Protein AF-A0A318DZJ6-F1 (afdb_monomer_lite)

Structure (mmCIF, N/CA/C/O backbone):
data_AF-A0A318DZJ6-F1
#
_entry.id   AF-A0A318DZJ6-F1
#
loop_
_atom_site.group_PDB
_atom_site.id
_atom_site.type_symbol
_atom_site.label_atom_id
_atom_site.label_alt_id
_atom_site.label_comp_id
_atom_site.label_asym_id
_atom_site.label_entity_id
_atom_site.label_seq_id
_atom_site.pdbx_PDB_ins_code
_atom_site.Cartn_x
_atom_site.Cartn_y
_atom_site.Cartn_z
_atom_site.occupancy
_atom_site.B_iso_or_equiv
_atom_site.auth_seq_id
_atom_site.auth_comp_id
_atom_site.auth_asym_id
_atom_site.auth_atom_id
_atom_site.pdbx_PDB_model_num
ATOM 1 N N . MET A 1 1 ? 20.702 5.836 -50.009 1.00 32.22 1 MET A N 1
ATOM 2 C CA . MET A 1 1 ? 19.320 6.209 -49.664 1.00 32.22 1 MET A CA 1
ATOM 3 C C . MET A 1 1 ? 18.454 5.028 -50.042 1.00 32.22 1 MET A C 1
ATOM 5 O O . MET A 1 1 ? 18.008 4.937 -51.177 1.00 32.22 1 MET A O 1
ATOM 9 N N . THR A 1 2 ? 18.390 4.047 -49.154 1.00 34.44 2 THR A N 1
ATOM 10 C CA . THR A 1 2 ? 17.340 3.029 -49.161 1.00 34.44 2 THR A CA 1
ATOM 11 C C . THR A 1 2 ? 16.102 3.701 -48.573 1.00 34.44 2 THR A C 1
ATOM 13 O O . THR A 1 2 ? 16.221 4.409 -47.574 1.00 34.44 2 THR A O 1
ATOM 16 N N . GLU A 1 3 ? 14.964 3.603 -49.260 1.00 31.48 3 GLU A N 1
ATOM 17 C CA . GLU A 1 3 ? 13.677 4.071 -48.731 1.00 31.48 3 GLU A CA 1
ATOM 18 C C . GLU A 1 3 ? 13.408 3.367 -47.397 1.00 31.48 3 GLU A C 1
ATOM 20 O O . GLU A 1 3 ? 13.653 2.164 -47.284 1.00 31.48 3 GLU A O 1
ATOM 25 N N . GLN A 1 4 ? 12.959 4.122 -46.389 1.00 33.94 4 GLN A N 1
ATOM 26 C CA . GLN A 1 4 ? 12.491 3.536 -45.135 1.00 33.94 4 GLN A CA 1
ATOM 27 C C . GLN A 1 4 ? 11.328 2.579 -45.446 1.00 33.94 4 GLN A C 1
ATOM 29 O O . GLN A 1 4 ? 10.475 2.923 -46.272 1.00 33.94 4 GLN A O 1
ATOM 34 N N . PRO A 1 5 ? 11.285 1.381 -44.840 1.00 34.25 5 PRO A N 1
ATOM 35 C CA . PRO A 1 5 ? 10.158 0.479 -45.024 1.00 34.25 5 PRO A CA 1
ATOM 36 C C . PRO A 1 5 ? 8.869 1.176 -44.573 1.00 34.25 5 PRO A C 1
ATOM 38 O O . PRO A 1 5 ? 8.837 1.804 -43.516 1.00 34.25 5 PRO A O 1
ATOM 41 N N . LYS A 1 6 ? 7.804 1.072 -45.380 1.00 36.69 6 LYS A N 1
ATOM 42 C CA . LYS A 1 6 ? 6.440 1.386 -44.935 1.00 36.69 6 LYS A CA 1
ATOM 43 C C . LYS A 1 6 ? 6.117 0.435 -43.782 1.00 36.69 6 LYS A C 1
ATOM 45 O O . LYS A 1 6 ? 5.922 -0.754 -44.016 1.00 36.69 6 LYS A O 1
ATOM 50 N N . ARG A 1 7 ? 6.164 0.945 -42.554 1.00 40.19 7 ARG A N 1
ATOM 51 C CA . ARG A 1 7 ? 5.839 0.204 -41.336 1.00 40.19 7 ARG A CA 1
ATOM 52 C C . ARG A 1 7 ? 4.387 0.512 -41.003 1.00 40.19 7 ARG A C 1
ATOM 54 O O . ARG A 1 7 ? 4.105 1.474 -40.300 1.00 40.19 7 ARG A O 1
ATOM 61 N N . ASP A 1 8 ? 3.488 -0.266 -41.596 1.00 36.88 8 ASP A N 1
ATOM 62 C CA . ASP A 1 8 ? 2.071 -0.223 -41.262 1.00 36.88 8 ASP A CA 1
ATOM 63 C C . ASP A 1 8 ? 1.930 -0.699 -39.806 1.00 36.88 8 ASP A C 1
ATOM 65 O O . ASP A 1 8 ? 2.336 -1.810 -39.446 1.00 36.88 8 ASP A O 1
ATOM 69 N N . LEU A 1 9 ? 1.398 0.162 -38.940 1.00 41.81 9 LEU A N 1
ATOM 70 C CA . LEU A 1 9 ? 0.787 -0.283 -37.697 1.00 41.81 9 LEU A CA 1
ATOM 71 C C . LEU A 1 9 ? -0.414 -1.147 -38.099 1.00 41.81 9 LEU A C 1
ATOM 73 O O . LEU A 1 9 ? -1.526 -0.647 -38.211 1.00 41.81 9 LEU A O 1
ATOM 77 N N . ASP A 1 10 ? -0.218 -2.457 -38.250 1.00 38.59 10 ASP A N 1
ATOM 78 C CA . ASP A 1 10 ? -1.312 -3.437 -38.223 1.00 38.59 10 ASP A CA 1
ATOM 79 C C . ASP A 1 10 ? -1.871 -3.539 -36.783 1.00 38.59 10 ASP A C 1
ATOM 81 O O . ASP A 1 10 ? -2.067 -4.618 -36.219 1.00 38.59 10 ASP A O 1
ATOM 85 N N . ILE A 1 11 ? -2.147 -2.399 -36.137 1.00 41.97 11 ILE A N 1
ATOM 86 C CA . ILE A 1 11 ? -3.135 -2.354 -35.068 1.00 41.97 11 ILE A CA 1
ATOM 87 C C . ILE A 1 11 ? -4.475 -2.442 -35.782 1.00 41.97 11 ILE A C 1
ATOM 89 O O . ILE A 1 11 ? -5.160 -1.449 -36.005 1.00 41.97 11 ILE A O 1
ATOM 93 N N . VAL A 1 12 ? -4.864 -3.666 -36.134 1.00 37.91 12 VAL A N 1
ATOM 94 C CA . VAL A 1 12 ? -6.252 -3.953 -36.472 1.00 37.91 12 VAL A CA 1
ATOM 95 C C . VAL A 1 12 ? -7.046 -3.715 -35.189 1.00 37.91 12 VAL A C 1
ATOM 97 O O . VAL A 1 12 ? -7.169 -4.591 -34.329 1.00 37.91 12 VAL A O 1
ATOM 100 N N . VAL A 1 13 ? -7.538 -2.486 -35.016 1.00 37.28 13 VAL A N 1
ATOM 101 C CA . VAL A 1 13 ? -8.595 -2.165 -34.060 1.00 37.28 13 VAL A CA 1
ATOM 102 C C . VAL A 1 13 ? -9.733 -3.097 -34.442 1.00 37.28 13 VAL A C 1
ATOM 104 O O . VAL A 1 13 ? -10.289 -2.949 -35.525 1.00 37.28 13 VAL A O 1
ATOM 107 N N . GLY A 1 14 ? -9.946 -4.133 -33.623 1.00 31.23 14 GLY A N 1
ATOM 108 C CA . GLY A 1 14 ? -10.601 -5.371 -34.039 1.00 31.23 14 GLY A CA 1
ATOM 109 C C . GLY A 1 14 ? -11.786 -5.162 -34.973 1.00 31.23 14 GLY A C 1
ATOM 110 O O . GLY A 1 14 ? -12.613 -4.285 -34.727 1.00 31.23 14 GLY A O 1
ATOM 111 N N . GLU A 1 15 ? -11.857 -5.994 -36.014 1.00 31.56 15 GLU A N 1
ATOM 112 C CA . GLU A 1 15 ? -12.986 -6.101 -36.937 1.00 31.56 15 GLU A CA 1
ATOM 113 C C . GLU A 1 15 ? -14.303 -6.243 -36.152 1.00 31.56 15 GLU A C 1
ATOM 115 O O . GLU A 1 15 ? -14.780 -7.334 -35.842 1.00 31.56 15 GLU A O 1
ATOM 120 N N . SER A 1 16 ? -14.917 -5.120 -35.798 1.00 31.86 16 SER A N 1
ATOM 121 C CA . SER A 1 16 ? -16.355 -5.043 -35.645 1.00 31.86 16 SER A CA 1
ATOM 122 C C . SER A 1 16 ? -16.881 -4.704 -37.032 1.00 31.86 16 SER A C 1
ATOM 124 O O . SER A 1 16 ? -16.483 -3.680 -37.579 1.00 31.86 16 SER A O 1
ATOM 126 N N . ASP A 1 17 ? -17.730 -5.575 -37.584 1.00 32.81 17 ASP A N 1
ATOM 127 C CA . ASP A 1 17 ? -18.339 -5.615 -38.934 1.00 32.81 17 ASP A CA 1
ATOM 128 C C . ASP A 1 17 ? -19.034 -4.324 -39.450 1.00 32.81 17 ASP A C 1
ATOM 130 O O . ASP A 1 17 ? -19.858 -4.351 -40.366 1.00 32.81 17 ASP A O 1
ATOM 134 N N . ALA A 1 18 ? -18.747 -3.162 -38.883 1.00 31.23 18 ALA A N 1
ATOM 135 C CA . ALA A 1 18 ? -19.253 -1.878 -39.311 1.00 31.23 18 ALA A CA 1
ATOM 136 C C . ALA A 1 18 ? -18.115 -0.862 -39.237 1.00 31.23 18 ALA A C 1
ATOM 138 O O . ALA A 1 18 ? -17.925 -0.292 -38.172 1.00 31.23 18 ALA A O 1
ATOM 139 N N . LEU A 1 19 ? -17.367 -0.678 -40.336 1.00 34.16 19 LEU A N 1
ATOM 140 C CA . LEU A 1 19 ? -16.731 0.575 -40.794 1.00 34.16 19 LEU A CA 1
ATOM 141 C C . LEU A 1 19 ? -15.739 0.274 -41.940 1.00 34.16 19 LEU A C 1
ATOM 143 O O . LEU A 1 19 ? -14.529 0.316 -41.777 1.00 34.16 19 LEU A O 1
ATOM 147 N N . GLN A 1 20 ? -16.266 0.019 -43.140 1.00 31.81 20 GLN A N 1
ATOM 148 C CA . GLN A 1 20 ? -15.642 0.604 -44.329 1.00 31.81 20 GLN A CA 1
ATOM 149 C C . GLN A 1 20 ? -16.134 2.052 -44.380 1.00 31.81 20 GLN A C 1
ATOM 151 O O . GLN A 1 20 ? -17.285 2.296 -44.747 1.00 31.81 20 GLN A O 1
ATOM 156 N N . SER A 1 21 ? -15.317 3.009 -43.944 1.00 36.56 21 SER A N 1
ATOM 157 C CA . SER A 1 21 ? -15.482 4.395 -44.380 1.00 36.56 21 SER A CA 1
ATOM 158 C C . SER A 1 21 ? -14.546 4.624 -45.556 1.00 36.56 21 SER A C 1
ATOM 160 O O . SER A 1 21 ? -13.338 4.508 -45.408 1.00 36.56 21 SER A O 1
ATOM 162 N N . ASP A 1 22 ? -15.121 4.946 -46.713 1.00 36.31 22 ASP A N 1
ATOM 163 C CA . ASP A 1 22 ? -14.450 5.203 -47.998 1.00 36.31 22 ASP A CA 1
ATOM 164 C C . ASP A 1 22 ? -13.561 6.473 -48.016 1.00 36.31 22 ASP A C 1
ATOM 166 O O . ASP A 1 22 ? -13.391 7.091 -49.067 1.00 36.31 22 ASP A O 1
ATOM 170 N N . ASN A 1 23 ? -13.011 6.901 -46.878 1.00 36.41 23 ASN A N 1
ATOM 171 C CA . ASN A 1 23 ? -12.108 8.043 -46.803 1.00 36.41 23 ASN A CA 1
ATOM 172 C C . ASN A 1 23 ? -10.769 7.593 -46.218 1.00 36.41 23 ASN A C 1
ATOM 174 O O . ASN A 1 23 ? -10.696 7.245 -45.044 1.00 36.41 23 ASN A O 1
ATOM 178 N N . ASP A 1 24 ? -9.744 7.638 -47.070 1.00 40.91 24 ASP A N 1
ATOM 179 C CA . ASP A 1 24 ? -8.317 7.568 -46.752 1.00 40.91 24 ASP A CA 1
ATOM 180 C C . ASP A 1 24 ? -7.908 8.727 -45.806 1.00 40.91 24 ASP A C 1
ATOM 182 O O . ASP A 1 24 ? -7.274 9.692 -46.237 1.00 40.91 24 ASP A O 1
ATOM 186 N N . GLU A 1 25 ? -8.313 8.689 -44.536 1.00 38.25 25 GLU A N 1
ATOM 187 C CA . GLU A 1 25 ? -7.745 9.536 -43.479 1.00 38.25 25 GLU A CA 1
ATOM 188 C C . GLU A 1 25 ? -6.923 8.646 -42.544 1.00 38.25 25 GLU A C 1
ATOM 190 O O . GLU A 1 25 ? -7.481 7.855 -41.793 1.00 38.25 25 GLU A O 1
ATOM 195 N N . ASP A 1 26 ? -5.602 8.762 -42.706 1.00 42.75 26 ASP A N 1
ATOM 196 C CA . ASP A 1 26 ? -4.484 8.224 -41.925 1.00 42.75 26 ASP A CA 1
ATOM 197 C C . ASP A 1 26 ? -4.861 7.342 -40.712 1.00 42.75 26 ASP A C 1
ATOM 199 O O . ASP A 1 26 ? -5.350 7.835 -39.693 1.00 42.75 26 ASP A O 1
ATOM 203 N N . ASP A 1 27 ? -4.560 6.038 -40.806 1.00 49.16 27 ASP A N 1
ATOM 204 C CA . ASP A 1 27 ? -4.615 5.052 -39.713 1.00 49.16 27 ASP A CA 1
ATOM 205 C C . ASP A 1 27 ? -3.576 5.397 -38.617 1.00 49.16 27 ASP A C 1
ATOM 207 O O . ASP A 1 27 ? -2.544 4.742 -38.465 1.00 49.16 27 ASP A O 1
ATOM 211 N N . LEU A 1 28 ? -3.810 6.477 -37.869 1.00 54.88 28 LEU A N 1
ATOM 212 C CA . LEU A 1 28 ? -2.931 6.945 -36.797 1.00 54.88 28 LEU A CA 1
ATOM 213 C C . LEU A 1 28 ? -3.298 6.259 -35.480 1.00 54.88 28 LEU A C 1
ATOM 215 O O . LEU A 1 28 ? -4.393 6.445 -34.944 1.00 54.88 28 LEU A O 1
ATOM 219 N N . ALA A 1 29 ? -2.363 5.490 -34.920 1.00 62.31 29 ALA A N 1
ATOM 220 C CA . ALA A 1 29 ? -2.501 4.969 -33.568 1.00 62.31 29 ALA A CA 1
ATOM 221 C C . ALA A 1 29 ? -2.076 6.041 -32.559 1.00 62.31 29 ALA A C 1
ATOM 223 O O . ALA A 1 29 ? -0.924 6.470 -32.539 1.00 62.31 29 ALA A O 1
ATOM 224 N N . LEU A 1 30 ? -3.003 6.461 -31.702 1.00 66.81 30 LEU A N 1
ATOM 225 C CA . LEU A 1 30 ? -2.726 7.444 -30.659 1.00 66.81 30 LEU A CA 1
ATOM 226 C C . LEU A 1 30 ? -2.567 6.753 -29.308 1.00 66.81 30 LEU A C 1
ATOM 228 O O . LEU A 1 30 ? -3.333 5.847 -28.959 1.00 66.81 30 LEU A O 1
ATOM 232 N N . ASP A 1 31 ? -1.612 7.224 -28.515 1.00 65.75 31 ASP A N 1
ATOM 233 C CA . ASP A 1 31 ? -1.523 6.860 -27.112 1.00 65.75 31 ASP A CA 1
ATOM 234 C C . ASP A 1 31 ? -2.752 7.399 -26.372 1.00 65.75 31 ASP A C 1
ATOM 236 O O . ASP A 1 31 ? -3.019 8.604 -26.366 1.00 65.75 31 ASP A O 1
ATOM 240 N N . TYR A 1 32 ? -3.510 6.505 -25.732 1.00 61.91 32 TYR A N 1
ATOM 241 C CA . TYR A 1 32 ? -4.719 6.882 -24.997 1.00 61.91 32 TYR A CA 1
ATOM 242 C C . TYR A 1 32 ? -4.423 7.868 -23.854 1.00 61.91 32 TYR A C 1
ATOM 244 O O . TYR A 1 32 ? -5.262 8.695 -23.504 1.00 61.91 32 TYR A O 1
ATOM 252 N N . SER A 1 33 ? -3.227 7.745 -23.289 1.00 58.28 33 SER A N 1
ATOM 253 C CA . SER A 1 33 ? -2.709 8.481 -22.143 1.00 58.28 33 SER A CA 1
ATOM 254 C C . SER A 1 33 ? -2.456 9.969 -22.442 1.00 58.28 33 SER A C 1
ATOM 256 O O . SER A 1 33 ? -2.833 10.840 -21.657 1.00 58.28 33 SER A O 1
ATOM 258 N N . GLY A 1 34 ? -1.878 10.271 -23.610 1.00 57.28 34 GLY A N 1
ATOM 259 C CA . GLY A 1 34 ? -1.450 11.626 -23.974 1.00 57.28 34 GLY A CA 1
ATOM 260 C C . GLY A 1 34 ? -2.172 12.245 -25.169 1.00 57.28 34 GLY A C 1
ATOM 261 O O . GLY A 1 34 ? -1.966 13.424 -25.447 1.00 57.28 34 GLY A O 1
ATOM 262 N N . GLY A 1 35 ? -2.969 11.473 -25.919 1.00 61.12 35 GLY A N 1
ATOM 263 C CA . GLY A 1 35 ? -3.471 11.900 -27.232 1.00 61.12 35 GLY A CA 1
ATOM 264 C C . GLY A 1 35 ? -2.344 12.170 -28.241 1.00 61.12 35 GLY A C 1
ATOM 265 O O . GLY A 1 35 ? -2.564 12.848 -29.243 1.00 61.12 35 GLY A O 1
ATOM 266 N N . VAL A 1 36 ? -1.137 11.676 -27.945 1.00 70.06 36 VAL A N 1
ATOM 267 C CA . VAL A 1 36 ? 0.069 11.816 -28.763 1.00 70.06 36 VAL A CA 1
ATOM 268 C C . VAL A 1 36 ? 0.136 10.637 -29.724 1.00 70.06 36 VAL A C 1
ATOM 270 O O . VAL A 1 36 ? -0.195 9.509 -29.361 1.00 70.06 36 VAL A O 1
ATOM 273 N N . GLU A 1 37 ? 0.538 10.909 -30.958 1.00 76.06 37 GLU A N 1
ATOM 274 C CA . GLU A 1 37 ? 0.767 9.887 -31.974 1.00 76.06 37 GLU A CA 1
ATOM 275 C C . GLU A 1 37 ? 1.870 8.925 -31.526 1.00 76.06 37 GLU A C 1
ATOM 277 O O . GLU A 1 37 ? 2.937 9.356 -31.083 1.00 76.06 37 GLU A O 1
ATOM 282 N N . LEU A 1 38 ? 1.597 7.620 -31.604 1.00 79.12 38 LEU A N 1
ATOM 283 C CA . LEU A 1 38 ? 2.627 6.614 -31.387 1.00 79.12 38 LEU A CA 1
ATOM 284 C C . LEU A 1 38 ? 3.603 6.651 -32.558 1.00 79.12 38 LEU A C 1
ATOM 286 O O . LEU A 1 38 ? 3.197 6.700 -33.717 1.00 79.12 38 LEU A O 1
ATOM 290 N N . GLY A 1 39 ? 4.889 6.608 -32.230 1.00 79.19 39 GLY A N 1
ATOM 291 C CA . GLY A 1 39 ? 5.956 6.562 -33.212 1.00 79.19 39 GLY A CA 1
ATOM 292 C C . GLY A 1 39 ? 6.089 5.190 -33.877 1.00 79.19 39 GLY A C 1
ATOM 293 O O . GLY A 1 39 ? 5.150 4.404 -34.016 1.00 79.19 39 GLY A O 1
ATOM 294 N N . THR A 1 40 ? 7.307 4.881 -34.293 1.00 83.12 40 THR A N 1
ATOM 295 C CA . THR A 1 40 ? 7.643 3.626 -34.960 1.00 83.12 40 THR A CA 1
ATOM 296 C C . THR A 1 40 ? 7.583 2.445 -33.991 1.00 83.12 40 THR A C 1
ATOM 298 O O . THR A 1 40 ? 7.982 2.539 -32.830 1.00 83.12 40 THR A O 1
ATOM 301 N N . VAL A 1 41 ? 7.126 1.293 -34.491 1.00 85.94 41 VAL A N 1
ATOM 302 C CA . VAL A 1 41 ? 7.237 0.015 -33.779 1.00 85.94 41 VAL A CA 1
ATOM 303 C C . VAL A 1 41 ? 8.573 -0.651 -34.109 1.00 85.94 41 VAL A C 1
ATOM 305 O O . VAL A 1 41 ? 8.896 -0.855 -35.282 1.00 85.94 41 VAL A O 1
ATOM 308 N N . TRP A 1 42 ? 9.318 -1.025 -33.073 1.00 88.69 42 TRP A N 1
ATOM 309 C CA . TRP A 1 42 ? 10.610 -1.700 -33.150 1.00 88.69 42 TRP A CA 1
ATOM 310 C C . TRP A 1 42 ? 10.519 -3.092 -32.548 1.00 88.69 42 TRP A C 1
ATOM 312 O O . TRP A 1 42 ? 10.169 -3.237 -31.381 1.00 88.69 42 TRP A O 1
ATOM 322 N N . TYR A 1 43 ? 10.867 -4.114 -33.320 1.00 91.88 43 TYR A N 1
ATOM 323 C CA . TYR A 1 43 ? 10.960 -5.485 -32.831 1.00 91.88 43 TYR A CA 1
ATOM 324 C C . TYR A 1 43 ? 12.406 -5.811 -32.472 1.00 91.88 43 TYR A C 1
ATOM 326 O O . TYR A 1 43 ? 13.325 -5.516 -33.237 1.00 91.88 43 TYR A O 1
ATOM 334 N N . VAL A 1 44 ? 12.598 -6.412 -31.299 1.00 92.31 44 VAL A N 1
ATOM 335 C CA . VAL A 1 44 ? 13.919 -6.670 -30.719 1.00 92.31 44 VAL A CA 1
ATOM 336 C C . VAL A 1 44 ? 13.983 -8.101 -30.191 1.00 92.31 44 VAL A C 1
ATOM 338 O O . VAL A 1 44 ? 13.080 -8.539 -29.472 1.00 92.31 44 VAL A O 1
ATOM 341 N N . THR A 1 45 ? 15.053 -8.824 -30.521 1.00 93.75 45 THR A N 1
ATOM 342 C CA . THR A 1 45 ? 15.350 -10.165 -29.990 1.00 93.75 45 THR A CA 1
ATOM 343 C C . THR A 1 45 ? 16.749 -10.217 -29.366 1.00 93.75 45 THR A C 1
ATOM 345 O O . THR A 1 45 ? 17.521 -9.261 -29.449 1.00 93.75 45 THR A O 1
ATOM 348 N N . ALA A 1 46 ? 17.087 -11.336 -28.715 1.00 90.88 46 ALA A N 1
ATOM 349 C CA . ALA A 1 46 ? 18.417 -11.546 -28.136 1.00 90.88 46 ALA A CA 1
ATOM 350 C C . ALA A 1 46 ? 19.526 -11.512 -29.206 1.00 90.88 46 ALA A C 1
ATOM 352 O O . ALA A 1 46 ? 20.555 -10.867 -29.016 1.00 90.88 46 ALA A O 1
ATOM 353 N N . ASP A 1 47 ? 19.280 -12.161 -30.347 1.00 89.12 47 ASP A N 1
ATOM 354 C CA . ASP A 1 47 ? 20.281 -12.423 -31.388 1.00 89.12 47 ASP A CA 1
ATOM 355 C C . ASP A 1 47 ? 20.010 -11.670 -32.704 1.00 89.12 47 ASP A C 1
ATOM 357 O O . ASP A 1 47 ? 20.650 -11.958 -33.715 1.00 89.12 47 ASP A O 1
ATOM 361 N N . GLY A 1 48 ? 19.072 -10.715 -32.715 1.00 87.12 48 GLY A N 1
ATOM 362 C CA . GLY A 1 48 ? 18.722 -9.949 -33.914 1.00 87.12 48 GLY A CA 1
ATOM 363 C C . GLY A 1 48 ? 19.922 -9.204 -34.507 1.00 87.12 48 GLY A C 1
ATOM 364 O O . GLY A 1 48 ? 20.830 -8.799 -33.783 1.00 87.12 48 GLY A O 1
ATOM 365 N N . ASP A 1 49 ? 19.944 -9.026 -35.823 1.00 87.50 49 ASP A N 1
ATOM 366 C CA . ASP A 1 49 ? 20.969 -8.273 -36.562 1.00 87.50 49 ASP A CA 1
ATOM 367 C C . ASP A 1 49 ? 20.369 -7.408 -37.686 1.00 87.50 49 ASP A C 1
ATOM 369 O O . ASP A 1 49 ? 21.086 -6.941 -38.579 1.00 87.50 49 ASP A O 1
ATOM 373 N N . GLY A 1 50 ? 19.053 -7.200 -37.615 1.00 85.38 50 GLY A N 1
ATOM 374 C CA . GLY A 1 50 ? 18.235 -6.624 -38.667 1.00 85.38 50 GLY A CA 1
ATOM 375 C C . GLY A 1 50 ? 18.017 -5.118 -38.579 1.00 85.38 50 GLY A C 1
ATOM 376 O O . GLY A 1 50 ? 18.807 -4.368 -38.006 1.00 85.38 50 GLY A O 1
ATOM 377 N N . ASP A 1 51 ? 16.918 -4.659 -39.180 1.00 82.44 51 ASP A N 1
ATOM 378 C CA . ASP A 1 51 ? 16.525 -3.247 -39.227 1.00 82.44 51 ASP A CA 1
ATOM 379 C C . ASP A 1 51 ? 15.461 -2.851 -38.187 1.00 82.44 51 ASP A C 1
ATOM 381 O O . ASP A 1 51 ? 15.071 -1.681 -38.121 1.00 82.44 51 ASP A O 1
ATOM 385 N N . GLY A 1 52 ? 14.971 -3.806 -37.392 1.00 81.94 52 GLY A N 1
ATOM 386 C CA . GLY A 1 52 ? 13.940 -3.610 -36.372 1.00 81.94 52 GLY A CA 1
ATOM 387 C C . GLY A 1 52 ? 12.506 -3.804 -36.840 1.00 81.94 52 GLY A C 1
ATOM 388 O O . GLY A 1 52 ? 11.577 -3.514 -36.084 1.00 81.94 52 GLY A O 1
ATOM 389 N N . SER A 1 53 ? 12.305 -4.284 -38.066 1.00 86.19 53 SER A N 1
ATOM 390 C CA . SER A 1 53 ? 11.028 -4.852 -38.504 1.00 86.19 53 SER A CA 1
ATOM 391 C C . SER A 1 53 ? 10.748 -6.194 -37.819 1.00 86.19 53 SER A C 1
ATOM 393 O O . SER A 1 53 ? 11.625 -6.795 -37.200 1.00 86.19 53 SER A O 1
ATOM 395 N N . ARG A 1 54 ? 9.508 -6.687 -37.918 1.00 85.00 54 ARG A N 1
ATOM 396 C CA . ARG A 1 54 ? 9.123 -7.968 -37.304 1.00 85.00 54 ARG A CA 1
ATOM 397 C C . ARG A 1 54 ? 9.867 -9.147 -37.931 1.00 85.00 54 ARG A C 1
ATOM 399 O O . ARG A 1 54 ? 10.180 -10.110 -37.238 1.00 85.00 54 ARG A O 1
ATOM 406 N N . GLU A 1 55 ? 10.110 -9.085 -39.236 1.00 86.62 55 GLU A N 1
ATOM 407 C CA . GLU A 1 55 ? 10.813 -10.112 -40.002 1.00 86.62 55 GLU A CA 1
ATOM 408 C C . GLU A 1 55 ? 12.336 -10.055 -39.826 1.00 86.62 55 GLU A C 1
ATOM 410 O O . GLU A 1 55 ? 12.999 -11.056 -40.094 1.00 86.62 55 GLU A O 1
ATOM 415 N N . ASP A 1 56 ? 12.869 -8.907 -39.399 1.00 88.19 56 ASP A N 1
ATOM 416 C CA . ASP A 1 56 ? 14.303 -8.638 -39.264 1.00 88.19 56 ASP A CA 1
ATOM 417 C C . ASP A 1 56 ? 14.579 -7.789 -37.997 1.00 88.19 56 ASP A C 1
ATOM 419 O O . ASP A 1 56 ? 14.834 -6.581 -38.092 1.00 88.19 56 ASP A O 1
ATOM 423 N N . PRO A 1 57 ? 14.446 -8.378 -36.789 1.00 90.31 57 PRO A N 1
ATOM 424 C CA . PRO A 1 57 ? 14.486 -7.649 -35.520 1.00 90.31 57 PRO A CA 1
ATOM 425 C C . PRO A 1 57 ? 15.887 -7.126 -35.166 1.00 90.31 57 PRO A C 1
ATOM 427 O O . PRO A 1 57 ? 16.907 -7.689 -35.569 1.00 90.31 57 PRO A O 1
ATOM 430 N N . LEU A 1 58 ? 15.938 -6.062 -34.357 1.00 89.25 58 LEU A N 1
ATOM 431 C CA . LEU A 1 58 ? 17.189 -5.544 -33.789 1.00 89.25 58 LEU A CA 1
ATOM 432 C C . LEU A 1 58 ? 17.740 -6.474 -32.703 1.00 89.25 58 LEU A C 1
ATOM 434 O O . LEU A 1 58 ? 16.990 -7.191 -32.034 1.00 89.25 58 LEU A O 1
ATOM 438 N N . ASN A 1 59 ? 19.049 -6.377 -32.465 1.00 89.12 59 ASN A N 1
ATOM 439 C CA . ASN A 1 59 ? 19.672 -6.943 -31.273 1.00 89.12 59 ASN A CA 1
ATOM 440 C C . ASN A 1 59 ? 19.285 -6.152 -30.016 1.00 89.12 59 ASN A C 1
ATOM 442 O O . ASN A 1 59 ? 19.264 -4.921 -30.037 1.00 89.12 59 ASN A O 1
ATOM 446 N N . ILE A 1 60 ? 19.102 -6.833 -28.886 1.00 88.00 60 ILE A N 1
ATOM 447 C CA . ILE A 1 60 ? 18.874 -6.180 -27.591 1.00 88.00 60 ILE A CA 1
ATOM 448 C C . ILE A 1 60 ? 20.022 -5.248 -27.172 1.00 88.00 60 ILE A C 1
ATOM 450 O O . ILE A 1 60 ? 19.769 -4.185 -26.608 1.00 88.00 60 ILE A O 1
ATOM 454 N N . SER A 1 61 ? 21.267 -5.571 -27.535 1.00 84.12 61 SER A N 1
ATOM 455 C CA . SER A 1 61 ? 22.439 -4.711 -27.294 1.00 84.12 61 SER A CA 1
ATOM 456 C C . SER A 1 61 ? 22.428 -3.399 -28.089 1.00 84.12 61 SER A C 1
ATOM 458 O O . SER A 1 61 ? 23.252 -2.521 -27.845 1.00 84.12 61 SER A O 1
ATOM 460 N N . GLU A 1 62 ? 21.509 -3.236 -29.050 1.00 81.94 62 GLU A N 1
ATOM 461 C CA . GLU A 1 62 ? 21.339 -1.968 -29.765 1.00 81.94 62 GLU A CA 1
ATOM 462 C C . GLU A 1 62 ? 20.509 -0.953 -28.970 1.00 81.94 62 GLU A C 1
ATOM 464 O O . GLU A 1 62 ? 20.650 0.250 -29.190 1.00 81.94 62 GLU A O 1
ATOM 469 N N . ILE A 1 63 ? 19.660 -1.427 -28.051 1.00 80.81 63 ILE A N 1
ATOM 470 C CA . ILE A 1 63 ? 18.785 -0.590 -27.215 1.00 80.81 63 ILE A CA 1
ATOM 471 C C . ILE A 1 63 ? 19.177 -0.605 -25.730 1.00 80.81 63 ILE A C 1
ATOM 473 O O . ILE A 1 63 ? 18.842 0.326 -24.999 1.00 80.81 63 ILE A O 1
ATOM 477 N N . ALA A 1 64 ? 19.894 -1.638 -25.284 1.00 74.38 64 ALA A N 1
ATOM 478 C CA . ALA A 1 64 ? 20.494 -1.723 -23.959 1.00 74.38 64 ALA A CA 1
ATOM 479 C C . ALA A 1 64 ? 21.943 -1.217 -24.020 1.00 74.38 64 ALA A C 1
ATOM 481 O O . ALA A 1 64 ? 22.725 -1.648 -24.864 1.00 74.38 64 ALA A O 1
ATOM 482 N N . GLY A 1 65 ? 22.302 -0.282 -23.140 1.00 62.75 65 GLY A N 1
ATOM 483 C CA . GLY A 1 65 ? 23.627 0.341 -23.112 1.00 62.75 65 GLY A CA 1
ATOM 484 C C . GLY A 1 65 ? 24.505 -0.132 -21.954 1.00 62.75 65 GLY A C 1
ATOM 485 O O . GLY A 1 65 ? 24.032 -0.750 -20.996 1.00 62.75 65 GLY A O 1
ATOM 486 N N . GLU A 1 66 ? 25.791 0.241 -22.009 1.00 56.62 66 GLU A N 1
ATOM 487 C CA . GLU A 1 66 ? 26.640 0.250 -20.813 1.00 56.62 66 GLU A CA 1
ATOM 488 C C . GLU A 1 66 ? 25.987 1.151 -19.753 1.00 56.62 66 GLU A C 1
ATOM 490 O O . GLU A 1 66 ? 25.457 2.220 -20.069 1.00 56.62 66 GLU A O 1
ATOM 495 N N . TYR A 1 67 ? 26.006 0.701 -18.498 1.00 53.06 67 TYR A N 1
ATOM 496 C CA . TYR A 1 67 ? 25.525 1.452 -17.342 1.00 53.06 67 TYR A CA 1
ATOM 497 C C . TYR A 1 67 ? 26.092 2.875 -17.392 1.00 53.06 67 TYR A C 1
ATOM 499 O O . TYR A 1 67 ? 27.294 3.058 -17.218 1.00 53.06 67 TYR A O 1
ATOM 507 N N . TYR A 1 68 ? 25.225 3.860 -17.640 1.00 48.81 68 TYR A N 1
ATOM 508 C CA . TYR A 1 68 ? 25.550 5.271 -17.880 1.00 48.81 68 TYR A CA 1
ATOM 509 C C . TYR A 1 68 ? 26.177 5.587 -19.240 1.00 48.81 68 TYR A C 1
ATOM 511 O O . TYR A 1 68 ? 27.393 5.730 -19.380 1.00 48.81 68 TYR A O 1
ATOM 519 N N . VAL A 1 69 ? 25.327 5.889 -20.223 1.00 38.03 69 VAL A N 1
ATOM 520 C CA . VAL A 1 69 ? 25.750 6.712 -21.358 1.00 38.03 69 VAL A CA 1
ATOM 521 C C . VAL A 1 69 ? 24.973 8.018 -21.326 1.00 38.03 69 VAL A C 1
ATOM 523 O O . VAL A 1 69 ? 23.764 8.052 -21.531 1.00 38.03 69 VAL A O 1
ATOM 526 N N . ASP A 1 70 ? 25.708 9.097 -21.060 1.00 36.59 70 ASP A N 1
ATOM 527 C CA . ASP A 1 70 ? 25.369 10.468 -21.432 1.00 36.59 70 ASP A CA 1
ATOM 528 C C . ASP A 1 70 ? 24.686 10.425 -22.815 1.00 36.59 70 ASP A C 1
ATOM 530 O O . ASP A 1 70 ? 25.320 10.028 -23.801 1.00 36.59 70 ASP A O 1
ATOM 534 N N . ALA A 1 71 ? 23.398 10.782 -22.898 1.00 38.53 71 ALA A N 1
ATOM 535 C CA . ALA A 1 71 ? 22.550 10.635 -24.095 1.00 38.53 71 ALA A CA 1
ATOM 536 C C . ALA A 1 71 ? 23.123 11.308 -25.369 1.00 38.53 71 ALA A C 1
ATOM 538 O O . ALA A 1 71 ? 22.619 11.141 -26.475 1.00 38.53 71 ALA A O 1
ATOM 539 N N . ALA A 1 72 ? 24.223 12.049 -25.238 1.00 33.22 72 ALA A N 1
ATOM 540 C CA . ALA A 1 72 ? 24.923 12.766 -26.290 1.00 33.22 72 ALA A CA 1
ATOM 541 C C . ALA A 1 72 ? 25.870 11.920 -27.172 1.00 33.22 72 ALA A C 1
ATOM 543 O O . ALA A 1 72 ? 26.568 12.499 -28.010 1.00 33.22 72 ALA A O 1
ATOM 544 N N . LYS A 1 73 ? 25.965 10.589 -27.005 1.00 37.59 73 LYS A N 1
ATOM 545 C CA . LYS A 1 73 ? 26.975 9.777 -27.722 1.00 37.59 73 LYS A CA 1
ATOM 546 C C . LYS A 1 73 ? 26.487 8.577 -28.529 1.00 37.59 73 LYS A C 1
ATOM 548 O O . LYS A 1 73 ? 27.325 7.778 -28.946 1.00 37.59 73 LYS A O 1
ATOM 553 N N . ILE A 1 74 ? 25.200 8.492 -28.853 1.00 44.62 74 ILE A N 1
ATOM 554 C CA . ILE A 1 74 ? 24.744 7.546 -29.876 1.00 44.62 74 ILE A CA 1
ATOM 555 C C . ILE A 1 74 ? 24.718 8.268 -31.224 1.00 44.62 74 ILE A C 1
ATOM 557 O O . ILE A 1 74 ? 23.770 8.954 -31.590 1.00 44.62 74 ILE A O 1
ATOM 561 N N . VAL A 1 75 ? 25.845 8.193 -31.928 1.00 40.41 75 VAL A N 1
ATOM 562 C CA . VAL A 1 75 ? 26.032 8.805 -33.244 1.00 40.41 75 VAL A CA 1
ATOM 563 C C . VAL A 1 75 ? 25.801 7.719 -34.300 1.00 40.41 75 VAL A C 1
ATOM 565 O O . VAL A 1 75 ? 26.599 6.791 -34.399 1.00 40.41 75 VAL A O 1
ATOM 568 N N . ASP A 1 76 ? 24.745 7.893 -35.103 1.00 43.09 76 ASP A N 1
ATOM 569 C CA . ASP A 1 76 ? 24.544 7.292 -36.440 1.00 43.09 76 ASP A CA 1
ATOM 570 C C . ASP A 1 76 ? 23.974 5.847 -36.529 1.00 43.09 76 ASP A C 1
ATOM 572 O O . ASP A 1 76 ? 24.449 5.037 -37.328 1.00 43.09 76 ASP A O 1
ATOM 576 N N . LYS A 1 77 ? 22.919 5.511 -35.765 1.00 52.75 77 LYS A N 1
ATOM 577 C CA . LYS A 1 77 ? 22.055 4.333 -36.024 1.00 52.75 77 LYS A CA 1
ATOM 578 C C . LYS A 1 77 ? 20.563 4.707 -35.987 1.00 52.75 77 LYS A C 1
ATOM 580 O O . LYS A 1 77 ? 20.171 5.570 -35.209 1.00 52.75 77 LYS A O 1
ATOM 585 N N . ASN A 1 78 ? 19.751 4.053 -36.826 1.00 61.53 78 ASN A N 1
ATOM 586 C CA . ASN A 1 78 ? 18.281 4.087 -36.792 1.00 61.53 78 ASN A CA 1
ATOM 587 C C . ASN A 1 78 ? 17.789 3.373 -35.515 1.00 61.53 78 ASN A C 1
ATOM 589 O O . ASN A 1 78 ? 17.488 2.185 -35.566 1.00 61.53 78 ASN A O 1
ATOM 593 N N . LEU A 1 79 ? 17.787 4.066 -34.381 1.00 73.12 79 LEU A N 1
ATOM 594 C CA . LEU A 1 79 ? 17.356 3.535 -33.084 1.00 73.12 79 LEU A CA 1
ATOM 595 C C . LEU A 1 79 ? 15.995 4.113 -32.674 1.00 73.12 79 LEU A C 1
ATOM 597 O O . LEU A 1 79 ? 15.589 5.123 -33.253 1.00 73.12 79 LEU A O 1
ATOM 601 N N . PRO A 1 80 ? 15.314 3.501 -31.685 1.00 79.50 80 PRO A N 1
ATOM 602 C CA . PRO A 1 80 ? 14.062 4.031 -31.159 1.00 79.50 80 PRO A CA 1
ATOM 603 C C . PRO A 1 80 ? 14.202 5.460 -30.614 1.00 79.50 80 PRO A C 1
ATOM 605 O O . PRO A 1 80 ? 15.133 5.745 -29.858 1.00 79.50 80 PRO A O 1
ATOM 608 N N . ASP A 1 81 ? 13.255 6.327 -30.968 1.00 83.88 81 ASP A N 1
ATOM 609 C CA . ASP A 1 81 ? 13.156 7.742 -30.575 1.00 83.88 81 ASP A CA 1
ATOM 610 C C . ASP A 1 81 ? 11.928 7.976 -29.663 1.00 83.88 81 ASP A C 1
ATOM 612 O O . ASP A 1 81 ? 11.221 7.033 -29.296 1.00 83.88 81 ASP A O 1
ATOM 616 N N . GLU A 1 82 ? 11.675 9.212 -29.236 1.00 86.31 82 GLU A N 1
ATOM 617 C CA . GLU A 1 82 ? 10.503 9.581 -28.426 1.00 86.31 82 GLU A CA 1
ATOM 618 C C . GLU A 1 82 ? 9.180 9.045 -29.012 1.00 86.31 82 GLU A C 1
ATOM 620 O O . GLU A 1 82 ? 8.965 9.043 -30.221 1.00 86.31 82 GLU A O 1
ATOM 625 N N . ASN A 1 83 ? 8.254 8.633 -28.139 1.00 85.06 83 ASN A N 1
ATOM 626 C CA . ASN A 1 83 ? 6.943 8.050 -28.490 1.00 85.06 83 ASN A CA 1
ATOM 627 C C . ASN A 1 83 ? 6.963 6.713 -29.262 1.00 85.06 83 ASN A C 1
ATOM 629 O O . ASN A 1 83 ? 5.891 6.176 -29.553 1.00 85.06 83 ASN A O 1
ATOM 633 N N . ASP A 1 84 ? 8.131 6.140 -29.561 1.00 87.25 84 ASP A N 1
ATOM 634 C CA . ASP A 1 84 ? 8.225 4.836 -30.222 1.00 87.25 84 ASP A CA 1
ATOM 635 C C . ASP A 1 84 ? 7.747 3.676 -29.328 1.00 87.25 84 ASP A C 1
ATOM 637 O O . ASP A 1 84 ? 7.795 3.715 -28.092 1.00 87.25 84 ASP A O 1
ATOM 641 N N . VAL A 1 85 ? 7.317 2.589 -29.974 1.00 89.94 85 VAL A N 1
ATOM 642 C CA . VAL A 1 85 ? 6.921 1.340 -29.313 1.00 89.94 85 VAL A CA 1
ATOM 643 C C . VAL A 1 85 ? 8.001 0.289 -29.541 1.00 89.94 85 VAL A C 1
ATOM 645 O O . VAL A 1 85 ? 8.235 -0.146 -30.661 1.00 89.94 85 VAL A O 1
ATOM 648 N N . ILE A 1 86 ? 8.639 -0.172 -28.475 1.00 93.50 86 ILE A N 1
ATOM 649 C CA . ILE A 1 86 ? 9.678 -1.200 -28.496 1.00 93.50 86 ILE A CA 1
ATOM 650 C C . ILE A 1 86 ? 9.054 -2.522 -28.041 1.00 93.50 86 ILE A C 1
ATOM 652 O O . ILE A 1 86 ? 8.516 -2.612 -26.941 1.00 93.50 86 ILE A O 1
ATOM 656 N N . ILE A 1 87 ? 9.125 -3.562 -28.868 1.00 94.50 87 ILE A N 1
ATOM 657 C CA . ILE A 1 87 ? 8.579 -4.895 -28.607 1.00 94.50 87 ILE A CA 1
ATOM 658 C C . ILE A 1 87 ? 9.728 -5.895 -28.464 1.00 94.50 87 ILE A C 1
ATOM 660 O O . ILE A 1 87 ? 10.380 -6.253 -29.444 1.00 94.50 87 ILE A O 1
ATOM 664 N N . LEU A 1 88 ? 9.933 -6.397 -27.246 1.00 95.69 88 LEU A N 1
ATOM 665 C CA . LEU A 1 88 ? 10.894 -7.456 -26.949 1.00 95.69 88 LEU A CA 1
ATOM 666 C C . LEU A 1 88 ? 10.254 -8.832 -27.168 1.00 95.69 88 LEU A C 1
ATOM 668 O O . LEU A 1 88 ? 9.294 -9.198 -26.476 1.00 95.69 88 LEU A O 1
ATOM 672 N N . LEU A 1 89 ? 10.807 -9.611 -28.096 1.00 94.31 89 LEU A N 1
ATOM 673 C CA . LEU A 1 89 ? 10.349 -10.953 -28.460 1.00 94.31 89 LEU A CA 1
ATOM 674 C C . LEU A 1 89 ? 11.269 -12.027 -27.859 1.00 94.31 89 LEU A C 1
ATOM 676 O O . LEU A 1 89 ? 12.450 -12.109 -28.184 1.00 94.31 89 LEU A O 1
ATOM 680 N N . GLY A 1 90 ? 10.728 -12.900 -27.007 1.00 91.06 90 GLY A N 1
ATOM 681 C CA . GLY A 1 90 ? 11.488 -13.963 -26.327 1.00 91.06 90 GLY A CA 1
ATOM 682 C C . GLY A 1 90 ? 11.682 -15.247 -27.137 1.00 91.06 90 GLY A C 1
ATOM 683 O O . GLY A 1 90 ? 11.869 -16.323 -26.550 1.00 91.06 90 GLY A O 1
ATOM 684 N N . ASP A 1 91 ? 11.554 -15.172 -28.461 1.00 87.25 91 ASP A N 1
ATOM 685 C CA . ASP A 1 91 ? 11.582 -16.336 -29.351 1.00 87.25 91 ASP A CA 1
ATOM 686 C C . ASP A 1 91 ? 12.965 -17.011 -29.359 1.00 87.25 91 ASP A C 1
ATOM 688 O O . ASP A 1 91 ? 13.042 -18.243 -29.319 1.00 87.25 91 ASP A O 1
ATOM 692 N N . ASP A 1 92 ? 14.032 -16.217 -29.245 1.00 86.81 92 ASP A N 1
ATOM 693 C CA . ASP A 1 92 ? 15.425 -16.684 -29.319 1.00 86.81 92 ASP A CA 1
ATOM 694 C C . ASP A 1 92 ? 16.037 -17.055 -27.953 1.00 86.81 92 ASP A C 1
ATOM 696 O O . ASP A 1 92 ? 17.181 -17.493 -27.875 1.00 86.81 92 ASP A O 1
ATOM 700 N N . GLY A 1 93 ? 15.265 -16.965 -26.863 1.00 86.50 93 GLY A N 1
ATOM 701 C CA . GLY A 1 93 ? 15.710 -17.351 -25.520 1.00 86.50 93 GLY A CA 1
ATOM 702 C C . GLY A 1 93 ? 15.711 -16.199 -24.521 1.00 86.50 93 GLY A C 1
ATOM 703 O O . GLY A 1 93 ? 14.882 -15.295 -24.612 1.00 86.50 93 GLY A O 1
ATOM 704 N N . VAL A 1 94 ? 16.589 -16.299 -23.521 1.00 90.38 94 VAL A N 1
ATOM 705 C CA . VAL A 1 94 ? 16.812 -15.257 -22.509 1.00 90.38 94 VAL A CA 1
ATOM 706 C C . VAL A 1 94 ? 17.703 -14.172 -23.111 1.00 90.38 94 VAL A C 1
ATOM 708 O O . VAL A 1 94 ? 18.689 -14.490 -23.772 1.00 90.38 94 VAL A O 1
ATOM 711 N N . MET A 1 95 ? 17.354 -12.909 -22.887 1.00 90.31 95 MET A N 1
ATOM 712 C CA . MET A 1 95 ? 18.143 -11.751 -23.296 1.00 90.31 95 MET A CA 1
ATOM 713 C C . MET A 1 95 ? 19.057 -11.338 -22.145 1.00 90.31 95 MET A C 1
ATOM 715 O O . MET A 1 95 ? 18.567 -10.912 -21.098 1.00 90.31 95 MET A O 1
ATOM 719 N N . GLU A 1 96 ? 20.370 -11.441 -22.343 1.00 86.56 96 GLU A N 1
ATOM 720 C CA . GLU A 1 96 ? 21.331 -10.783 -21.458 1.00 86.56 96 GLU A CA 1
ATOM 721 C C . GLU A 1 96 ? 21.329 -9.282 -21.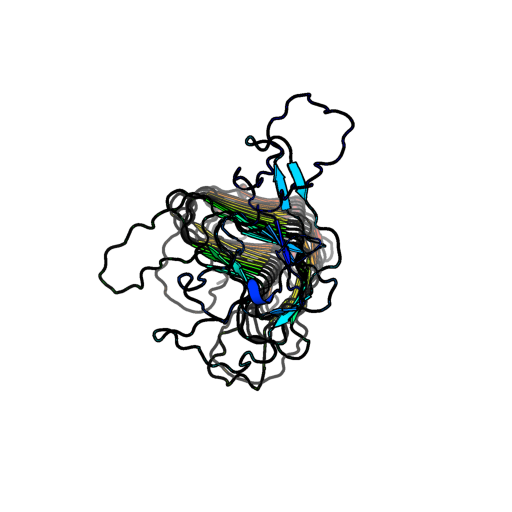769 1.00 86.56 96 GLU A C 1
ATOM 723 O O . GLU A 1 96 ? 21.493 -8.887 -22.925 1.00 86.56 96 GLU A O 1
ATOM 728 N N . VAL A 1 97 ? 21.075 -8.450 -20.760 1.00 82.31 97 VAL A N 1
ATOM 729 C CA . VAL A 1 97 ? 20.867 -7.012 -20.942 1.00 82.31 97 VAL A CA 1
ATOM 730 C C . VAL A 1 97 ? 21.692 -6.165 -19.980 1.00 82.31 97 VAL A C 1
ATOM 732 O O . VAL A 1 97 ? 21.831 -6.473 -18.793 1.00 82.31 97 VAL A O 1
ATOM 735 N N . GLY A 1 98 ? 22.216 -5.061 -20.518 1.00 77.00 98 GLY A N 1
ATOM 736 C CA . GLY A 1 98 ? 22.626 -3.887 -19.750 1.00 77.00 98 GLY A CA 1
ATOM 737 C C . GLY A 1 98 ? 21.425 -3.018 -19.356 1.00 77.00 98 GLY A C 1
ATOM 738 O O . GLY A 1 98 ? 20.281 -3.474 -19.342 1.00 77.00 98 GLY A O 1
ATOM 739 N N . ALA A 1 99 ? 21.668 -1.742 -19.051 1.00 80.69 99 ALA A N 1
ATOM 740 C CA . ALA A 1 99 ? 20.600 -0.811 -18.685 1.00 80.69 99 ALA A CA 1
ATOM 741 C C . ALA A 1 99 ? 19.800 -0.345 -19.919 1.00 80.69 99 ALA A C 1
ATOM 743 O O . ALA A 1 99 ? 20.379 0.032 -20.941 1.00 80.69 99 ALA A O 1
ATOM 744 N N . ILE A 1 100 ? 18.472 -0.307 -19.800 1.00 86.38 100 ILE A N 1
ATOM 745 C CA . ILE A 1 100 ? 17.536 0.229 -20.794 1.00 86.38 100 ILE A CA 1
ATOM 746 C C . ILE A 1 100 ? 17.032 1.582 -20.288 1.00 86.38 100 ILE A C 1
ATOM 748 O O . ILE A 1 100 ? 16.406 1.659 -19.234 1.00 86.38 100 ILE A O 1
ATOM 752 N N . ASN A 1 101 ? 17.274 2.654 -21.040 1.00 86.56 101 ASN A N 1
ATOM 753 C CA . ASN A 1 101 ? 16.799 3.994 -20.693 1.00 86.56 101 ASN A CA 1
ATOM 754 C C . ASN A 1 101 ? 15.736 4.429 -21.697 1.00 86.56 101 ASN A C 1
ATOM 756 O O . ASN A 1 101 ? 16.049 4.633 -22.868 1.00 86.56 101 ASN A O 1
ATOM 760 N N . LEU A 1 102 ? 14.491 4.557 -21.240 1.00 88.94 102 LEU A N 1
ATOM 761 C CA . LEU A 1 102 ? 13.383 4.988 -22.084 1.00 88.94 102 LEU A CA 1
ATOM 762 C C . LEU A 1 102 ? 13.370 6.512 -22.224 1.00 88.94 102 LEU A C 1
ATOM 764 O O . LEU A 1 102 ? 13.534 7.243 -21.247 1.00 88.94 102 LEU A O 1
ATOM 768 N N . MET A 1 103 ? 13.139 6.985 -23.444 1.00 88.44 103 MET A N 1
ATOM 769 C CA . MET A 1 103 ? 12.868 8.388 -23.755 1.00 88.44 103 MET A CA 1
ATOM 770 C C . MET A 1 103 ? 11.394 8.736 -23.489 1.00 88.44 103 MET A C 1
ATOM 772 O O . MET A 1 103 ? 10.556 7.829 -23.415 1.00 88.44 103 MET A O 1
ATOM 776 N N . PRO A 1 104 ? 11.045 10.031 -23.357 1.00 87.81 104 PRO A N 1
ATOM 777 C CA . PRO A 1 104 ? 9.661 10.448 -23.179 1.00 87.81 104 PRO A CA 1
ATOM 778 C C . PRO A 1 104 ? 8.707 9.809 -24.197 1.00 87.81 104 PRO A C 1
ATOM 780 O O . PRO A 1 104 ? 9.009 9.690 -25.386 1.00 87.81 104 PRO A O 1
ATOM 783 N N . GLY A 1 105 ? 7.553 9.354 -23.716 1.00 87.31 105 GLY A N 1
ATOM 784 C CA . GLY A 1 105 ? 6.520 8.739 -24.549 1.00 87.31 105 GLY A CA 1
ATOM 785 C C . GLY A 1 105 ? 6.773 7.284 -24.963 1.00 87.31 105 GLY A C 1
ATOM 786 O O . GLY A 1 105 ? 5.831 6.629 -25.417 1.00 87.31 105 GLY A O 1
ATOM 787 N N . GLN A 1 106 ? 7.986 6.742 -24.807 1.00 90.94 106 GLN A N 1
ATOM 788 C CA . GLN A 1 106 ? 8.298 5.391 -25.283 1.00 90.94 106 GLN A CA 1
ATOM 789 C C . GLN A 1 106 ? 7.536 4.293 -24.531 1.00 90.94 106 GLN A C 1
ATOM 791 O O . GLN A 1 106 ? 7.298 4.361 -23.320 1.00 90.94 106 GLN A O 1
ATOM 796 N N . LYS A 1 107 ? 7.176 3.233 -25.256 1.00 92.38 107 LYS A N 1
ATOM 797 C CA . LYS A 1 107 ? 6.449 2.075 -24.720 1.00 92.38 107 LYS A CA 1
ATOM 798 C C . LYS A 1 107 ? 7.286 0.813 -24.907 1.00 92.38 107 LYS A C 1
ATOM 800 O O . LYS A 1 107 ? 7.492 0.387 -26.034 1.00 92.38 107 LYS A O 1
ATOM 805 N N . LEU A 1 108 ? 7.731 0.191 -23.820 1.00 95.25 108 LEU A N 1
ATOM 806 C CA . LEU A 1 108 ? 8.462 -1.075 -23.832 1.00 95.25 108 LEU A CA 1
ATOM 807 C C . LEU A 1 108 ? 7.516 -2.237 -23.527 1.00 95.25 108 LEU A C 1
ATOM 809 O O . LEU A 1 108 ? 6.990 -2.358 -22.421 1.00 95.25 108 LEU A O 1
ATOM 813 N N . LEU A 1 109 ? 7.300 -3.106 -24.504 1.00 95.12 109 LEU A N 1
ATOM 814 C CA . LEU A 1 109 ? 6.325 -4.186 -24.447 1.00 95.12 109 LEU A CA 1
ATOM 815 C C . LEU A 1 109 ? 6.970 -5.531 -24.726 1.00 95.12 109 LEU A C 1
ATOM 817 O O . LEU A 1 109 ? 7.986 -5.640 -25.401 1.00 95.12 109 LEU A O 1
ATOM 821 N N . SER A 1 110 ? 6.313 -6.584 -24.267 1.00 95.88 110 SER A N 1
ATOM 822 C CA . SER A 1 110 ? 6.625 -7.950 -24.657 1.00 95.88 110 SER A CA 1
ATOM 823 C C . SER A 1 110 ? 5.346 -8.774 -24.819 1.00 95.88 110 SER A C 1
ATOM 825 O O . SER A 1 110 ? 4.319 -8.399 -24.241 1.00 95.88 110 SER A O 1
ATOM 827 N N . PRO A 1 111 ? 5.353 -9.888 -25.581 1.00 89.75 111 PRO A N 1
ATOM 828 C CA . PRO A 1 111 ? 4.184 -10.748 -25.733 1.00 89.75 111 PRO A CA 1
ATOM 829 C C . PRO A 1 111 ? 3.681 -11.295 -24.390 1.00 89.75 111 PRO A C 1
ATOM 831 O O . PRO A 1 111 ? 4.248 -12.227 -23.823 1.00 89.75 111 PRO A O 1
ATOM 834 N N . SER A 1 112 ? 2.630 -10.659 -23.859 1.00 88.06 112 SER A N 1
ATOM 835 C CA . SER A 1 112 ? 1.914 -10.851 -22.572 1.00 88.06 112 SER A CA 1
ATOM 836 C C . SER A 1 112 ? 1.488 -9.501 -21.987 1.00 88.06 112 SER A C 1
ATOM 838 O O . SER A 1 112 ? 0.572 -9.433 -21.164 1.00 88.06 112 SER A O 1
ATOM 840 N N . GLY A 1 113 ? 2.176 -8.439 -22.394 1.00 88.62 113 GLY A N 1
ATOM 841 C CA . GLY A 1 113 ? 1.848 -7.062 -22.091 1.00 88.62 113 GLY A CA 1
ATOM 842 C C . GLY A 1 113 ? 0.806 -6.498 -23.045 1.00 88.62 113 GLY A C 1
ATOM 843 O O . GLY A 1 113 ? 0.353 -7.158 -23.987 1.00 88.62 113 GLY A O 1
ATOM 844 N N . TYR A 1 114 ? 0.412 -5.262 -22.776 1.00 87.31 114 TYR A N 1
ATOM 845 C CA . TYR A 1 114 ? -0.468 -4.503 -23.649 1.00 87.31 114 TYR A CA 1
ATOM 846 C C . TYR A 1 114 ? -0.267 -3.002 -23.460 1.00 87.31 114 TYR A C 1
ATOM 848 O O . TYR A 1 114 ? 0.186 -2.551 -22.410 1.00 87.31 114 TYR A O 1
ATOM 856 N N . ILE A 1 115 ? -0.688 -2.234 -24.460 1.00 84.25 115 ILE A N 1
ATOM 857 C CA . ILE A 1 115 ? -0.953 -0.797 -24.327 1.00 84.25 115 ILE A CA 1
ATOM 858 C C . ILE A 1 115 ? -2.394 -0.513 -24.710 1.00 84.25 115 ILE A C 1
ATOM 860 O O . ILE A 1 115 ? -3.003 -1.250 -25.490 1.00 84.25 115 ILE A O 1
ATOM 864 N N . THR A 1 116 ? -2.953 0.547 -24.135 1.00 79.25 116 THR A N 1
ATOM 865 C CA . THR A 1 116 ? -4.263 1.050 -24.548 1.00 79.25 116 THR A CA 1
ATOM 866 C C . THR A 1 116 ? -4.041 2.138 -25.582 1.00 79.25 116 THR A C 1
ATOM 868 O O . THR A 1 116 ? -3.355 3.112 -25.298 1.00 79.25 116 THR A O 1
ATOM 871 N N . VAL A 1 117 ? -4.635 1.978 -26.758 1.00 77.19 117 VAL A N 1
ATOM 872 C CA . VAL A 1 117 ? -4.567 2.964 -27.839 1.00 77.19 117 VAL A CA 1
ATOM 873 C C . VAL A 1 117 ? -5.950 3.552 -28.089 1.00 77.19 117 VAL A C 1
ATOM 875 O O . VAL A 1 117 ? -6.976 2.875 -27.924 1.00 77.19 117 VAL A O 1
ATOM 878 N N . ALA A 1 118 ? -5.981 4.833 -28.435 1.00 68.69 118 ALA A N 1
ATOM 879 C CA . ALA A 1 118 ? -7.192 5.536 -28.823 1.00 68.69 118 ALA A CA 1
ATOM 880 C C . ALA A 1 118 ? -7.398 5.441 -30.338 1.00 68.69 118 ALA A C 1
ATOM 882 O O . ALA A 1 118 ? -6.442 5.530 -31.103 1.00 68.69 118 ALA A O 1
ATOM 883 N N . ALA A 1 119 ? -8.655 5.289 -30.763 1.00 60.31 119 ALA A N 1
ATOM 884 C CA . ALA A 1 119 ? -9.025 5.297 -32.182 1.00 60.31 119 ALA A CA 1
ATOM 885 C C . ALA A 1 119 ? -9.308 6.712 -32.736 1.00 60.31 119 ALA A C 1
ATOM 887 O O . ALA A 1 119 ? -9.653 6.850 -33.905 1.00 60.31 119 ALA A O 1
ATOM 888 N N . ASP A 1 120 ? -9.247 7.749 -31.894 1.00 60.22 120 ASP A N 1
ATOM 889 C CA . ASP A 1 120 ? -9.346 9.161 -32.279 1.00 60.22 120 ASP A CA 1
ATOM 890 C C . ASP A 1 120 ? -8.716 10.069 -31.209 1.00 60.22 120 ASP A C 1
ATOM 892 O O . ASP A 1 120 ? -8.568 9.672 -30.052 1.00 60.22 120 ASP A O 1
ATOM 896 N N . ALA A 1 121 ? -8.355 11.299 -31.594 1.00 57.44 121 ALA A N 1
ATOM 897 C CA . ALA A 1 121 ? -7.702 12.288 -30.722 1.00 57.44 121 ALA A CA 1
ATOM 898 C C . ALA A 1 121 ? -8.567 12.731 -29.529 1.00 57.44 121 ALA A C 1
ATOM 900 O O . ALA A 1 121 ? -8.058 13.271 -28.550 1.00 57.44 121 ALA A O 1
ATOM 901 N N . GLU A 1 122 ? -9.878 12.489 -29.595 1.00 59.16 122 GLU A N 1
ATOM 902 C CA . GLU A 1 122 ? -10.821 12.742 -28.503 1.00 59.16 122 GLU A CA 1
ATOM 903 C C . GLU A 1 122 ? -10.850 11.591 -27.477 1.00 59.16 122 GLU A C 1
ATOM 905 O O . GLU A 1 122 ? -11.493 11.708 -26.433 1.00 59.16 122 GLU A O 1
ATOM 910 N N . GLY A 1 123 ? -10.168 10.470 -27.752 1.00 57.69 123 GLY A N 1
ATOM 911 C CA . GLY A 1 123 ? -10.113 9.305 -26.869 1.00 57.69 123 GLY A CA 1
ATOM 912 C C . GLY A 1 123 ? -11.460 8.596 -26.709 1.00 57.69 123 GLY A C 1
ATOM 913 O O . GLY A 1 123 ? -11.666 7.870 -25.731 1.00 57.69 123 GLY A O 1
ATOM 914 N N . SER A 1 124 ? -12.395 8.807 -27.641 1.00 59.75 124 SER A N 1
ATOM 915 C CA . SER A 1 124 ? -13.791 8.374 -27.520 1.00 59.75 124 SER A CA 1
ATOM 916 C C . SER A 1 124 ? -13.952 6.850 -27.614 1.00 59.75 124 SER A C 1
ATOM 918 O O . SER A 1 124 ? -14.943 6.284 -27.141 1.00 59.75 124 SER A O 1
ATOM 920 N N . ARG A 1 125 ? -12.952 6.166 -28.185 1.00 62.81 125 ARG A N 1
ATOM 921 C CA . ARG A 1 125 ? -12.904 4.713 -28.387 1.00 62.81 125 ARG A CA 1
ATOM 922 C C . ARG A 1 125 ? -11.519 4.174 -28.032 1.00 62.81 125 ARG A C 1
ATOM 924 O O . ARG A 1 125 ? -10.517 4.645 -28.561 1.00 62.81 125 ARG A O 1
ATOM 931 N N . LYS A 1 126 ? -11.480 3.169 -27.149 1.00 68.69 126 LYS A N 1
ATOM 932 C CA . LYS A 1 126 ? -10.248 2.532 -26.656 1.00 68.69 126 LYS A CA 1
ATOM 933 C C . LYS A 1 126 ? -10.139 1.106 -27.174 1.00 68.69 126 LYS A C 1
ATOM 935 O O . LYS A 1 126 ? -11.108 0.353 -27.077 1.00 68.69 126 LYS A O 1
ATOM 940 N N . THR A 1 127 ? -8.957 0.714 -27.627 1.00 72.19 127 THR A N 1
ATOM 941 C CA . THR A 1 127 ? -8.618 -0.693 -27.868 1.00 72.19 127 THR A CA 1
ATOM 942 C C . THR A 1 127 ? -7.300 -1.051 -27.189 1.00 72.19 127 THR A C 1
ATOM 944 O O . THR A 1 127 ? -6.548 -0.176 -26.767 1.00 72.19 127 THR A O 1
ATOM 947 N N . GLN A 1 128 ? -7.035 -2.346 -27.035 1.00 79.31 128 GLN A N 1
ATOM 948 C CA . GLN A 1 128 ? -5.780 -2.844 -26.482 1.00 79.31 128 GLN A CA 1
ATOM 949 C C . GLN A 1 128 ? -4.928 -3.429 -27.600 1.00 79.31 128 GLN A C 1
ATOM 951 O O . GLN A 1 128 ? -5.348 -4.384 -28.251 1.00 79.31 128 GLN A O 1
ATOM 956 N N . PHE A 1 129 ? -3.719 -2.902 -27.774 1.00 82.81 129 PHE A N 1
ATOM 957 C CA . PHE A 1 129 ? -2.705 -3.547 -28.596 1.00 82.81 129 PHE A CA 1
ATOM 958 C C . PHE A 1 129 ? -1.931 -4.553 -27.745 1.00 82.81 129 PHE A C 1
ATOM 960 O O . PHE A 1 129 ? -1.470 -4.227 -26.649 1.00 82.81 129 PHE A O 1
ATOM 967 N N . ARG A 1 130 ? -1.815 -5.786 -28.243 1.00 86.44 130 ARG A N 1
ATOM 968 C CA . ARG A 1 130 ? -1.135 -6.903 -27.582 1.00 86.44 130 ARG A CA 1
ATOM 969 C C . ARG A 1 130 ? -0.143 -7.517 -28.564 1.00 86.44 130 ARG A C 1
ATOM 971 O O . ARG A 1 130 ? -0.597 -8.126 -29.531 1.00 86.44 130 ARG A O 1
ATOM 978 N N . PRO A 1 131 ? 1.173 -7.392 -28.329 1.00 87.06 131 PRO A N 1
ATOM 979 C CA . PRO A 1 131 ? 2.159 -8.054 -29.166 1.00 87.06 131 PRO A CA 1
ATOM 980 C C . PRO A 1 131 ? 1.957 -9.572 -29.165 1.00 87.06 131 PRO A C 1
ATOM 982 O O . PRO A 1 131 ? 1.742 -10.188 -28.118 1.00 87.06 131 PRO A O 1
ATOM 985 N N . GLU A 1 132 ? 2.044 -10.174 -30.343 1.00 85.12 132 GLU A N 1
ATOM 986 C CA . GLU A 1 132 ? 2.068 -11.625 -30.503 1.00 85.12 132 GLU A CA 1
ATOM 987 C C . GLU A 1 132 ? 3.488 -12.171 -30.321 1.00 85.12 132 GLU A C 1
ATOM 989 O O . GLU A 1 132 ? 4.464 -11.470 -30.573 1.00 85.12 132 GLU A O 1
ATOM 994 N N . GLY A 1 133 ? 3.604 -13.447 -29.951 1.00 87.75 133 GLY A N 1
ATOM 995 C CA . GLY A 1 133 ? 4.886 -14.148 -29.832 1.00 87.75 133 GLY A CA 1
ATOM 996 C C . GLY A 1 133 ? 5.129 -14.699 -28.432 1.00 87.75 133 GLY A C 1
ATOM 997 O O . GLY A 1 133 ? 4.205 -14.813 -27.618 1.00 87.75 133 GLY A O 1
ATOM 998 N N . LYS A 1 134 ? 6.378 -15.074 -28.152 1.00 92.56 134 LYS A N 1
ATOM 999 C CA . LYS A 1 134 ? 6.797 -15.520 -26.823 1.00 92.56 134 LYS A CA 1
ATOM 1000 C C . LYS A 1 134 ? 7.244 -14.339 -25.961 1.00 92.56 134 LYS A C 1
ATOM 1002 O O . LYS A 1 134 ? 7.938 -13.438 -26.427 1.00 92.56 134 LYS A O 1
ATOM 1007 N N . ARG A 1 135 ? 6.873 -14.373 -24.677 1.00 94.69 135 ARG A N 1
ATOM 1008 C CA . ARG A 1 135 ? 7.315 -13.398 -23.673 1.00 94.69 135 ARG A CA 1
ATOM 1009 C C . ARG A 1 135 ? 8.844 -13.345 -23.602 1.00 94.69 135 ARG A C 1
ATOM 1011 O O . ARG A 1 135 ? 9.473 -14.394 -23.477 1.00 94.69 135 ARG A O 1
ATOM 1018 N N . ALA A 1 136 ? 9.402 -12.141 -23.622 1.00 95.50 136 ALA A N 1
ATOM 1019 C CA . ALA A 1 136 ? 10.812 -11.877 -23.390 1.00 95.50 136 ALA A CA 1
ATOM 1020 C C . ALA A 1 136 ? 11.172 -12.092 -21.921 1.00 95.50 136 ALA A C 1
ATOM 1022 O O . ALA A 1 136 ? 10.454 -11.678 -21.004 1.00 95.50 136 ALA A O 1
ATOM 1023 N N . GLU A 1 137 ? 12.302 -12.758 -21.731 1.00 94.56 137 GLU A N 1
ATOM 1024 C CA . GLU A 1 137 ? 12.912 -13.025 -20.440 1.00 94.56 137 GLU A CA 1
ATOM 1025 C C . GLU A 1 137 ? 14.250 -12.297 -20.405 1.00 94.56 137 GLU A C 1
ATOM 1027 O O . GLU A 1 137 ? 15.069 -12.504 -21.296 1.00 94.56 137 GLU A O 1
ATOM 1032 N N . LEU A 1 138 ? 14.427 -11.410 -19.428 1.00 90.62 138 LEU A N 1
ATOM 1033 C CA . LEU A 1 138 ? 15.611 -10.575 -19.267 1.00 90.62 138 LEU A CA 1
ATOM 1034 C C . LEU A 1 138 ? 16.447 -11.089 -18.096 1.00 90.62 138 LEU A C 1
ATOM 1036 O O . LEU A 1 138 ? 15.908 -11.343 -17.014 1.00 90.62 138 LEU A O 1
ATOM 1040 N N . GLU A 1 139 ? 17.753 -11.186 -18.314 1.00 84.94 139 GLU A N 1
ATOM 1041 C CA . GLU A 1 139 ? 18.769 -11.441 -17.294 1.00 84.94 139 GLU A CA 1
ATOM 1042 C C . GLU A 1 139 ? 19.869 -10.385 -17.405 1.00 84.94 139 GLU A C 1
ATOM 1044 O O . GLU A 1 139 ? 20.172 -9.894 -18.490 1.00 84.94 139 GLU A O 1
ATOM 1049 N N . PHE A 1 140 ? 20.472 -10.010 -16.282 1.00 76.25 140 PHE A N 1
ATOM 1050 C CA . PHE A 1 140 ? 21.605 -9.089 -16.300 1.00 76.25 140 PHE A CA 1
ATOM 1051 C C . PHE A 1 140 ? 22.814 -9.745 -16.970 1.00 76.25 140 PHE A C 1
ATOM 1053 O O . PHE A 1 140 ? 23.095 -10.921 -16.728 1.00 76.25 140 PHE A O 1
ATOM 1060 N N . GLU A 1 141 ? 23.573 -8.978 -17.755 1.00 71.88 141 GLU A N 1
ATOM 1061 C CA . GLU A 1 141 ? 24.847 -9.466 -18.287 1.00 71.88 141 GLU A CA 1
ATOM 1062 C C . GLU A 1 141 ? 25.764 -9.962 -17.150 1.00 71.88 141 GLU A C 1
ATOM 1064 O O . GLU A 1 141 ? 25.987 -9.282 -16.147 1.00 71.88 141 GLU A O 1
ATOM 1069 N N . ASN A 1 142 ? 26.354 -11.150 -17.321 1.00 57.50 142 ASN A N 1
ATOM 1070 C CA . ASN A 1 142 ? 27.129 -11.885 -16.305 1.00 57.50 142 ASN A CA 1
ATOM 1071 C C . ASN A 1 142 ? 28.367 -11.147 -15.723 1.00 57.50 142 ASN A C 1
ATOM 1073 O O . ASN A 1 142 ? 29.072 -11.694 -14.871 1.00 57.50 142 ASN A O 1
ATOM 1077 N N . ASN A 1 143 ? 28.663 -9.925 -16.176 1.00 52.44 143 ASN A N 1
ATOM 1078 C CA . ASN A 1 143 ? 29.829 -9.126 -15.794 1.00 52.44 143 ASN A CA 1
ATOM 1079 C C . ASN A 1 143 ? 29.502 -7.889 -14.941 1.00 52.44 143 ASN A C 1
ATOM 1081 O O . ASN A 1 143 ? 30.411 -7.103 -14.662 1.00 52.44 143 ASN A O 1
ATOM 1085 N N . VAL A 1 144 ? 28.254 -7.705 -14.501 1.00 54.78 144 VAL A N 1
ATOM 1086 C CA . VAL A 1 144 ? 27.921 -6.637 -13.548 1.00 54.78 144 VAL A CA 1
ATOM 1087 C C . VAL A 1 144 ? 28.593 -6.940 -12.205 1.00 54.78 144 VAL A C 1
ATOM 1089 O O . VAL A 1 144 ? 28.360 -8.013 -11.639 1.00 54.78 144 VAL A O 1
ATOM 1092 N N . PRO A 1 145 ? 29.439 -6.047 -11.658 1.00 49.25 145 PRO A N 1
ATOM 1093 C CA . PRO A 1 145 ? 30.028 -6.257 -10.343 1.00 49.25 145 PRO A CA 1
ATOM 1094 C C . PRO A 1 145 ? 28.926 -6.361 -9.277 1.00 49.25 145 PRO A C 1
ATOM 1096 O O . PRO A 1 145 ? 28.359 -5.364 -8.855 1.00 49.25 145 PRO A O 1
ATOM 1099 N N . LEU A 1 146 ? 28.650 -7.582 -8.811 1.00 51.59 146 LEU A N 1
ATOM 1100 C CA . LEU A 1 146 ? 27.693 -7.886 -7.731 1.00 51.59 146 LEU A CA 1
ATOM 1101 C C . LEU A 1 146 ? 28.152 -7.391 -6.348 1.00 51.59 146 LEU A C 1
ATOM 1103 O O . LEU A 1 146 ? 27.468 -7.580 -5.350 1.00 51.59 146 LEU A O 1
ATOM 1107 N N . THR A 1 147 ? 29.358 -6.839 -6.249 1.00 47.53 147 THR A N 1
ATOM 1108 C CA . THR A 1 147 ? 29.887 -6.271 -5.010 1.00 47.53 147 THR A CA 1
ATOM 1109 C C . THR A 1 147 ? 29.648 -4.779 -5.015 1.00 47.53 147 THR A C 1
ATOM 1111 O O . THR A 1 147 ? 30.071 -4.144 -5.977 1.00 47.53 147 THR A O 1
ATOM 1114 N N . ILE A 1 148 ? 29.071 -4.261 -3.922 1.00 47.28 148 ILE A N 1
ATOM 1115 C CA . ILE A 1 148 ? 28.994 -2.847 -3.523 1.00 47.28 148 ILE A CA 1
ATOM 1116 C C . ILE A 1 148 ? 30.312 -2.141 -3.866 1.00 47.28 148 ILE A C 1
ATOM 1118 O O . ILE A 1 148 ? 31.243 -2.050 -3.068 1.00 47.28 148 ILE A O 1
ATOM 1122 N N . GLN A 1 149 ? 30.430 -1.673 -5.091 1.00 42.50 149 GLN A N 1
ATOM 1123 C CA . GLN A 1 149 ? 31.192 -0.493 -5.382 1.00 42.50 149 GLN A CA 1
ATOM 1124 C C . GLN A 1 149 ? 30.097 0.481 -5.709 1.00 42.50 149 GLN A C 1
ATOM 1126 O O . GLN A 1 149 ? 29.542 0.445 -6.802 1.00 42.50 149 GLN A O 1
ATOM 1131 N N . GLU A 1 150 ? 29.744 1.280 -4.702 1.00 46.47 150 GLU A N 1
ATOM 1132 C CA . GLU A 1 150 ? 29.290 2.640 -4.929 1.00 46.47 150 GLU A CA 1
ATOM 1133 C C . GLU A 1 150 ? 30.049 3.138 -6.159 1.00 46.47 150 GLU A C 1
ATOM 1135 O O . GLU A 1 150 ? 31.266 3.351 -6.102 1.00 46.47 150 GLU A O 1
ATOM 1140 N N . ILE A 1 151 ? 29.381 3.190 -7.311 1.00 48.06 151 ILE A N 1
ATOM 1141 C CA . ILE A 1 151 ? 29.974 3.866 -8.447 1.00 48.06 151 ILE A CA 1
ATOM 1142 C C . ILE A 1 151 ? 29.918 5.318 -8.003 1.00 48.06 151 ILE A C 1
ATOM 1144 O O . ILE A 1 151 ? 28.855 5.931 -7.962 1.00 48.06 151 ILE A O 1
ATOM 1148 N N . GLU A 1 152 ? 31.049 5.814 -7.510 1.00 41.84 152 GLU A N 1
ATOM 1149 C CA . GLU A 1 152 ? 31.164 7.167 -6.996 1.00 41.84 152 GLU A CA 1
ATOM 1150 C C . GLU A 1 152 ? 31.153 8.113 -8.202 1.00 41.84 152 GLU A C 1
ATOM 1152 O O . GLU A 1 152 ? 32.191 8.482 -8.757 1.00 41.84 152 GLU A O 1
ATOM 1157 N N . ILE A 1 153 ? 29.955 8.479 -8.654 1.00 45.88 153 ILE A N 1
ATOM 1158 C CA . ILE A 1 153 ? 29.761 9.457 -9.719 1.00 45.88 153 ILE A CA 1
ATOM 1159 C C . ILE A 1 153 ? 29.672 10.817 -9.030 1.00 45.88 153 ILE A C 1
ATOM 1161 O O . ILE A 1 153 ? 28.770 11.093 -8.245 1.00 45.88 153 ILE A O 1
ATOM 1165 N N . ASN A 1 154 ? 30.666 11.677 -9.262 1.00 39.50 154 ASN A N 1
ATOM 1166 C CA . ASN A 1 154 ? 30.744 13.010 -8.648 1.00 39.50 154 ASN A CA 1
ATOM 1167 C C . ASN A 1 154 ? 30.692 13.023 -7.099 1.00 39.50 154 ASN A C 1
ATOM 1169 O O . ASN A 1 154 ? 30.250 14.010 -6.508 1.00 39.50 154 ASN A O 1
ATOM 1173 N N . GLY A 1 155 ? 31.164 11.964 -6.428 1.00 40.00 155 GLY A N 1
ATOM 1174 C CA . GLY A 1 155 ? 31.193 11.891 -4.959 1.00 40.00 155 GLY A CA 1
ATOM 1175 C C . GLY A 1 155 ? 29.874 11.462 -4.308 1.00 40.00 155 GLY A C 1
ATOM 1176 O O . GLY A 1 155 ? 29.708 11.672 -3.108 1.00 40.00 155 GLY A O 1
ATOM 1177 N N . SER A 1 156 ? 28.920 10.926 -5.079 1.00 39.62 156 SER A N 1
ATOM 1178 C CA . SER A 1 156 ? 27.677 10.344 -4.558 1.00 39.62 156 SER A CA 1
ATOM 1179 C C . SER A 1 156 ? 27.549 8.884 -5.004 1.00 39.62 156 SER A C 1
ATOM 1181 O O . SER A 1 156 ? 27.832 8.595 -6.167 1.00 39.62 156 SER A O 1
ATOM 1183 N N . PRO A 1 157 ? 27.153 7.963 -4.110 1.00 47.41 157 PRO A N 1
ATOM 1184 C CA . PRO A 1 157 ? 26.830 6.598 -4.498 1.00 47.41 157 PRO A CA 1
ATOM 1185 C C . PRO A 1 157 ? 25.552 6.614 -5.340 1.00 47.41 157 PRO A C 1
ATOM 1187 O O . PRO A 1 157 ? 24.525 7.123 -4.887 1.00 47.41 157 PRO A O 1
ATOM 1190 N N . GLU A 1 158 ? 25.605 6.081 -6.559 1.00 53.06 158 GLU A N 1
ATOM 1191 C CA . GLU A 1 158 ? 24.406 5.890 -7.377 1.00 53.06 158 GLU A CA 1
ATOM 1192 C C . GLU A 1 158 ? 23.960 4.426 -7.386 1.00 53.06 158 GLU A C 1
ATOM 1194 O O . GLU A 1 158 ? 24.780 3.505 -7.433 1.00 53.06 158 GLU A O 1
ATOM 1199 N N . TYR A 1 159 ? 22.641 4.227 -7.327 1.00 58.84 159 TYR A N 1
ATOM 1200 C CA . TYR A 1 159 ? 22.032 2.915 -7.487 1.00 58.84 159 TYR A CA 1
ATOM 1201 C C . TYR A 1 159 ? 21.928 2.577 -8.962 1.00 58.84 159 TYR A C 1
ATOM 1203 O O . TYR A 1 159 ? 21.556 3.382 -9.811 1.00 58.84 159 TYR A O 1
ATOM 1211 N N . LEU A 1 160 ? 22.247 1.334 -9.228 1.00 67.00 160 LEU A N 1
ATOM 1212 C CA . LEU A 1 160 ? 22.314 0.738 -10.533 1.00 67.00 160 LEU A CA 1
ATOM 1213 C C . LEU A 1 160 ? 20.849 0.370 -10.917 1.00 67.00 160 LEU A C 1
ATOM 1215 O O . LEU A 1 160 ? 20.163 -0.277 -10.135 1.00 67.00 160 LEU A O 1
ATOM 1219 N N . ASN A 1 161 ? 20.314 0.790 -12.078 1.00 79.75 161 ASN A N 1
ATOM 1220 C CA . ASN A 1 161 ? 18.907 0.533 -12.479 1.00 79.75 161 ASN A CA 1
ATOM 1221 C C . ASN A 1 161 ? 18.824 -0.256 -13.799 1.00 79.75 161 ASN A C 1
ATOM 1223 O O . ASN A 1 161 ? 19.596 0.032 -14.713 1.00 79.75 161 ASN A O 1
ATOM 1227 N N . LEU A 1 162 ? 17.909 -1.232 -13.915 1.00 84.00 162 LEU A N 1
ATOM 1228 C CA . LEU A 1 162 ? 17.768 -2.013 -15.159 1.00 84.00 162 LEU A CA 1
ATOM 1229 C C . LEU A 1 162 ? 16.952 -1.275 -16.223 1.00 84.00 162 LEU A C 1
ATOM 1231 O O . LEU A 1 162 ? 17.398 -1.163 -17.359 1.00 84.00 162 LEU A O 1
ATOM 1235 N N . ILE A 1 163 ? 15.765 -0.787 -15.864 1.00 89.12 163 ILE A N 1
ATOM 1236 C CA . ILE A 1 163 ? 14.891 -0.024 -16.757 1.00 89.12 163 ILE A CA 1
ATOM 1237 C C . ILE A 1 163 ? 14.653 1.351 -16.142 1.00 89.12 163 ILE A C 1
ATOM 1239 O O . ILE A 1 163 ? 14.015 1.455 -15.095 1.00 89.12 163 ILE A O 1
ATOM 1243 N N . THR A 1 164 ? 15.132 2.399 -16.807 1.00 88.31 164 THR A N 1
ATOM 1244 C CA . THR A 1 164 ? 14.886 3.793 -16.422 1.00 88.31 164 THR A CA 1
ATOM 1245 C C . THR A 1 164 ? 13.722 4.360 -17.227 1.00 88.31 164 THR A C 1
ATOM 1247 O O . THR A 1 164 ? 13.712 4.291 -18.456 1.00 88.31 164 THR A O 1
ATOM 1250 N N . LEU A 1 165 ? 12.748 4.932 -16.528 1.00 89.69 165 LEU A N 1
ATOM 1251 C CA . LEU A 1 165 ? 11.536 5.527 -17.070 1.00 89.69 165 LEU A CA 1
ATOM 1252 C C . LEU A 1 165 ? 11.689 7.041 -17.234 1.00 89.69 165 LEU A C 1
ATOM 1254 O O . LEU A 1 165 ? 12.274 7.712 -16.383 1.00 89.69 165 LEU A O 1
ATOM 1258 N N . ALA A 1 166 ? 11.074 7.569 -18.288 1.00 88.06 166 ALA A N 1
ATOM 1259 C CA . ALA A 1 166 ? 10.834 8.993 -18.502 1.00 88.06 166 ALA A CA 1
ATOM 1260 C C . ALA A 1 166 ? 9.325 9.295 -18.462 1.00 88.06 166 ALA A C 1
ATOM 1262 O O . ALA A 1 166 ? 8.503 8.391 -18.288 1.00 88.06 166 ALA A O 1
ATOM 1263 N N . ASP A 1 167 ? 8.944 10.559 -18.646 1.00 86.56 167 ASP A N 1
ATOM 1264 C CA . ASP A 1 167 ? 7.536 10.959 -18.708 1.00 86.56 167 ASP A CA 1
ATOM 1265 C C . ASP A 1 167 ? 6.773 10.225 -19.820 1.00 86.56 167 ASP A C 1
ATOM 1267 O O . ASP A 1 167 ? 7.276 10.038 -20.929 1.00 86.56 167 ASP A O 1
ATOM 1271 N N . ASN A 1 168 ? 5.523 9.854 -19.537 1.00 86.94 168 ASN A N 1
ATOM 1272 C CA . ASN A 1 168 ? 4.612 9.214 -20.491 1.00 86.94 168 ASN A CA 1
ATOM 1273 C C . ASN A 1 168 ? 5.119 7.858 -21.005 1.00 86.94 168 ASN A C 1
ATOM 1275 O O . ASN A 1 168 ? 4.820 7.469 -22.134 1.00 86.94 168 ASN A O 1
ATOM 1279 N N . THR A 1 169 ? 5.888 7.119 -20.203 1.00 91.31 169 THR A N 1
ATOM 1280 C CA . THR A 1 169 ? 6.427 5.808 -20.594 1.00 91.31 169 THR A CA 1
ATOM 1281 C C . THR A 1 169 ? 5.583 4.638 -20.087 1.00 91.31 169 THR A C 1
ATOM 1283 O O . THR A 1 169 ? 4.806 4.749 -19.132 1.00 91.31 169 THR A O 1
ATOM 1286 N N . ALA A 1 170 ? 5.725 3.481 -20.740 1.00 92.56 170 ALA A N 1
ATOM 1287 C CA . ALA A 1 170 ? 5.132 2.234 -20.264 1.00 92.56 170 ALA A CA 1
ATOM 1288 C C . ALA A 1 170 ? 6.105 1.059 -20.338 1.00 92.56 170 ALA A C 1
ATOM 1290 O O . ALA A 1 170 ? 6.879 0.956 -21.285 1.00 92.56 170 ALA A O 1
ATOM 1291 N N . VAL A 1 171 ? 5.995 0.138 -19.381 1.00 95.81 171 VAL A N 1
ATOM 1292 C CA . VAL A 1 171 ? 6.710 -1.143 -19.357 1.00 95.81 171 VAL A CA 1
ATOM 1293 C C . VAL A 1 171 ? 5.705 -2.260 -19.117 1.00 95.81 171 VAL A C 1
ATOM 1295 O O . VAL A 1 171 ? 5.065 -2.308 -18.060 1.00 95.81 171 VAL A O 1
ATOM 1298 N N . SER A 1 172 ? 5.540 -3.157 -20.091 1.00 96.62 172 SER A N 1
ATOM 1299 C CA . SER A 1 172 ? 4.506 -4.188 -20.020 1.00 96.62 172 SER A CA 1
ATOM 1300 C C . SER A 1 172 ? 4.939 -5.578 -20.466 1.00 96.62 172 SER A C 1
ATOM 1302 O O . SER A 1 172 ? 5.460 -5.770 -21.565 1.00 96.62 172 SER A O 1
ATOM 1304 N N . GLY A 1 173 ? 4.582 -6.579 -19.662 1.00 96.00 173 GLY A N 1
ATOM 1305 C CA . GLY A 1 173 ? 4.620 -7.982 -20.063 1.00 96.00 173 GLY A CA 1
ATOM 1306 C C . GLY A 1 173 ? 5.976 -8.665 -19.965 1.00 96.00 173 GLY A C 1
ATOM 1307 O O . GLY A 1 173 ? 6.101 -9.764 -20.492 1.00 96.00 173 GLY A O 1
ATOM 1308 N N . LEU A 1 174 ? 6.978 -8.062 -19.329 1.00 95.69 174 LEU A N 1
ATOM 1309 C CA . LEU A 1 174 ? 8.320 -8.638 -19.232 1.00 95.69 174 LEU A CA 1
ATOM 1310 C C . LEU A 1 174 ? 8.391 -9.756 -18.187 1.00 95.69 174 LEU A C 1
ATOM 1312 O O . LEU A 1 174 ? 7.614 -9.796 -17.231 1.00 95.69 174 LEU A O 1
ATOM 1316 N N . LYS A 1 175 ? 9.344 -10.672 -18.355 1.00 95.12 175 LYS A N 1
ATOM 1317 C CA . LYS A 1 175 ? 9.843 -11.516 -17.267 1.00 95.12 175 LYS A CA 1
ATOM 1318 C C . LYS A 1 175 ? 11.287 -11.114 -16.987 1.00 95.12 175 LYS A C 1
ATOM 1320 O O . LYS A 1 175 ? 12.086 -11.089 -17.912 1.00 95.12 175 LYS A O 1
ATOM 1325 N N . ILE A 1 176 ? 11.607 -10.796 -15.743 1.00 91.00 176 ILE A N 1
ATOM 1326 C CA . ILE A 1 176 ? 12.929 -10.332 -15.330 1.00 91.00 176 ILE A CA 1
ATOM 1327 C C . ILE A 1 176 ? 13.410 -11.259 -14.220 1.00 91.00 176 ILE A C 1
ATOM 1329 O O . ILE A 1 176 ? 12.794 -11.319 -13.151 1.00 91.00 176 ILE A O 1
ATOM 1333 N N . ASN A 1 177 ? 14.487 -11.989 -14.501 1.00 83.56 177 ASN A N 1
ATOM 1334 C CA . ASN A 1 177 ? 15.185 -12.794 -13.511 1.00 83.56 177 ASN A CA 1
ATOM 1335 C C . ASN A 1 177 ? 16.395 -11.999 -13.027 1.00 83.56 177 ASN A C 1
ATOM 1337 O O . ASN A 1 177 ? 17.359 -11.777 -13.760 1.00 83.56 177 ASN A O 1
ATOM 1341 N N . ASP A 1 178 ? 16.342 -11.579 -11.776 1.00 74.62 178 ASP A N 1
ATOM 1342 C CA . ASP A 1 178 ? 17.428 -10.860 -11.140 1.00 74.62 178 ASP A CA 1
ATOM 1343 C C . ASP A 1 178 ? 18.370 -11.862 -10.428 1.00 74.62 178 ASP A C 1
ATOM 1345 O O . ASP A 1 178 ? 17.925 -12.636 -9.571 1.00 74.62 178 ASP A O 1
ATOM 1349 N N . PRO A 1 179 ? 19.676 -11.895 -10.758 1.00 67.38 179 PRO A N 1
ATOM 1350 C CA . PRO A 1 179 ? 20.645 -12.767 -10.097 1.00 67.38 179 PRO A CA 1
ATOM 1351 C C . PRO A 1 179 ? 21.025 -12.327 -8.664 1.00 67.38 179 PRO A C 1
ATOM 1353 O O . PRO A 1 179 ? 21.888 -12.959 -8.048 1.00 67.38 179 PRO A O 1
ATOM 1356 N N . GLY A 1 180 ? 20.409 -11.274 -8.118 1.00 62.28 180 GLY A N 1
ATOM 1357 C CA . GLY A 1 180 ? 20.678 -10.737 -6.778 1.00 62.28 180 GLY A CA 1
ATOM 1358 C C . GLY A 1 180 ? 21.423 -9.409 -6.829 1.00 62.28 180 GLY A C 1
ATOM 1359 O O . GLY A 1 180 ? 22.437 -9.238 -6.154 1.00 62.28 180 GLY A O 1
ATOM 1360 N N . TYR A 1 181 ? 20.956 -8.518 -7.693 1.00 63.53 181 TYR A N 1
ATOM 1361 C CA . TYR A 1 181 ? 21.506 -7.206 -7.979 1.00 63.53 181 TYR A CA 1
ATOM 1362 C C . TYR A 1 181 ? 21.167 -6.167 -6.900 1.00 63.53 181 TYR A C 1
ATOM 1364 O O . TYR A 1 181 ? 20.137 -6.233 -6.233 1.00 63.53 181 TYR A O 1
ATOM 1372 N N . TYR A 1 182 ? 22.051 -5.177 -6.751 1.00 62.22 182 TYR A N 1
ATOM 1373 C CA . TYR A 1 182 ? 21.904 -4.073 -5.803 1.00 62.22 182 TYR A CA 1
ATOM 1374 C C . TYR A 1 182 ? 21.378 -2.827 -6.532 1.00 62.22 182 TYR A C 1
ATOM 1376 O O . TYR A 1 182 ? 22.153 -2.079 -7.133 1.00 62.22 182 TYR A O 1
ATOM 1384 N N . GLY A 1 183 ? 20.060 -2.613 -6.513 1.00 70.75 183 GLY A N 1
ATOM 1385 C CA . GLY A 1 183 ? 19.432 -1.473 -7.183 1.00 70.75 183 GLY A CA 1
ATOM 1386 C C . GLY A 1 183 ? 17.948 -1.665 -7.483 1.00 70.75 183 GLY A C 1
ATOM 1387 O O . GLY A 1 183 ? 17.319 -2.567 -6.931 1.00 70.75 183 GLY A O 1
ATOM 1388 N N . ASN A 1 184 ? 17.379 -0.808 -8.338 1.00 82.81 184 ASN A N 1
ATOM 1389 C CA . ASN A 1 184 ? 15.970 -0.909 -8.727 1.00 82.81 184 ASN A CA 1
ATOM 1390 C C . ASN A 1 184 ? 15.819 -1.593 -10.093 1.00 82.81 184 ASN A C 1
ATOM 1392 O O . ASN A 1 184 ? 16.582 -1.312 -11.020 1.00 82.81 184 ASN A O 1
ATOM 1396 N N . ILE A 1 185 ? 14.816 -2.462 -10.256 1.00 87.88 185 ILE A N 1
ATOM 1397 C CA . ILE A 1 185 ? 14.574 -3.110 -11.558 1.00 87.88 185 ILE A CA 1
ATOM 1398 C C . ILE A 1 185 ? 13.892 -2.141 -12.517 1.00 87.88 185 ILE A C 1
ATOM 1400 O O . ILE A 1 185 ? 14.368 -1.937 -13.631 1.00 87.88 185 ILE A O 1
ATOM 1404 N N . ILE A 1 186 ? 12.800 -1.517 -12.079 1.00 91.38 186 ILE A N 1
ATOM 1405 C CA . ILE A 1 186 ? 12.128 -0.459 -12.834 1.00 91.38 186 ILE A CA 1
ATOM 1406 C C . ILE A 1 186 ? 12.191 0.819 -12.009 1.00 91.38 186 ILE A C 1
ATOM 1408 O O . ILE A 1 186 ? 11.676 0.865 -10.892 1.00 91.38 186 ILE A O 1
ATOM 1412 N N . TYR A 1 187 ? 12.833 1.839 -12.564 1.00 89.75 187 TYR A N 1
ATOM 1413 C CA . TYR A 1 187 ? 13.158 3.085 -11.890 1.00 89.75 187 TYR A CA 1
ATOM 1414 C C . TYR A 1 187 ? 12.629 4.281 -12.673 1.00 89.75 187 TYR A C 1
ATOM 1416 O O . TYR A 1 187 ? 12.957 4.438 -13.841 1.00 89.75 187 TYR A O 1
ATOM 1424 N N . GLY A 1 188 ? 11.857 5.157 -12.043 1.00 84.75 188 GLY A N 1
ATOM 1425 C CA . GLY A 1 188 ? 11.532 6.474 -12.594 1.00 84.75 188 GLY A CA 1
ATOM 1426 C C . GLY A 1 188 ? 12.077 7.554 -11.680 1.00 84.75 188 GLY A C 1
ATOM 1427 O O . GLY A 1 188 ? 11.815 7.493 -10.483 1.00 84.75 188 GLY A O 1
ATOM 1428 N N . ASP A 1 189 ? 12.806 8.538 -12.213 1.00 82.06 189 ASP A N 1
ATOM 1429 C CA . ASP A 1 189 ? 13.227 9.700 -11.428 1.00 82.06 189 ASP A CA 1
ATOM 1430 C C . ASP A 1 189 ? 12.661 11.001 -11.956 1.00 82.06 189 ASP A C 1
ATOM 1432 O O . ASP A 1 189 ? 12.856 11.382 -13.106 1.00 82.06 189 ASP A O 1
ATOM 1436 N N . GLY A 1 190 ? 12.014 11.717 -11.052 1.00 76.12 190 GLY A N 1
ATOM 1437 C CA . GLY A 1 190 ? 11.454 13.019 -11.295 1.00 76.12 190 GLY A CA 1
ATOM 1438 C C . GLY A 1 190 ? 10.374 13.024 -12.362 1.00 76.12 190 GLY A C 1
ATOM 1439 O O . GLY A 1 190 ? 10.286 13.976 -13.134 1.00 76.12 190 GLY A O 1
ATOM 1440 N N . VAL A 1 191 ? 9.559 11.975 -12.374 1.00 80.50 191 VAL A N 1
ATOM 1441 C CA . VAL A 1 191 ? 8.481 11.814 -13.341 1.00 80.50 191 VAL A CA 1
ATOM 1442 C C . VAL A 1 191 ? 7.309 12.730 -12.996 1.00 80.50 191 VAL A C 1
ATOM 1444 O O . VAL A 1 191 ? 6.872 12.769 -11.844 1.00 80.50 191 VAL A O 1
ATOM 1447 N N . SER A 1 192 ? 6.801 13.433 -14.002 1.00 81.88 192 SER A N 1
ATOM 1448 C CA . SER A 1 192 ? 5.694 14.390 -13.924 1.00 81.88 192 SER A CA 1
ATOM 1449 C C . SER A 1 192 ? 4.509 14.056 -14.842 1.00 81.88 192 SER A C 1
ATOM 1451 O O . SER A 1 192 ? 3.433 14.635 -14.704 1.00 81.88 192 SER A O 1
ATOM 1453 N N . GLY A 1 193 ? 4.700 13.115 -15.773 1.00 83.00 193 GLY A N 1
ATOM 1454 C CA . GLY A 1 193 ? 3.669 12.631 -16.692 1.00 83.00 193 GLY A CA 1
ATOM 1455 C C . GLY A 1 193 ? 2.983 11.339 -16.243 1.00 83.00 193 GLY A C 1
ATOM 1456 O O . GLY A 1 193 ? 2.898 11.012 -15.055 1.00 83.00 193 GLY A O 1
ATOM 1457 N N . GLU A 1 194 ? 2.477 10.586 -17.220 1.00 87.00 194 GLU A N 1
ATOM 1458 C CA . GLU A 1 194 ? 1.885 9.270 -16.980 1.00 87.00 194 GLU A CA 1
ATOM 1459 C C . GLU A 1 194 ? 2.936 8.151 -16.985 1.00 87.00 194 GLU A C 1
ATOM 1461 O O . GLU A 1 194 ? 3.821 8.122 -17.833 1.00 87.00 194 GLU A O 1
ATOM 1466 N N . ILE A 1 195 ? 2.814 7.190 -16.072 1.00 91.62 195 ILE A N 1
ATOM 1467 C CA . ILE A 1 195 ? 3.608 5.959 -16.039 1.00 91.62 195 ILE A CA 1
ATOM 1468 C C . ILE A 1 195 ? 2.683 4.760 -15.983 1.00 91.62 195 ILE A C 1
ATOM 1470 O O . ILE A 1 195 ? 1.781 4.699 -15.148 1.00 91.62 195 ILE A O 1
ATOM 1474 N N . ASN A 1 196 ? 2.960 3.765 -16.823 1.00 92.44 196 ASN A N 1
ATOM 1475 C CA . ASN A 1 196 ? 2.235 2.499 -16.827 1.00 92.44 196 ASN A CA 1
ATOM 1476 C C . ASN A 1 196 ? 3.187 1.306 -16.706 1.00 92.44 196 ASN A C 1
ATOM 1478 O O . ASN A 1 196 ? 3.902 0.978 -17.647 1.00 92.44 196 ASN A O 1
ATOM 1482 N N . ILE A 1 197 ? 3.149 0.596 -15.580 1.00 96.06 197 ILE A N 1
ATOM 1483 C CA . ILE A 1 197 ? 3.945 -0.616 -15.351 1.00 96.06 197 ILE A CA 1
ATOM 1484 C C . ILE A 1 197 ? 2.994 -1.787 -15.151 1.00 96.06 197 ILE A C 1
ATOM 1486 O O . ILE A 1 197 ? 2.303 -1.869 -14.131 1.00 96.06 197 ILE A O 1
ATOM 1490 N N . THR A 1 198 ? 2.914 -2.683 -16.136 1.00 95.69 198 THR A N 1
ATOM 1491 C CA . THR A 1 198 ? 1.846 -3.690 -16.164 1.00 95.69 198 THR A CA 1
ATOM 1492 C C . THR A 1 198 ? 2.289 -5.103 -16.522 1.00 95.69 198 THR A C 1
ATOM 1494 O O . THR A 1 198 ? 3.120 -5.309 -17.395 1.00 95.69 198 THR A O 1
ATOM 1497 N N . ASN A 1 199 ? 1.675 -6.114 -15.906 1.00 95.75 199 ASN A N 1
ATOM 1498 C CA . ASN A 1 199 ? 1.847 -7.527 -16.281 1.00 95.75 199 ASN A CA 1
ATOM 1499 C C . ASN A 1 199 ? 3.303 -8.036 -16.310 1.00 95.75 199 ASN A C 1
ATOM 1501 O O . ASN A 1 199 ? 3.611 -8.980 -17.048 1.00 95.75 199 ASN A O 1
ATOM 1505 N N . ASN A 1 200 ? 4.202 -7.433 -15.532 1.00 96.62 200 ASN A N 1
ATOM 1506 C CA . ASN A 1 200 ? 5.586 -7.885 -15.436 1.00 96.62 200 ASN A CA 1
ATOM 1507 C C . ASN A 1 200 ? 5.721 -8.989 -14.377 1.00 96.62 200 ASN A C 1
ATOM 1509 O O . ASN A 1 200 ? 4.998 -8.996 -13.383 1.00 96.62 200 ASN A O 1
ATOM 1513 N N . ILE A 1 201 ? 6.647 -9.924 -14.587 1.00 95.25 201 ILE A N 1
ATOM 1514 C CA . ILE A 1 201 ? 7.091 -10.893 -13.576 1.00 95.25 201 ILE A CA 1
ATOM 1515 C C . ILE A 1 201 ? 8.520 -10.521 -13.199 1.00 95.25 201 ILE A C 1
ATOM 1517 O O . ILE A 1 201 ? 9.392 -10.554 -14.062 1.00 95.25 201 ILE A O 1
ATOM 1521 N N . ILE A 1 202 ? 8.748 -10.172 -11.938 1.00 91.75 202 ILE A N 1
ATOM 1522 C CA . ILE A 1 202 ? 10.021 -9.666 -11.425 1.00 91.75 202 ILE A CA 1
ATOM 1523 C C . ILE A 1 202 ? 10.408 -10.512 -10.209 1.00 91.75 202 ILE A C 1
ATOM 1525 O O . ILE A 1 202 ? 9.706 -10.511 -9.196 1.00 91.75 202 ILE A O 1
ATOM 1529 N N . ALA A 1 203 ? 11.498 -11.271 -10.307 1.00 85.19 203 ALA A N 1
ATOM 1530 C CA . ALA A 1 203 ? 11.920 -12.165 -9.233 1.00 85.19 203 ALA A CA 1
ATOM 1531 C C . ALA A 1 203 ? 13.442 -12.223 -9.086 1.00 85.19 203 ALA A C 1
ATOM 1533 O O . ALA A 1 203 ? 14.146 -12.382 -10.083 1.00 85.19 203 ALA A O 1
ATOM 1534 N N . ILE A 1 204 ? 13.926 -12.194 -7.838 1.00 75.81 204 ILE A N 1
ATOM 1535 C CA . ILE A 1 204 ? 15.310 -12.565 -7.513 1.00 75.81 204 ILE A CA 1
ATOM 1536 C C . ILE A 1 204 ? 15.420 -14.086 -7.317 1.00 75.81 204 ILE A C 1
ATOM 1538 O O . ILE A 1 204 ? 14.526 -14.719 -6.740 1.00 75.81 204 ILE A O 1
ATOM 1542 N N . GLY A 1 205 ? 16.529 -14.681 -7.772 1.00 64.12 205 GLY A N 1
ATOM 1543 C CA . GLY A 1 205 ? 16.909 -16.058 -7.432 1.00 64.12 205 GLY A CA 1
ATOM 1544 C C . GLY A 1 205 ? 16.982 -16.302 -5.911 1.00 64.12 205 GLY A C 1
ATOM 1545 O O . GLY A 1 205 ? 17.397 -15.435 -5.151 1.00 64.12 205 GLY A O 1
ATOM 1546 N N . GLU A 1 206 ? 16.590 -17.498 -5.457 1.00 57.22 206 GLU A N 1
ATOM 1547 C CA . GLU A 1 206 ? 16.218 -17.818 -4.058 1.00 57.22 206 GLU A CA 1
ATOM 1548 C C . GLU A 1 206 ? 17.286 -17.576 -2.960 1.00 57.22 206 GLU A C 1
ATOM 1550 O O . GLU A 1 206 ? 16.965 -17.683 -1.777 1.00 57.22 206 GLU A O 1
ATOM 1555 N N . ASP A 1 207 ? 18.528 -17.231 -3.312 1.00 55.12 207 ASP A N 1
ATOM 1556 C CA . ASP A 1 207 ? 19.680 -17.262 -2.400 1.00 55.12 207 ASP A CA 1
ATOM 1557 C C . ASP A 1 207 ? 20.189 -15.882 -1.934 1.00 55.12 207 ASP A C 1
ATOM 1559 O O . ASP A 1 207 ? 21.145 -15.817 -1.149 1.00 55.12 207 ASP A O 1
ATOM 1563 N N . ARG A 1 208 ? 19.600 -14.769 -2.400 1.00 56.78 208 ARG A N 1
ATOM 1564 C CA . ARG A 1 208 ? 20.033 -13.411 -2.023 1.00 56.78 208 ARG A CA 1
ATOM 1565 C C . ARG A 1 208 ? 18.853 -12.456 -1.915 1.00 56.78 208 ARG A C 1
ATOM 1567 O O . ARG A 1 208 ? 18.140 -12.253 -2.886 1.00 56.78 208 ARG A O 1
ATOM 1574 N N . ILE A 1 209 ? 18.685 -11.839 -0.749 1.00 55.88 209 ILE A N 1
ATOM 1575 C CA . ILE A 1 209 ? 17.870 -10.633 -0.617 1.00 55.88 209 ILE A CA 1
ATOM 1576 C C . ILE A 1 209 ? 18.818 -9.524 -0.172 1.00 55.88 209 ILE A C 1
ATOM 1578 O O . ILE A 1 209 ? 19.356 -9.579 0.934 1.00 55.88 209 ILE A O 1
ATOM 1582 N N . GLU A 1 210 ? 19.076 -8.566 -1.055 1.00 60.38 210 GLU A N 1
ATOM 1583 C CA . GLU A 1 210 ? 19.957 -7.422 -0.800 1.00 60.38 210 GLU A CA 1
ATOM 1584 C C . GLU A 1 210 ? 19.212 -6.104 -1.081 1.00 60.38 210 GLU A C 1
ATOM 1586 O O . GLU A 1 210 ? 18.066 -6.106 -1.534 1.00 60.38 210 GLU A O 1
ATOM 1591 N N . ALA A 1 211 ? 19.802 -4.971 -0.687 1.00 57.25 211 ALA A N 1
ATOM 1592 C CA . ALA A 1 211 ? 19.087 -3.701 -0.610 1.00 57.25 211 ALA A CA 1
ATOM 1593 C C . ALA A 1 211 ? 18.694 -3.166 -1.999 1.00 57.25 211 ALA A C 1
ATOM 1595 O O . ALA A 1 211 ? 19.549 -2.820 -2.807 1.00 57.25 211 ALA A O 1
ATOM 1596 N N . GLY A 1 212 ? 17.389 -3.075 -2.252 1.00 68.75 212 GLY A N 1
ATOM 1597 C CA . GLY A 1 212 ? 16.830 -2.527 -3.485 1.00 68.75 212 GLY A CA 1
ATOM 1598 C C . GLY A 1 212 ? 15.324 -2.765 -3.588 1.00 68.75 212 GLY A C 1
ATOM 1599 O O . GLY A 1 212 ? 14.773 -3.632 -2.902 1.00 68.75 212 GLY A O 1
ATOM 1600 N N . ASN A 1 213 ? 14.659 -1.995 -4.443 1.00 71.94 213 ASN A N 1
ATOM 1601 C CA . ASN A 1 213 ? 13.216 -2.082 -4.658 1.00 71.94 213 ASN A CA 1
ATOM 1602 C C . ASN A 1 213 ? 12.946 -2.718 -6.025 1.00 71.94 213 ASN A C 1
ATOM 1604 O O . ASN A 1 213 ? 13.660 -2.439 -6.986 1.00 71.94 213 ASN A O 1
ATOM 1608 N N . SER A 1 214 ? 11.909 -3.544 -6.168 1.00 76.88 214 SER A N 1
ATOM 1609 C CA . SER A 1 214 ? 11.583 -4.086 -7.499 1.00 76.88 214 SER A CA 1
ATOM 1610 C C . SER A 1 214 ? 11.126 -2.971 -8.437 1.00 76.88 214 SER A C 1
ATOM 1612 O O . SER A 1 214 ? 11.630 -2.829 -9.549 1.00 76.88 214 SER A O 1
ATOM 1614 N N . ILE A 1 215 ? 10.186 -2.149 -7.976 1.00 82.31 215 ILE A N 1
ATOM 1615 C CA . ILE A 1 215 ? 9.712 -0.966 -8.691 1.00 82.31 215 ILE A CA 1
ATOM 1616 C C . ILE A 1 215 ? 9.892 0.237 -7.775 1.00 82.31 215 ILE A C 1
ATOM 1618 O O . ILE A 1 215 ? 9.388 0.231 -6.654 1.00 82.31 215 ILE A O 1
ATOM 1622 N N . TYR A 1 216 ? 10.573 1.269 -8.264 1.00 85.31 216 TYR A N 1
ATOM 1623 C CA . TYR A 1 216 ? 10.754 2.532 -7.560 1.00 85.31 216 TYR A CA 1
ATOM 1624 C C . TYR A 1 216 ? 10.430 3.706 -8.477 1.00 85.31 216 TYR A C 1
ATOM 1626 O O . TYR A 1 216 ? 11.067 3.886 -9.515 1.00 85.31 216 TYR A O 1
ATOM 1634 N N . ILE A 1 217 ? 9.462 4.529 -8.088 1.00 81.12 217 ILE A N 1
ATOM 1635 C CA . ILE A 1 217 ? 9.073 5.726 -8.832 1.00 81.12 217 ILE A CA 1
ATOM 1636 C C . ILE A 1 217 ? 9.242 6.944 -7.937 1.00 81.12 217 ILE A C 1
ATOM 1638 O O . ILE A 1 217 ? 8.450 7.174 -7.033 1.00 81.12 217 ILE A O 1
ATOM 1642 N N . SER A 1 218 ? 10.254 7.750 -8.236 1.00 81.25 218 SER A N 1
ATOM 1643 C CA . SER A 1 218 ? 10.398 9.112 -7.739 1.00 81.25 218 SER A CA 1
ATOM 1644 C C . SER A 1 218 ? 9.565 10.036 -8.630 1.00 81.25 218 SER A C 1
ATOM 1646 O O . SER A 1 218 ? 9.942 10.370 -9.756 1.00 81.25 218 SER A O 1
ATOM 1648 N N . ALA A 1 219 ? 8.393 10.428 -8.142 1.00 75.62 219 ALA A N 1
ATOM 1649 C CA . ALA A 1 219 ? 7.552 11.426 -8.782 1.00 75.62 219 ALA A CA 1
ATOM 1650 C C . ALA A 1 219 ? 8.106 12.822 -8.479 1.00 75.62 219 ALA A C 1
ATOM 1652 O O . ALA A 1 219 ? 8.329 13.180 -7.314 1.00 75.62 219 ALA A O 1
ATOM 1653 N N . ARG A 1 220 ? 8.294 13.643 -9.516 1.00 71.69 220 ARG A N 1
ATOM 1654 C CA . ARG A 1 220 ? 8.569 15.067 -9.334 1.00 71.69 220 ARG A CA 1
ATOM 1655 C C . ARG A 1 220 ? 7.340 15.864 -9.715 1.00 71.69 220 ARG A C 1
ATOM 1657 O O . ARG A 1 220 ? 6.775 15.663 -10.785 1.00 71.69 220 ARG A O 1
ATOM 1664 N N . PRO A 1 221 ? 6.979 16.830 -8.880 1.00 58.47 221 PRO A N 1
ATOM 1665 C CA . PRO A 1 221 ? 5.905 17.713 -9.246 1.00 58.47 221 PRO A CA 1
ATOM 1666 C C . PRO A 1 221 ? 6.337 18.681 -10.364 1.00 58.47 221 PRO A C 1
ATOM 1668 O O . PRO A 1 221 ? 7.359 19.367 -10.235 1.00 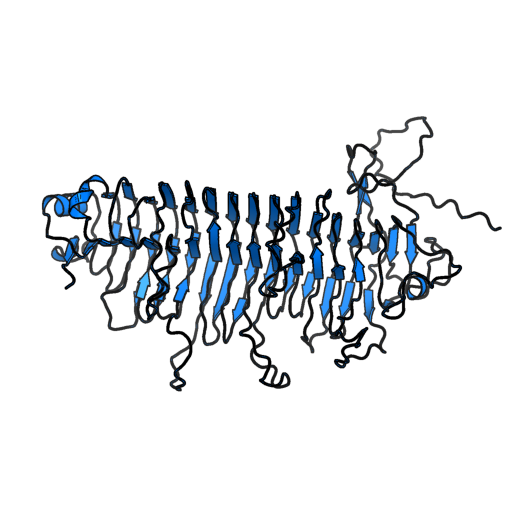58.47 221 PRO A O 1
ATOM 1671 N N . ASP A 1 222 ? 5.569 18.741 -11.453 1.00 61.19 222 ASP A N 1
ATOM 1672 C CA . ASP A 1 222 ? 5.665 19.802 -12.463 1.00 61.19 222 ASP A CA 1
ATOM 1673 C C . ASP A 1 222 ? 4.658 20.921 -12.147 1.00 61.19 222 ASP A C 1
ATOM 1675 O O . ASP A 1 222 ? 3.553 20.674 -11.665 1.00 61.19 222 ASP A O 1
ATOM 1679 N N . GLU A 1 223 ? 5.039 22.173 -12.407 1.00 51.91 223 GLU A N 1
ATOM 1680 C CA . GLU A 1 223 ? 4.249 23.369 -12.081 1.00 51.91 223 GLU A CA 1
ATOM 1681 C C . GLU A 1 223 ? 2.924 23.447 -12.860 1.00 51.91 223 GLU A C 1
ATOM 1683 O O . GLU A 1 223 ? 2.051 24.224 -12.481 1.00 51.91 223 GLU A O 1
ATOM 1688 N N . ASN A 1 224 ? 2.759 22.644 -13.920 1.00 54.09 224 ASN A N 1
ATOM 1689 C CA . ASN A 1 224 ? 1.573 22.638 -14.782 1.00 54.09 224 ASN A CA 1
ATOM 1690 C C . ASN A 1 224 ? 0.982 21.232 -15.034 1.00 54.09 224 ASN A C 1
ATOM 1692 O O . ASN A 1 224 ? 0.087 21.103 -15.871 1.00 54.09 224 ASN A O 1
ATOM 1696 N N . GLY A 1 225 ? 1.493 20.185 -14.374 1.00 62.09 225 GLY A N 1
ATOM 1697 C CA . GLY A 1 225 ? 1.237 18.786 -14.738 1.00 62.09 225 GLY A CA 1
ATOM 1698 C C . GLY A 1 225 ? 0.384 17.998 -13.738 1.00 62.09 225 GLY A C 1
ATOM 1699 O O . GLY A 1 225 ? 0.401 18.259 -12.535 1.00 62.09 225 GLY A O 1
ATOM 1700 N N . ASN A 1 226 ? -0.343 17.002 -14.253 1.00 77.56 226 ASN A N 1
ATOM 1701 C CA . ASN A 1 226 ? -0.964 15.937 -13.464 1.00 77.56 226 ASN A CA 1
ATOM 1702 C C . ASN A 1 226 ? -0.086 14.688 -13.564 1.00 77.56 226 ASN A C 1
ATOM 1704 O O . ASN A 1 226 ? 0.011 14.110 -14.648 1.00 77.56 226 ASN A O 1
ATOM 1708 N N . THR A 1 227 ? 0.476 14.236 -12.447 1.00 86.75 227 THR A N 1
ATOM 1709 C CA . THR A 1 227 ? 1.279 13.008 -12.420 1.00 86.75 227 THR A CA 1
ATOM 1710 C C . THR A 1 227 ? 0.360 11.806 -12.220 1.00 86.75 227 THR A C 1
ATOM 1712 O O . THR A 1 227 ? -0.378 11.748 -11.232 1.00 86.75 227 THR A O 1
ATOM 1715 N N . ASN A 1 228 ? 0.394 10.836 -13.138 1.00 89.38 228 ASN A N 1
ATOM 1716 C CA . ASN A 1 228 ? -0.457 9.641 -13.093 1.00 89.38 228 ASN A CA 1
ATOM 1717 C C . ASN A 1 228 ? 0.403 8.374 -13.092 1.00 89.38 228 ASN A C 1
ATOM 1719 O O . ASN A 1 228 ? 1.033 8.055 -14.092 1.00 89.38 228 ASN A O 1
ATOM 1723 N N . ILE A 1 229 ? 0.413 7.619 -11.998 1.00 93.25 229 ILE A N 1
ATOM 1724 C CA . ILE A 1 229 ? 1.246 6.419 -11.856 1.00 93.25 229 ILE A CA 1
ATOM 1725 C C . ILE A 1 229 ? 0.341 5.198 -11.739 1.00 93.25 229 ILE A C 1
ATOM 1727 O O . ILE A 1 229 ? -0.427 5.072 -10.787 1.00 93.25 229 ILE A O 1
ATOM 1731 N N . ASN A 1 230 ? 0.443 4.279 -12.697 1.00 94.38 230 ASN A N 1
ATOM 1732 C CA . ASN A 1 230 ? -0.351 3.056 -12.762 1.00 94.38 230 ASN A CA 1
ATOM 1733 C C . ASN A 1 230 ? 0.563 1.824 -12.693 1.00 94.38 230 ASN A C 1
ATOM 1735 O O . ASN A 1 230 ? 1.340 1.566 -13.612 1.00 94.38 230 ASN A O 1
ATOM 1739 N N . ILE A 1 231 ? 0.444 1.026 -11.628 1.00 96.69 231 ILE A N 1
ATOM 1740 C CA . ILE A 1 231 ? 1.221 -0.206 -11.420 1.00 96.69 231 ILE A CA 1
ATOM 1741 C C . ILE A 1 231 ? 0.245 -1.373 -11.242 1.00 96.69 231 ILE A C 1
ATOM 1743 O O . ILE A 1 231 ? -0.375 -1.529 -10.185 1.00 96.69 231 ILE A O 1
ATOM 1747 N N . ILE A 1 232 ? 0.038 -2.157 -12.306 1.00 95.94 232 ILE A N 1
ATOM 1748 C CA . ILE A 1 232 ? -1.107 -3.077 -12.405 1.00 95.94 232 ILE A CA 1
ATOM 1749 C C . ILE A 1 232 ? -0.704 -4.486 -12.847 1.00 95.94 232 ILE A C 1
ATOM 1751 O O . ILE A 1 232 ? -0.116 -4.663 -13.909 1.00 95.94 232 ILE A O 1
ATOM 1755 N N . GLY A 1 233 ? -1.121 -5.518 -12.112 1.00 96.12 233 GLY A N 1
ATOM 1756 C CA . GLY A 1 233 ? -1.009 -6.900 -12.597 1.00 96.12 233 GLY A CA 1
ATOM 1757 C C . GLY A 1 233 ? 0.402 -7.495 -12.555 1.00 96.12 233 GLY A C 1
ATOM 1758 O O . GLY A 1 233 ? 0.670 -8.441 -13.291 1.00 96.12 233 GLY A O 1
ATOM 1759 N N . ASN A 1 234 ? 1.321 -6.939 -11.762 1.00 97.19 234 ASN A N 1
ATOM 1760 C CA . ASN A 1 234 ? 2.702 -7.425 -11.681 1.00 97.19 234 ASN A CA 1
ATOM 1761 C C . ASN A 1 234 ? 2.835 -8.570 -10.652 1.00 97.19 234 ASN A C 1
ATOM 1763 O O . ASN A 1 234 ? 2.162 -8.550 -9.623 1.00 97.19 234 ASN A O 1
ATOM 1767 N N . ASP A 1 235 ? 3.699 -9.556 -10.916 1.00 96.31 235 ASP A N 1
ATOM 1768 C CA . ASP A 1 235 ? 4.104 -10.611 -9.964 1.00 96.31 235 ASP A CA 1
ATOM 1769 C C . ASP A 1 235 ? 5.536 -10.315 -9.507 1.00 96.31 235 ASP A C 1
ATOM 1771 O O . ASP A 1 235 ? 6.467 -10.373 -10.308 1.00 96.31 235 ASP A O 1
ATOM 1775 N N . ILE A 1 236 ? 5.696 -9.933 -8.244 1.00 93.50 236 ILE A N 1
ATOM 1776 C CA . ILE A 1 236 ? 6.936 -9.426 -7.660 1.00 93.50 236 ILE A CA 1
ATOM 1777 C C . ILE A 1 236 ? 7.329 -10.334 -6.502 1.00 93.50 236 ILE A C 1
ATOM 1779 O O . ILE A 1 236 ? 6.528 -10.564 -5.593 1.00 93.50 236 ILE A O 1
ATOM 1783 N N . SER A 1 237 ? 8.563 -10.840 -6.498 1.00 89.44 237 SER A N 1
ATOM 1784 C CA . SER A 1 237 ? 9.010 -11.693 -5.397 1.00 89.44 237 SER A CA 1
ATOM 1785 C C . SER A 1 237 ? 10.478 -11.574 -5.022 1.00 89.44 237 SER A C 1
ATOM 1787 O O . SER A 1 237 ? 11.325 -11.492 -5.908 1.00 89.44 237 SER A O 1
ATOM 1789 N N . THR A 1 238 ? 10.761 -11.683 -3.718 1.00 83.38 238 THR A N 1
ATOM 1790 C CA . THR A 1 238 ? 12.121 -11.784 -3.157 1.00 83.38 238 THR A CA 1
ATOM 1791 C C . THR A 1 238 ? 12.909 -10.468 -3.239 1.00 83.38 238 THR A C 1
ATOM 1793 O O . THR A 1 238 ? 13.962 -10.426 -3.851 1.00 83.38 238 THR A O 1
ATOM 1796 N N . TYR A 1 239 ? 12.422 -9.385 -2.624 1.00 81.00 239 TYR A N 1
ATOM 1797 C CA . TYR A 1 239 ? 13.081 -8.060 -2.637 1.00 81.00 239 TYR A CA 1
ATOM 1798 C C . TYR A 1 239 ? 13.071 -7.389 -1.259 1.00 81.00 239 TYR A C 1
ATOM 1800 O O . TYR A 1 239 ? 12.361 -7.827 -0.351 1.00 81.00 239 TYR A O 1
ATOM 1808 N N . ARG A 1 240 ? 13.831 -6.295 -1.085 1.00 80.94 240 ARG A N 1
ATOM 1809 C CA . ARG A 1 240 ? 13.726 -5.478 0.135 1.00 80.94 240 ARG A CA 1
ATOM 1810 C C . ARG A 1 240 ? 12.373 -4.768 0.198 1.00 80.94 240 ARG A C 1
ATOM 1812 O O . ARG A 1 240 ? 11.718 -4.843 1.233 1.00 80.94 240 ARG A O 1
ATOM 1819 N N . GLU A 1 241 ? 11.943 -4.155 -0.903 1.00 86.94 241 GLU A N 1
ATOM 1820 C CA . GLU A 1 241 ? 10.598 -3.583 -1.075 1.00 86.94 241 GLU A CA 1
ATOM 1821 C C . GLU A 1 241 ? 10.008 -4.019 -2.422 1.00 86.94 241 GLU A C 1
ATOM 1823 O O . GLU A 1 241 ? 10.743 -4.203 -3.396 1.00 86.94 241 GLU A O 1
ATOM 1828 N N . GLY A 1 242 ? 8.687 -4.200 -2.479 1.00 91.44 242 GLY A N 1
ATOM 1829 C CA . GLY A 1 242 ? 7.995 -4.595 -3.707 1.00 91.44 242 GLY A CA 1
ATOM 1830 C C . GLY A 1 242 ? 7.785 -3.409 -4.648 1.00 91.44 242 GLY A C 1
ATOM 1831 O O . GLY A 1 242 ? 8.395 -3.322 -5.714 1.00 91.44 242 GLY A O 1
ATOM 1832 N N . ILE A 1 243 ? 6.905 -2.492 -4.249 1.00 95.19 243 ILE A N 1
ATOM 1833 C CA . ILE A 1 243 ? 6.573 -1.276 -5.001 1.00 95.19 243 ILE A CA 1
ATOM 1834 C C . ILE A 1 243 ? 6.796 -0.067 -4.097 1.00 95.19 243 ILE A C 1
ATOM 1836 O O . ILE A 1 243 ? 6.154 0.013 -3.055 1.00 95.19 243 ILE A O 1
ATOM 1840 N N . SER A 1 244 ? 7.629 0.881 -4.522 1.00 93.75 244 SER A N 1
ATOM 1841 C CA . SER A 1 244 ? 7.787 2.186 -3.877 1.00 93.75 244 SER A CA 1
ATOM 1842 C C . SER A 1 244 ? 7.441 3.322 -4.845 1.00 93.75 244 SER A C 1
ATOM 1844 O O . SER A 1 244 ? 7.892 3.340 -5.995 1.00 93.75 244 SER A O 1
ATOM 1846 N N . VAL A 1 245 ? 6.607 4.259 -4.392 1.00 92.19 245 VAL A N 1
ATOM 1847 C CA . VAL A 1 245 ? 6.292 5.510 -5.090 1.00 92.19 245 VAL A CA 1
ATOM 1848 C C . VAL A 1 245 ? 6.522 6.668 -4.132 1.00 92.19 245 VAL A C 1
ATOM 1850 O O . VAL A 1 245 ? 5.742 6.887 -3.214 1.00 92.19 245 VAL A O 1
ATOM 1853 N N . GLU A 1 246 ? 7.571 7.439 -4.360 1.00 88.81 246 GLU A N 1
ATOM 1854 C CA . GLU A 1 246 ? 7.968 8.538 -3.489 1.00 88.81 246 GLU A CA 1
ATOM 1855 C C . GLU A 1 246 ? 7.889 9.850 -4.252 1.00 88.81 246 GLU A C 1
ATOM 1857 O O . GLU A 1 246 ? 8.329 9.966 -5.394 1.00 88.81 246 GLU A O 1
ATOM 1862 N N . THR A 1 247 ? 7.368 10.889 -3.624 1.00 80.19 247 THR A N 1
ATOM 1863 C CA . THR A 1 247 ? 7.540 12.241 -4.141 1.00 80.19 247 THR A CA 1
ATOM 1864 C C . THR A 1 247 ? 8.845 12.792 -3.596 1.00 80.19 247 THR A C 1
ATOM 1866 O O . THR A 1 247 ? 9.056 12.818 -2.380 1.00 80.19 247 THR A O 1
ATOM 1869 N N . ARG A 1 248 ? 9.727 13.284 -4.468 1.00 65.19 248 ARG A N 1
ATOM 1870 C CA . ARG A 1 248 ? 10.905 14.011 -3.993 1.00 65.19 248 ARG A CA 1
ATOM 1871 C C . ARG A 1 248 ? 10.456 15.309 -3.337 1.00 65.19 248 ARG A C 1
ATOM 1873 O O . ARG A 1 248 ? 10.250 16.320 -4.010 1.00 65.19 248 ARG A O 1
ATOM 1880 N N . SER A 1 249 ? 10.354 15.289 -2.012 1.00 51.12 249 SER A N 1
ATOM 1881 C CA . SER A 1 249 ? 10.263 16.512 -1.234 1.00 51.12 249 SER A CA 1
ATOM 1882 C C . SER A 1 249 ? 11.545 17.297 -1.482 1.00 51.12 249 SER A C 1
ATOM 1884 O O . SER A 1 249 ? 12.646 16.866 -1.128 1.00 51.12 249 SER A O 1
ATOM 1886 N N . PHE A 1 250 ? 11.417 18.488 -2.064 1.00 48.25 250 PHE A N 1
ATOM 1887 C CA . PHE A 1 250 ? 12.393 19.539 -1.819 1.00 48.25 250 PHE A CA 1
ATOM 1888 C C . PHE A 1 250 ? 12.233 19.964 -0.360 1.00 48.25 250 PHE A C 1
ATOM 1890 O O . PHE A 1 250 ? 11.830 21.090 -0.089 1.00 48.25 250 PHE A O 1
ATOM 1897 N N . ALA A 1 251 ? 12.533 19.076 0.590 1.00 39.47 251 ALA A N 1
ATOM 1898 C CA . ALA A 1 251 ? 12.756 19.493 1.953 1.00 39.47 251 ALA A CA 1
ATOM 1899 C C . ALA A 1 251 ? 13.904 20.501 1.847 1.00 39.47 251 ALA A C 1
ATOM 1901 O O . ALA A 1 251 ? 15.008 20.121 1.424 1.00 39.47 251 ALA A O 1
ATOM 1902 N N . PRO A 1 252 ? 13.689 21.797 2.140 1.00 36.94 252 PRO A N 1
ATOM 1903 C CA . PRO A 1 252 ? 14.822 22.677 2.277 1.00 36.94 252 PRO A CA 1
ATOM 1904 C C . PRO A 1 252 ? 15.637 22.042 3.396 1.00 36.94 252 PRO A C 1
ATOM 1906 O O . PRO A 1 252 ? 15.166 21.958 4.529 1.00 36.94 252 PRO A O 1
ATOM 1909 N N . LYS A 1 253 ? 16.842 21.536 3.084 1.00 38.75 253 LYS A N 1
ATOM 1910 C CA . LYS A 1 253 ? 17.841 21.262 4.119 1.00 38.75 253 LYS A CA 1
ATOM 1911 C C . LYS A 1 253 ? 17.779 22.477 5.023 1.00 38.75 253 LYS A C 1
ATOM 1913 O O . LYS A 1 253 ? 18.034 23.582 4.539 1.00 38.75 253 LYS A O 1
ATOM 1918 N N . SER A 1 254 ? 17.363 22.280 6.270 1.00 38.88 254 SER A N 1
ATOM 1919 C CA . SER A 1 254 ? 17.197 23.329 7.264 1.00 38.88 254 SER A CA 1
ATOM 1920 C C . SER A 1 254 ? 18.580 23.868 7.626 1.00 38.88 254 SER A C 1
ATOM 1922 O O . SER A 1 254 ? 19.136 23.658 8.697 1.00 38.88 254 SER A O 1
ATOM 1924 N N . ILE A 1 255 ? 19.187 24.581 6.682 1.00 40.38 255 ILE A N 1
ATOM 1925 C CA . ILE A 1 255 ? 20.277 25.492 6.938 1.00 40.38 255 ILE A CA 1
ATOM 1926 C C . ILE A 1 255 ? 19.585 26.649 7.636 1.00 40.38 255 ILE A C 1
ATOM 1928 O O . ILE A 1 255 ? 18.976 27.508 6.999 1.00 40.38 255 ILE A O 1
ATOM 1932 N N . SER A 1 256 ? 19.615 26.589 8.964 1.00 40.22 256 SER A N 1
ATOM 1933 C CA . SER A 1 256 ? 19.164 27.624 9.883 1.00 40.22 256 SER A CA 1
ATOM 1934 C C . SER A 1 256 ? 19.476 29.016 9.315 1.00 40.22 256 SER A C 1
ATOM 1936 O O . SER A 1 256 ? 20.628 29.453 9.355 1.00 40.22 256 SER A O 1
ATOM 1938 N N . GLY A 1 257 ? 18.471 29.693 8.752 1.00 40.19 257 GLY A N 1
ATOM 1939 C CA . GLY A 1 257 ? 18.594 31.077 8.286 1.00 40.19 257 GLY A CA 1
ATOM 1940 C C . GLY A 1 257 ? 18.198 31.392 6.839 1.00 40.19 257 GLY A C 1
ATOM 1941 O O . GLY A 1 257 ? 18.301 32.561 6.471 1.00 40.19 257 GLY A O 1
ATOM 1942 N N . LEU A 1 258 ? 17.736 30.440 6.021 1.00 38.97 258 LEU A N 1
ATOM 1943 C CA . LEU A 1 258 ? 17.099 30.763 4.734 1.00 38.97 258 LEU A CA 1
ATOM 1944 C C . LEU A 1 258 ? 15.575 30.773 4.890 1.00 38.97 258 LEU A C 1
ATOM 1946 O O . LEU A 1 258 ? 15.014 29.879 5.514 1.00 38.97 258 LEU A O 1
ATOM 1950 N N . ALA A 1 259 ? 14.950 31.840 4.385 1.00 38.97 259 ALA A N 1
ATOM 1951 C CA . ALA A 1 259 ? 13.514 32.090 4.458 1.00 38.97 259 ALA A CA 1
ATOM 1952 C C . ALA A 1 259 ? 12.707 30.859 4.025 1.00 38.97 259 ALA A C 1
ATOM 1954 O O . ALA A 1 259 ? 13.118 30.181 3.083 1.00 38.97 259 ALA A O 1
ATOM 1955 N N . GLU A 1 260 ? 11.574 30.621 4.697 1.00 40.84 260 GLU A N 1
ATOM 1956 C CA . GLU A 1 260 ? 10.506 29.728 4.239 1.00 40.84 260 GLU A CA 1
ATOM 1957 C C . GLU A 1 260 ? 10.287 29.979 2.745 1.00 40.84 260 GLU A C 1
ATOM 1959 O O . GLU A 1 260 ? 9.746 31.007 2.334 1.00 40.84 260 GLU A O 1
ATOM 1964 N N . ILE A 1 261 ? 10.798 29.077 1.911 1.00 43.75 261 ILE A N 1
ATOM 1965 C CA . ILE A 1 261 ? 10.355 29.010 0.530 1.00 43.75 261 ILE A CA 1
ATOM 1966 C C . ILE A 1 261 ? 8.958 28.434 0.676 1.00 43.75 261 ILE A C 1
ATOM 1968 O O . ILE A 1 261 ? 8.835 27.295 1.127 1.00 43.75 261 ILE A O 1
ATOM 1972 N N . GLU A 1 262 ? 7.929 29.239 0.393 1.00 47.19 262 GLU A N 1
ATOM 1973 C CA . GLU A 1 262 ? 6.556 28.740 0.365 1.00 47.19 262 GLU A CA 1
ATOM 1974 C C . GLU A 1 262 ? 6.550 27.410 -0.398 1.00 47.19 262 GLU A C 1
ATOM 1976 O O . GLU A 1 262 ? 7.135 27.362 -1.492 1.00 47.19 262 GLU A O 1
ATOM 1981 N N . PRO A 1 263 ? 5.958 26.339 0.165 1.00 49.34 263 PRO A N 1
ATOM 1982 C CA . PRO A 1 263 ? 5.810 25.087 -0.551 1.00 49.34 263 PRO A CA 1
ATOM 1983 C C . PRO A 1 263 ? 5.178 25.420 -1.897 1.00 49.34 263 PRO A C 1
ATOM 1985 O O . PRO A 1 263 ? 4.044 25.907 -1.960 1.00 49.34 263 PRO A O 1
ATOM 1988 N N . ARG A 1 264 ? 5.934 25.246 -2.989 1.00 50.06 264 ARG A N 1
ATOM 1989 C CA . ARG A 1 264 ? 5.330 25.300 -4.317 1.00 50.06 264 ARG A CA 1
ATOM 1990 C C . ARG A 1 264 ? 4.319 24.173 -4.307 1.00 50.06 264 ARG A C 1
ATOM 1992 O O . ARG A 1 264 ? 4.679 23.023 -4.111 1.00 50.06 264 ARG A O 1
ATOM 1999 N N . SER A 1 265 ? 3.056 24.546 -4.365 1.00 52.12 265 SER A N 1
ATOM 2000 C CA . SER A 1 265 ? 1.949 23.632 -4.182 1.00 52.12 265 SER A CA 1
ATOM 2001 C C . SER A 1 265 ? 1.530 23.161 -5.569 1.00 52.12 265 SER A C 1
ATOM 2003 O O . SER A 1 265 ? 1.094 23.955 -6.405 1.00 52.12 265 SER A O 1
ATOM 2005 N N . PHE A 1 266 ? 1.747 21.879 -5.831 1.00 67.00 266 PHE A N 1
ATOM 2006 C CA . PHE A 1 266 ? 1.569 21.264 -7.148 1.00 67.00 266 PHE A CA 1
ATOM 2007 C C . PHE A 1 266 ? 0.146 20.742 -7.320 1.00 67.00 266 PHE A C 1
ATOM 2009 O O . PHE A 1 266 ? -0.510 20.479 -6.319 1.00 67.00 266 PHE A O 1
ATOM 2016 N N . GLU A 1 267 ? -0.380 20.640 -8.544 1.00 74.19 267 GLU A N 1
ATOM 2017 C CA . GLU A 1 267 ? -1.833 20.481 -8.708 1.00 74.19 267 GLU A CA 1
ATOM 2018 C C . GLU A 1 267 ? -2.358 19.104 -8.295 1.00 74.19 267 GLU A C 1
ATOM 2020 O O . GLU A 1 267 ? -3.086 19.032 -7.301 1.00 74.19 267 GLU A O 1
ATOM 2025 N N . ASN A 1 268 ? -2.030 18.031 -9.031 1.00 85.06 268 ASN A N 1
ATOM 2026 C CA . ASN A 1 268 ? -2.637 16.720 -8.787 1.00 85.06 268 ASN A CA 1
ATOM 2027 C C . ASN A 1 268 ? -1.656 15.541 -8.933 1.00 85.06 268 ASN A C 1
ATOM 2029 O O . ASN A 1 268 ? -0.928 15.450 -9.921 1.00 85.06 268 ASN A O 1
ATOM 2033 N N . LEU A 1 269 ? -1.713 14.601 -7.985 1.00 89.25 269 LEU A N 1
ATOM 2034 C CA . LEU A 1 269 ? -1.043 13.297 -8.030 1.00 89.25 269 LEU A CA 1
ATOM 2035 C C . LEU A 1 269 ? -2.088 12.177 -7.996 1.00 89.25 269 LEU A C 1
ATOM 2037 O O . LEU A 1 269 ? -2.898 12.114 -7.073 1.00 89.25 269 LEU A O 1
ATOM 2041 N N . ASN A 1 270 ? -2.056 11.268 -8.969 1.00 92.00 270 ASN A N 1
ATOM 2042 C CA . ASN A 1 270 ? -2.918 10.088 -8.988 1.00 92.00 270 ASN A CA 1
ATOM 2043 C C . ASN A 1 270 ? -2.075 8.814 -9.035 1.00 92.00 270 ASN A C 1
ATOM 2045 O O . ASN A 1 270 ? -1.363 8.571 -10.007 1.00 92.00 270 ASN A O 1
ATOM 2049 N N . ILE A 1 271 ? -2.189 7.977 -8.008 1.00 94.75 271 ILE A N 1
ATOM 2050 C CA . ILE A 1 271 ? -1.478 6.700 -7.904 1.00 94.75 271 ILE A CA 1
ATOM 2051 C C . ILE A 1 271 ? -2.503 5.567 -7.897 1.00 94.75 271 ILE A C 1
ATOM 2053 O O . ILE A 1 271 ? -3.405 5.541 -7.062 1.00 94.75 271 ILE A O 1
ATOM 2057 N N . ASN A 1 272 ? -2.360 4.613 -8.815 1.00 96.25 272 ASN A N 1
ATOM 2058 C CA . ASN A 1 272 ? -3.205 3.429 -8.932 1.00 96.25 272 ASN A CA 1
ATOM 2059 C C . ASN A 1 272 ? -2.345 2.160 -8.883 1.00 96.25 272 ASN A C 1
ATOM 2061 O O . ASN A 1 272 ? -1.675 1.818 -9.858 1.00 96.25 272 ASN A O 1
ATOM 2065 N N . ILE A 1 273 ? -2.407 1.423 -7.774 1.00 97.69 273 ILE A N 1
ATOM 2066 C CA . ILE A 1 273 ? -1.677 0.164 -7.581 1.00 97.69 273 ILE A CA 1
ATOM 2067 C C . ILE A 1 273 ? -2.694 -0.963 -7.420 1.00 97.69 273 ILE A C 1
ATOM 2069 O O . ILE A 1 273 ? -3.417 -1.015 -6.421 1.00 97.69 273 ILE A O 1
ATOM 2073 N N . SER A 1 274 ? -2.803 -1.855 -8.411 1.00 97.56 274 SER A N 1
ATOM 2074 C CA . SER A 1 274 ? -3.842 -2.891 -8.359 1.00 97.56 274 SER A CA 1
ATOM 2075 C C . SER A 1 274 ? -3.518 -4.234 -8.989 1.00 97.56 274 SER A C 1
ATOM 2077 O O . SER A 1 274 ? -2.751 -4.314 -9.941 1.00 97.56 274 SER A O 1
ATOM 2079 N N . ASN A 1 275 ? -4.177 -5.294 -8.514 1.00 97.19 275 ASN A N 1
ATOM 2080 C CA . ASN A 1 275 ? -4.034 -6.652 -9.052 1.00 97.19 275 ASN A CA 1
ATOM 2081 C C . ASN A 1 275 ? -2.587 -7.177 -9.042 1.00 97.19 275 ASN A C 1
ATOM 2083 O O . ASN A 1 275 ? -2.250 -8.048 -9.841 1.00 97.19 275 ASN A O 1
ATOM 2087 N N . ASN A 1 276 ? -1.715 -6.643 -8.182 1.00 97.62 276 ASN A N 1
ATOM 2088 C CA . ASN A 1 276 ? -0.341 -7.119 -8.065 1.00 97.62 276 ASN A CA 1
ATOM 2089 C C . ASN A 1 276 ? -0.271 -8.290 -7.082 1.00 97.62 276 ASN A C 1
ATOM 2091 O O . ASN A 1 276 ? -0.986 -8.325 -6.078 1.00 97.62 276 ASN A O 1
ATOM 2095 N N . LYS A 1 277 ? 0.625 -9.232 -7.360 1.00 97.31 277 LYS A N 1
ATOM 2096 C CA . LYS A 1 277 ? 1.006 -10.311 -6.457 1.00 97.31 277 LYS A CA 1
ATOM 2097 C C . LYS A 1 277 ? 2.411 -10.021 -5.952 1.00 97.31 277 LYS A C 1
ATOM 2099 O O . LYS A 1 277 ? 3.337 -9.951 -6.748 1.00 97.31 277 LYS A O 1
ATOM 2104 N N . ILE A 1 278 ? 2.561 -9.815 -4.651 1.00 95.12 278 ILE A N 1
ATOM 2105 C CA . ILE A 1 278 ? 3.817 -9.392 -4.028 1.00 95.12 278 ILE A CA 1
ATOM 2106 C C . ILE A 1 278 ? 4.161 -10.409 -2.949 1.00 95.12 278 ILE A C 1
ATOM 2108 O O . ILE A 1 278 ? 3.339 -10.664 -2.074 1.00 95.12 278 ILE A O 1
ATOM 2112 N N . ASN A 1 279 ? 5.336 -11.030 -3.014 1.00 91.50 279 ASN A N 1
ATOM 2113 C CA . ASN A 1 279 ? 5.675 -12.131 -2.115 1.00 91.50 279 ASN A CA 1
ATOM 2114 C C . ASN A 1 279 ? 7.125 -12.094 -1.620 1.00 91.50 279 ASN A C 1
ATOM 2116 O O . ASN A 1 279 ? 8.021 -11.748 -2.383 1.00 91.50 279 ASN A O 1
ATOM 2120 N N . LYS A 1 280 ? 7.383 -12.554 -0.390 1.00 87.75 280 LYS A N 1
ATOM 2121 C CA . LYS A 1 280 ? 8.740 -12.670 0.184 1.00 87.75 280 LYS A CA 1
ATOM 2122 C C . LYS A 1 280 ? 9.493 -11.333 0.153 1.00 87.75 280 LYS A C 1
ATOM 2124 O O . LYS A 1 280 ? 10.536 -11.216 -0.487 1.00 87.75 280 LYS A O 1
ATOM 2129 N N . ILE A 1 281 ? 8.936 -10.318 0.800 1.00 86.38 281 ILE A N 1
ATOM 2130 C CA . ILE A 1 281 ? 9.514 -8.967 0.856 1.00 86.38 281 ILE A CA 1
ATOM 2131 C C . ILE A 1 281 ? 10.076 -8.699 2.249 1.00 86.38 281 ILE A C 1
ATOM 2133 O O . ILE A 1 281 ? 9.571 -9.273 3.201 1.00 86.38 281 ILE A O 1
ATOM 2137 N N . ILE A 1 282 ? 11.095 -7.849 2.404 1.00 82.69 282 ILE A N 1
ATOM 2138 C CA . ILE A 1 282 ? 11.665 -7.573 3.733 1.00 82.69 282 ILE A CA 1
ATOM 2139 C C . ILE A 1 282 ? 10.908 -6.469 4.491 1.00 82.69 282 ILE A C 1
ATOM 2141 O O . ILE A 1 282 ? 10.496 -6.656 5.637 1.00 82.69 282 ILE A O 1
ATOM 2145 N N . ASN A 1 283 ? 10.730 -5.312 3.859 1.00 84.00 283 ASN A N 1
ATOM 2146 C CA . ASN A 1 283 ? 10.223 -4.106 4.513 1.00 84.00 283 ASN A CA 1
ATOM 2147 C C . ASN A 1 283 ? 8.774 -3.829 4.117 1.00 84.00 283 ASN A C 1
ATOM 2149 O O . ASN A 1 283 ? 7.852 -4.066 4.892 1.00 84.00 283 ASN A O 1
ATOM 2153 N N . TYR A 1 284 ? 8.574 -3.354 2.888 1.00 89.38 284 TYR A N 1
ATOM 2154 C CA . TYR A 1 284 ? 7.285 -2.850 2.434 1.00 89.38 284 TYR A CA 1
ATOM 2155 C C . TYR A 1 284 ? 6.811 -3.604 1.203 1.00 89.38 284 TYR A C 1
ATOM 2157 O O . TYR A 1 284 ? 7.505 -3.639 0.185 1.00 89.38 284 TYR A O 1
ATOM 2165 N N . GLY A 1 285 ? 5.613 -4.187 1.273 1.00 92.88 285 GLY A N 1
ATOM 2166 C CA . GLY A 1 285 ? 4.962 -4.722 0.077 1.00 92.88 285 GLY A CA 1
ATOM 2167 C C . GLY A 1 285 ? 4.683 -3.594 -0.919 1.00 92.88 285 GLY A C 1
ATOM 2168 O O . GLY A 1 285 ? 5.164 -3.623 -2.052 1.00 92.88 285 GLY A O 1
ATOM 2169 N N . ILE A 1 286 ? 3.949 -2.581 -0.454 1.00 95.56 286 ILE A N 1
ATOM 2170 C CA . ILE A 1 286 ? 3.680 -1.323 -1.155 1.00 95.56 286 ILE A CA 1
ATOM 2171 C C . ILE A 1 286 ? 4.035 -0.160 -0.227 1.00 95.56 286 ILE A C 1
ATOM 2173 O O . ILE A 1 286 ? 3.538 -0.102 0.896 1.00 95.56 286 ILE A O 1
ATOM 2177 N N . HIS A 1 287 ? 4.841 0.769 -0.724 1.00 94.44 287 HIS A N 1
ATOM 2178 C CA . HIS A 1 287 ? 5.274 1.984 -0.054 1.00 94.44 287 HIS A CA 1
ATOM 2179 C C . HIS A 1 287 ? 4.889 3.201 -0.908 1.00 94.44 287 HIS A C 1
ATOM 2181 O O . HIS A 1 287 ? 5.209 3.247 -2.096 1.00 94.44 287 HIS A O 1
ATOM 2187 N N . VAL A 1 288 ? 4.181 4.174 -0.332 1.00 92.44 288 VAL A N 1
ATOM 2188 C CA . VAL A 1 288 ? 3.935 5.469 -0.976 1.00 92.44 288 VAL A CA 1
ATOM 2189 C C . VAL A 1 288 ? 4.290 6.611 -0.031 1.00 92.44 288 VAL A C 1
ATOM 2191 O O . VAL A 1 288 ? 3.684 6.713 1.032 1.00 92.44 288 VAL A O 1
ATOM 2194 N N . GLU A 1 289 ? 5.188 7.502 -0.450 1.00 89.62 289 GLU A N 1
ATOM 2195 C CA . GLU A 1 289 ? 5.433 8.783 0.221 1.00 89.62 289 GLU A CA 1
ATOM 2196 C C . GLU A 1 289 ? 4.968 9.942 -0.661 1.00 89.62 289 GLU A C 1
ATOM 2198 O O . GLU A 1 289 ? 5.383 10.065 -1.815 1.00 89.62 289 GLU A O 1
ATOM 2203 N N . ASN A 1 290 ? 4.127 10.822 -0.124 1.00 85.81 290 ASN A N 1
ATOM 2204 C CA . ASN A 1 290 ? 3.566 11.956 -0.847 1.00 85.81 290 ASN A CA 1
ATOM 2205 C C . ASN A 1 290 ? 3.713 13.252 -0.054 1.00 85.81 290 ASN A C 1
ATOM 2207 O O . ASN A 1 290 ? 3.062 13.436 0.963 1.00 85.81 290 ASN A O 1
ATOM 2211 N N . TYR A 1 291 ? 4.512 14.178 -0.564 1.00 82.00 291 TYR A N 1
ATOM 2212 C CA . TYR A 1 291 ? 4.881 15.431 0.066 1.00 82.00 291 TYR A CA 1
ATOM 2213 C C . TYR A 1 291 ? 4.656 16.594 -0.907 1.00 82.00 291 TYR A C 1
ATOM 2215 O O . TYR A 1 291 ? 5.333 16.707 -1.933 1.00 82.00 291 TYR A O 1
ATOM 2223 N N . GLY A 1 292 ? 3.741 17.504 -0.568 1.00 72.19 292 GLY A N 1
ATOM 2224 C CA . GLY A 1 292 ? 3.620 18.808 -1.234 1.00 72.19 292 GLY A CA 1
ATOM 2225 C C . GLY A 1 292 ? 2.680 18.894 -2.445 1.00 72.19 292 GLY A C 1
ATOM 2226 O O . GLY A 1 292 ? 2.612 19.953 -3.079 1.00 72.19 292 GLY A O 1
ATOM 2227 N N . TYR A 1 293 ? 1.929 17.842 -2.783 1.00 77.94 293 TYR A N 1
ATOM 2228 C CA . TYR A 1 293 ? 0.854 17.936 -3.782 1.00 77.94 293 TYR A CA 1
ATOM 2229 C C . TYR A 1 293 ? -0.435 18.487 -3.156 1.00 77.94 293 TYR A C 1
ATOM 2231 O O . TYR A 1 293 ? -0.891 18.012 -2.118 1.00 77.94 293 TYR A O 1
ATOM 2239 N N . LYS A 1 294 ? -1.075 19.463 -3.818 1.00 80.94 294 LYS A N 1
ATOM 2240 C CA . LYS A 1 294 ? -2.357 20.037 -3.380 1.00 80.94 294 LYS A CA 1
ATOM 2241 C C . LYS A 1 294 ? -3.429 18.973 -3.329 1.00 80.94 294 LYS A C 1
ATOM 2243 O O . LYS A 1 294 ? -4.049 18.818 -2.288 1.00 80.94 294 LYS A O 1
ATOM 2248 N N . ASN A 1 295 ? -3.649 18.257 -4.427 1.00 86.38 295 ASN A N 1
ATOM 2249 C CA . ASN A 1 295 ? -4.672 17.226 -4.495 1.00 86.38 295 ASN A CA 1
ATOM 2250 C C . ASN A 1 295 ? -4.029 15.886 -4.812 1.00 86.38 295 ASN A C 1
ATOM 2252 O O . ASN A 1 295 ? -3.282 15.756 -5.776 1.00 86.38 295 ASN A O 1
ATOM 2256 N N . SER A 1 296 ? -4.323 14.872 -4.015 1.00 89.81 296 SER A N 1
ATOM 2257 C CA . SER A 1 296 ? -3.776 13.538 -4.232 1.00 89.81 296 SER A CA 1
ATOM 2258 C C . SER A 1 296 ? -4.868 12.488 -4.160 1.00 89.81 296 SER A C 1
ATOM 2260 O O . SER A 1 296 ? -5.700 12.510 -3.255 1.00 89.81 296 SER A O 1
ATOM 2262 N N . THR A 1 297 ? -4.863 11.561 -5.114 1.00 92.94 297 THR A N 1
ATOM 2263 C CA . THR A 1 297 ? -5.712 10.369 -5.092 1.00 92.94 297 THR A CA 1
ATOM 2264 C C . THR A 1 297 ? -4.834 9.129 -5.137 1.00 92.94 297 THR A C 1
ATOM 2266 O O . THR A 1 297 ? -4.135 8.894 -6.120 1.00 92.94 297 THR A O 1
ATOM 2269 N N . ILE A 1 298 ? -4.894 8.312 -4.091 1.00 95.00 298 ILE A N 1
ATOM 2270 C CA . ILE A 1 298 ? -4.130 7.069 -3.977 1.00 95.00 298 ILE A CA 1
ATOM 2271 C C . ILE A 1 298 ? -5.120 5.912 -3.893 1.00 95.00 298 ILE A C 1
ATOM 2273 O O . ILE A 1 298 ? -5.898 5.810 -2.947 1.00 95.00 298 ILE A O 1
ATOM 2277 N N . ASN A 1 299 ? -5.097 5.035 -4.893 1.00 96.19 299 ASN A N 1
ATOM 2278 C CA . ASN A 1 299 ? -5.940 3.850 -4.975 1.00 96.19 299 ASN A CA 1
ATOM 2279 C C . ASN A 1 299 ? -5.068 2.590 -4.903 1.00 96.19 299 ASN A C 1
ATOM 2281 O O . ASN A 1 299 ? -4.318 2.306 -5.839 1.00 96.19 299 ASN A O 1
ATOM 2285 N N . VAL A 1 300 ? -5.207 1.804 -3.834 1.00 96.25 300 VAL A N 1
ATOM 2286 C CA . VAL A 1 300 ? -4.506 0.522 -3.657 1.00 96.25 300 VAL A CA 1
ATOM 2287 C C . VAL A 1 300 ? -5.528 -0.602 -3.539 1.00 96.25 300 VAL A C 1
ATOM 2289 O O . VAL A 1 300 ? -6.231 -0.701 -2.530 1.00 96.25 300 VAL A O 1
ATOM 2292 N N . LYS A 1 301 ? -5.652 -1.443 -4.572 1.00 95.81 301 LYS A N 1
ATOM 2293 C CA . LYS A 1 301 ? -6.752 -2.413 -4.629 1.00 95.81 301 LYS A CA 1
ATOM 2294 C C . LYS A 1 301 ? -6.468 -3.773 -5.228 1.00 95.81 301 LYS A C 1
ATOM 2296 O O . LYS A 1 301 ? -5.696 -3.895 -6.170 1.00 95.81 301 LYS A O 1
ATOM 2301 N N . ASP A 1 302 ? -7.195 -4.776 -4.750 1.00 95.31 302 ASP A N 1
ATOM 2302 C CA . ASP A 1 302 ? -7.180 -6.131 -5.309 1.00 95.31 302 ASP A CA 1
ATOM 2303 C C . ASP A 1 302 ? -5.754 -6.740 -5.366 1.00 95.31 302 ASP A C 1
ATOM 2305 O O . ASP A 1 302 ? -5.451 -7.532 -6.255 1.00 95.31 302 ASP A O 1
ATOM 2309 N N . ASN A 1 303 ? -4.843 -6.345 -4.463 1.00 95.69 303 ASN A N 1
ATOM 2310 C CA . ASN A 1 303 ? -3.478 -6.888 -4.405 1.00 95.69 303 ASN A CA 1
ATOM 2311 C C . ASN A 1 303 ? -3.406 -8.113 -3.468 1.00 95.69 303 ASN A C 1
ATOM 2313 O O . ASN A 1 303 ? -4.098 -8.159 -2.450 1.00 95.69 303 ASN A O 1
ATOM 2317 N N . ASP A 1 304 ? -2.545 -9.086 -3.786 1.00 95.62 304 ASP A N 1
ATOM 2318 C CA . ASP A 1 304 ? -2.222 -10.250 -2.941 1.00 95.62 304 ASP A CA 1
ATOM 2319 C C . ASP A 1 304 ? -0.776 -10.119 -2.443 1.00 95.62 304 ASP A C 1
ATOM 2321 O O . ASP A 1 304 ? 0.171 -10.370 -3.190 1.00 95.62 304 ASP A O 1
ATOM 2325 N N . ILE A 1 305 ? -0.609 -9.677 -1.197 1.00 93.94 305 ILE A N 1
ATOM 2326 C CA . ILE A 1 305 ? 0.678 -9.391 -0.555 1.00 93.94 305 ILE A CA 1
ATOM 2327 C C . ILE A 1 305 ? 0.946 -10.471 0.493 1.00 93.94 305 ILE A C 1
ATOM 2329 O O . ILE A 1 305 ? 0.166 -10.648 1.427 1.00 93.94 305 ILE A O 1
ATOM 2333 N N . LYS A 1 306 ? 2.046 -11.208 0.354 1.00 90.81 306 LYS A N 1
ATOM 2334 C CA . LYS A 1 306 ? 2.378 -12.336 1.227 1.00 90.81 306 LYS A CA 1
ATOM 2335 C C . LYS A 1 306 ? 3.822 -12.299 1.697 1.00 90.81 306 LYS A C 1
ATOM 2337 O O . LYS A 1 306 ? 4.707 -11.840 0.984 1.00 90.81 306 LYS A O 1
ATOM 2342 N N . ASP A 1 307 ? 4.046 -12.825 2.896 1.00 86.50 307 ASP A N 1
ATOM 2343 C CA . ASP A 1 307 ? 5.377 -13.063 3.452 1.00 86.50 307 ASP A CA 1
ATOM 2344 C C . ASP A 1 307 ? 6.246 -11.783 3.438 1.00 86.50 307 ASP A C 1
ATOM 2346 O O . ASP A 1 307 ? 7.347 -11.767 2.887 1.00 86.50 307 ASP A O 1
ATOM 2350 N N . VAL A 1 308 ? 5.735 -10.695 4.033 1.00 86.94 308 VAL A N 1
ATOM 2351 C CA . VAL A 1 308 ? 6.510 -9.463 4.278 1.00 86.94 308 VAL A CA 1
ATOM 2352 C C . VAL A 1 308 ? 7.222 -9.609 5.621 1.00 86.94 308 VAL A C 1
ATOM 2354 O O . VAL A 1 308 ? 6.591 -9.503 6.666 1.00 86.94 308 VAL A O 1
ATOM 2357 N N . ILE A 1 309 ? 8.510 -9.930 5.609 1.00 80.75 309 ILE A N 1
ATOM 2358 C CA . ILE A 1 309 ? 9.263 -10.424 6.760 1.00 80.75 309 ILE A CA 1
ATOM 2359 C C . ILE A 1 309 ? 10.466 -9.525 7.033 1.00 80.75 309 ILE A C 1
ATOM 2361 O O . ILE A 1 309 ? 11.445 -9.561 6.291 1.00 80.75 309 ILE A O 1
ATOM 2365 N N . SER A 1 310 ? 10.441 -8.817 8.161 1.00 74.56 310 SER A N 1
ATOM 2366 C CA . SER A 1 310 ? 11.562 -8.010 8.647 1.00 74.56 310 SER A CA 1
ATOM 2367 C C . SER A 1 310 ? 12.809 -8.878 8.698 1.00 74.56 310 SER A C 1
ATOM 2369 O O . SER A 1 310 ? 12.810 -9.952 9.314 1.00 74.56 310 SER A O 1
ATOM 2371 N N . ALA A 1 311 ? 13.876 -8.432 8.042 1.00 64.06 311 ALA A N 1
ATOM 2372 C CA . ALA A 1 311 ? 15.132 -9.155 8.017 1.00 64.06 311 ALA A CA 1
ATOM 2373 C C . ALA A 1 311 ? 15.790 -9.007 9.380 1.00 64.06 311 ALA A C 1
ATOM 2375 O O . ALA A 1 311 ? 16.537 -8.068 9.650 1.00 64.06 311 ALA A O 1
ATOM 2376 N N . VAL A 1 312 ? 15.518 -9.971 10.247 1.00 52.38 312 VAL A N 1
ATOM 2377 C CA . VAL A 1 312 ? 16.223 -10.112 11.508 1.00 52.38 312 VAL A CA 1
ATOM 2378 C C . VAL A 1 312 ? 17.288 -11.178 11.322 1.00 52.38 312 VAL A C 1
ATOM 2380 O O . VAL A 1 312 ? 17.006 -12.352 11.098 1.00 52.38 312 VAL A O 1
ATOM 2383 N N . PHE A 1 313 ? 18.535 -10.703 11.374 1.00 47.09 313 PHE A N 1
ATOM 2384 C CA . PHE A 1 313 ? 19.782 -11.449 11.222 1.00 47.09 313 PHE A CA 1
ATOM 2385 C C . PHE A 1 313 ? 20.045 -12.035 9.826 1.00 47.09 313 PHE A C 1
ATOM 2387 O O . PHE A 1 313 ? 20.048 -13.252 9.646 1.00 47.09 313 PHE A O 1
ATOM 2394 N N . ASP A 1 314 ? 20.475 -11.198 8.874 1.00 48.09 314 ASP A N 1
ATOM 2395 C CA . ASP A 1 314 ? 21.619 -11.649 8.074 1.00 48.09 314 ASP A CA 1
ATOM 2396 C C . ASP A 1 314 ? 22.882 -11.431 8.929 1.00 48.09 314 ASP A C 1
ATOM 2398 O O . ASP A 1 314 ? 23.300 -10.286 9.111 1.00 48.09 314 ASP A O 1
ATOM 2402 N N . PRO A 1 315 ? 23.514 -12.484 9.482 1.00 43.94 315 PRO A N 1
ATOM 2403 C CA . PRO A 1 315 ? 24.743 -12.348 10.265 1.00 43.94 315 PRO A CA 1
ATOM 2404 C C . PRO A 1 315 ? 25.923 -11.776 9.457 1.00 43.94 315 PRO A C 1
ATOM 2406 O O . PRO A 1 315 ? 26.985 -11.535 10.030 1.00 43.94 315 PRO A O 1
ATOM 2409 N N . ARG A 1 316 ? 25.768 -11.591 8.137 1.00 45.94 316 ARG A N 1
ATOM 2410 C CA . ARG A 1 316 ? 26.739 -10.944 7.247 1.00 45.94 316 ARG A CA 1
ATOM 2411 C C . ARG A 1 316 ? 26.565 -9.424 7.169 1.00 45.94 316 ARG A C 1
ATOM 2413 O O . ARG A 1 316 ? 27.519 -8.753 6.784 1.00 45.94 316 ARG A O 1
ATOM 2420 N N . LEU A 1 317 ? 25.399 -8.878 7.527 1.00 47.31 317 LEU A N 1
ATOM 2421 C CA . LEU A 1 317 ? 25.199 -7.433 7.640 1.00 47.31 317 LEU A CA 1
ATOM 2422 C C . LEU A 1 317 ? 25.769 -6.994 8.995 1.00 47.31 317 LEU A C 1
ATOM 2424 O O . LEU A 1 317 ? 25.171 -7.232 10.044 1.00 47.31 317 LEU A O 1
ATOM 2428 N N . GLU A 1 318 ? 26.982 -6.429 8.991 1.00 42.38 318 GLU A N 1
ATOM 2429 C CA . GLU A 1 318 ? 27.632 -5.961 10.217 1.00 42.38 318 GLU A CA 1
ATOM 2430 C C . GLU A 1 318 ? 26.718 -4.994 10.993 1.00 42.38 318 GLU A C 1
ATOM 2432 O O . GLU A 1 318 ? 26.044 -4.129 10.435 1.00 42.38 318 GLU A O 1
ATOM 2437 N N . SER A 1 319 ? 26.706 -5.167 12.314 1.00 41.88 319 SER A N 1
ATOM 2438 C CA . SER A 1 319 ? 25.738 -4.672 13.301 1.00 41.88 319 SER A CA 1
ATOM 2439 C C . SER A 1 319 ? 25.632 -3.145 13.486 1.00 41.88 319 SER A C 1
ATOM 2441 O O . SER A 1 319 ? 25.213 -2.695 14.551 1.00 41.88 319 SER A O 1
ATOM 2443 N N . SER A 1 320 ? 26.063 -2.326 12.528 1.00 42.28 320 SER A N 1
ATOM 2444 C CA . SER A 1 320 ? 26.156 -0.863 12.658 1.00 42.28 320 SER A CA 1
ATOM 2445 C C . SER A 1 320 ? 25.081 -0.074 11.896 1.00 42.28 320 SER A C 1
ATOM 2447 O O . SER A 1 320 ? 24.966 1.124 12.134 1.00 42.28 320 SER A O 1
ATOM 2449 N N . TYR A 1 321 ? 24.260 -0.725 11.062 1.00 43.66 321 TYR A N 1
ATOM 2450 C CA . TYR A 1 321 ? 23.171 -0.099 10.282 1.00 43.66 321 TYR A CA 1
ATOM 2451 C C . TYR A 1 321 ? 21.796 -0.747 10.515 1.00 43.66 321 TYR A C 1
ATOM 2453 O O . TYR A 1 321 ? 20.938 -0.770 9.635 1.00 43.66 321 TYR A O 1
ATOM 2461 N N . ILE A 1 322 ? 21.562 -1.292 11.709 1.00 44.81 322 ILE A N 1
ATOM 2462 C CA . ILE A 1 322 ? 20.249 -1.836 12.071 1.00 44.81 322 ILE A CA 1
ATOM 2463 C C . ILE A 1 322 ? 19.363 -0.664 12.512 1.00 44.81 322 ILE A C 1
ATOM 2465 O O . ILE A 1 322 ? 19.203 -0.398 13.702 1.00 44.81 322 ILE A O 1
ATOM 2469 N N . SER A 1 323 ? 18.835 0.087 11.540 1.00 47.09 323 SER A N 1
ATOM 2470 C CA . SER A 1 323 ? 17.589 0.826 11.767 1.00 47.09 323 SER A CA 1
ATOM 2471 C C . SER A 1 323 ? 16.513 -0.211 12.105 1.00 47.09 323 SER A C 1
ATOM 2473 O O . SER A 1 323 ? 16.539 -1.281 11.492 1.00 47.09 323 SER A O 1
ATOM 2475 N N . PRO A 1 324 ? 15.609 0.025 13.073 1.00 52.41 324 PRO A N 1
ATOM 2476 C CA . PRO A 1 324 ? 14.505 -0.896 13.325 1.00 52.41 324 PRO A CA 1
ATOM 2477 C C . PRO A 1 324 ? 13.732 -1.081 12.016 1.00 52.41 324 PRO A C 1
ATOM 2479 O O . PRO A 1 324 ? 13.146 -0.132 11.502 1.00 52.41 324 PRO A O 1
ATOM 2482 N N . TYR A 1 325 ? 13.824 -2.271 11.423 1.00 63.75 325 TYR A N 1
ATOM 2483 C CA . TYR A 1 325 ? 13.162 -2.569 10.161 1.00 63.75 325 TYR A CA 1
ATOM 2484 C C . TYR A 1 325 ? 11.687 -2.820 10.455 1.00 63.75 325 TYR A C 1
ATOM 2486 O O . TYR A 1 325 ? 11.313 -3.870 10.991 1.00 63.75 325 TYR A O 1
ATOM 2494 N N . GLU A 1 326 ? 10.866 -1.824 10.148 1.00 75.75 326 GLU A N 1
ATOM 2495 C CA . GLU A 1 326 ? 9.418 -1.968 10.110 1.00 75.75 326 GLU A CA 1
ATOM 2496 C C . GLU A 1 326 ? 9.037 -2.880 8.943 1.00 75.75 326 GLU A C 1
ATOM 2498 O O . GLU A 1 326 ? 9.641 -2.822 7.868 1.00 75.75 326 GLU A O 1
ATOM 2503 N N . SER A 1 327 ? 8.049 -3.743 9.174 1.00 83.00 327 SER A N 1
ATOM 2504 C CA . SER A 1 327 ? 7.491 -4.590 8.121 1.00 83.00 327 SER A CA 1
ATOM 2505 C C . SER A 1 327 ? 6.024 -4.298 7.956 1.00 83.00 327 SER A C 1
ATOM 2507 O O . SER A 1 327 ? 5.226 -4.597 8.847 1.00 83.00 327 SER A O 1
ATOM 2509 N N . THR A 1 328 ? 5.674 -3.754 6.796 1.00 89.06 328 THR A N 1
ATOM 2510 C CA . THR A 1 328 ? 4.314 -3.314 6.526 1.00 89.06 328 THR A CA 1
ATOM 2511 C C . THR A 1 328 ? 3.845 -3.791 5.157 1.00 89.06 328 THR A C 1
ATOM 2513 O O . THR A 1 328 ? 4.552 -3.680 4.156 1.00 89.06 328 THR A O 1
ATOM 2516 N N . GLY A 1 329 ? 2.634 -4.348 5.095 1.00 90.56 329 GLY A N 1
ATOM 2517 C CA . GLY A 1 329 ? 2.042 -4.780 3.827 1.00 90.56 329 GLY A CA 1
ATOM 2518 C C . GLY A 1 329 ? 1.833 -3.600 2.875 1.00 90.56 329 GLY A C 1
ATOM 2519 O O . GLY A 1 329 ? 2.366 -3.600 1.766 1.00 90.56 329 GLY A O 1
ATOM 2520 N N . ILE A 1 330 ? 1.089 -2.590 3.333 1.00 92.62 330 ILE A N 1
ATOM 2521 C CA . ILE A 1 330 ? 0.854 -1.317 2.633 1.00 92.62 330 ILE A CA 1
ATOM 2522 C C . ILE A 1 330 ? 1.171 -0.165 3.588 1.00 92.62 330 ILE A C 1
ATOM 2524 O O . ILE A 1 330 ? 0.495 -0.036 4.607 1.00 92.62 330 ILE A O 1
ATOM 2528 N N . TYR A 1 331 ? 2.160 0.659 3.256 1.00 93.50 331 TYR A N 1
ATOM 2529 C CA . TYR A 1 331 ? 2.559 1.842 4.019 1.00 93.50 331 TYR A CA 1
ATOM 2530 C C . TYR A 1 331 ? 2.378 3.099 3.165 1.00 93.50 331 TYR A C 1
ATOM 2532 O O . TYR A 1 331 ? 2.953 3.190 2.079 1.00 93.50 331 TYR A O 1
ATOM 2540 N N . LEU A 1 332 ? 1.564 4.046 3.635 1.00 92.00 332 LEU A N 1
ATOM 2541 C CA . LEU A 1 332 ? 1.349 5.341 2.988 1.00 92.00 332 LEU A CA 1
ATOM 2542 C C . LEU A 1 332 ? 1.728 6.466 3.965 1.00 92.00 332 LEU A C 1
ATOM 2544 O O . LEU A 1 332 ? 1.080 6.584 5.001 1.00 92.00 332 LEU A O 1
ATOM 2548 N N . ASP A 1 333 ? 2.711 7.302 3.629 1.00 88.56 333 ASP A N 1
ATOM 2549 C CA . ASP A 1 333 ? 3.074 8.525 4.364 1.00 88.56 333 ASP A CA 1
ATOM 2550 C C . ASP A 1 333 ? 2.793 9.753 3.490 1.00 88.56 333 ASP A C 1
ATOM 2552 O O . ASP A 1 333 ? 3.475 10.025 2.505 1.00 88.56 333 ASP A O 1
ATOM 2556 N N . ASN A 1 334 ? 1.738 10.487 3.820 1.00 85.19 334 ASN A N 1
ATOM 2557 C CA . ASN A 1 334 ? 1.281 11.649 3.078 1.00 85.19 334 ASN A CA 1
ATOM 2558 C C . ASN A 1 334 ? 1.439 12.885 3.953 1.00 85.19 334 ASN A C 1
ATOM 2560 O O . ASN A 1 334 ? 0.854 12.941 5.029 1.00 85.19 334 ASN A O 1
ATOM 2564 N N . ARG A 1 335 ? 2.136 13.920 3.481 1.00 83.31 335 ARG A N 1
ATOM 2565 C CA . ARG A 1 335 ? 2.272 15.192 4.193 1.00 83.31 335 ARG A CA 1
ATOM 2566 C C . ARG A 1 335 ? 2.036 16.393 3.290 1.00 83.31 335 ARG A C 1
ATOM 2568 O O . ARG A 1 335 ? 2.401 16.385 2.118 1.00 83.31 335 ARG A O 1
ATOM 2575 N N . ASP A 1 336 ? 1.487 17.442 3.887 1.00 75.00 336 ASP A N 1
ATOM 2576 C CA . ASP A 1 336 ? 1.383 18.789 3.328 1.00 75.00 336 ASP A CA 1
ATOM 2577 C C . ASP A 1 336 ? 0.630 18.866 1.986 1.00 75.00 336 ASP A C 1
ATOM 2579 O O . ASP A 1 336 ? 1.206 18.746 0.903 1.00 75.00 336 ASP A O 1
ATOM 2583 N N . GLY A 1 337 ? -0.667 19.179 2.047 1.00 76.31 337 GLY A N 1
ATOM 2584 C CA . GLY A 1 337 ? -1.484 19.403 0.854 1.00 76.31 337 GLY A CA 1
ATOM 2585 C C . GLY A 1 337 ? -2.846 20.035 1.143 1.00 76.31 337 GLY A C 1
ATOM 2586 O O . GLY A 1 337 ? -3.158 20.445 2.261 1.00 76.31 337 GLY A O 1
ATOM 2587 N N . GLU A 1 338 ? -3.690 20.149 0.119 1.00 80.69 3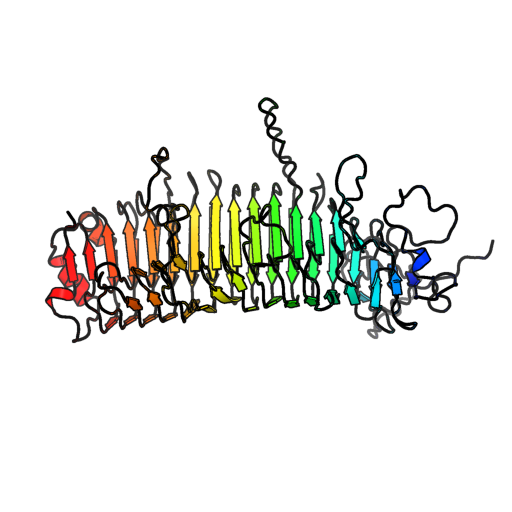38 GLU A N 1
ATOM 2588 C CA . GLU A 1 338 ? -5.055 20.669 0.256 1.00 80.69 338 GLU A CA 1
ATOM 2589 C C . GLU A 1 338 ? -6.071 19.541 0.453 1.00 80.69 338 GLU A C 1
ATOM 2591 O O . GLU A 1 338 ? -6.835 19.578 1.413 1.00 80.69 338 GLU A O 1
ATOM 2596 N N . SER A 1 339 ? -6.063 18.526 -0.410 1.00 83.94 339 SER A N 1
ATOM 2597 C CA . SER A 1 339 ? -7.002 17.408 -0.401 1.00 83.94 339 SER A CA 1
ATOM 2598 C C . SER A 1 339 ? -6.298 16.080 -0.669 1.00 83.94 339 SER A C 1
ATOM 2600 O O . SER A 1 339 ? -5.519 15.947 -1.612 1.00 83.94 339 SER A O 1
ATOM 2602 N N . LEU A 1 340 ? -6.610 15.072 0.137 1.00 88.06 340 LEU A N 1
ATOM 2603 C CA . LEU A 1 340 ? -6.109 13.714 0.002 1.00 88.06 340 LEU A CA 1
ATOM 2604 C C . LEU A 1 340 ? -7.278 12.728 -0.008 1.00 88.06 340 LEU A C 1
ATOM 2606 O O . LEU A 1 340 ? -8.091 12.699 0.916 1.00 88.06 340 LEU A O 1
ATOM 2610 N N . ASN A 1 341 ? -7.337 11.891 -1.041 1.00 89.75 341 ASN A N 1
ATOM 2611 C CA . ASN A 1 341 ? -8.277 10.783 -1.154 1.00 89.75 341 ASN A CA 1
ATOM 2612 C C . ASN A 1 341 ? -7.498 9.465 -1.195 1.00 89.75 341 ASN A C 1
ATOM 2614 O O . ASN A 1 341 ? -6.858 9.154 -2.199 1.00 89.75 341 ASN A O 1
ATOM 2618 N N . VAL A 1 342 ? -7.575 8.678 -0.125 1.00 89.75 342 VAL A N 1
ATOM 2619 C CA . VAL A 1 342 ? -6.940 7.357 -0.035 1.00 89.75 342 VAL A CA 1
ATOM 2620 C C . VAL A 1 342 ? -8.024 6.286 -0.067 1.00 89.75 342 VAL A C 1
ATOM 2622 O O . VAL A 1 342 ? -8.889 6.230 0.807 1.00 89.75 342 VAL A O 1
ATOM 2625 N N . ASN A 1 343 ? -7.966 5.407 -1.064 1.00 90.75 343 ASN A N 1
ATOM 2626 C CA . ASN A 1 343 ? -8.878 4.279 -1.215 1.00 90.75 343 ASN A CA 1
ATOM 2627 C C . ASN A 1 343 ? -8.085 2.968 -1.198 1.00 90.75 343 ASN A C 1
ATOM 2629 O O . ASN A 1 343 ? -7.386 2.652 -2.161 1.00 90.75 343 ASN A O 1
ATOM 2633 N N . ILE A 1 344 ? -8.226 2.183 -0.129 1.00 88.00 344 ILE A N 1
ATOM 2634 C CA . ILE A 1 344 ? -7.570 0.877 0.017 1.00 88.00 344 ILE A CA 1
ATOM 2635 C C . ILE A 1 344 ? -8.641 -0.208 0.097 1.00 88.00 344 ILE A C 1
ATOM 2637 O O . ILE A 1 344 ? -9.342 -0.314 1.108 1.00 88.00 344 ILE A O 1
ATOM 2641 N N . ASN A 1 345 ? -8.808 -1.023 -0.947 1.00 86.75 345 ASN A N 1
ATOM 2642 C CA . ASN A 1 345 ? -9.879 -2.021 -0.952 1.00 86.75 345 ASN A CA 1
ATOM 2643 C C . ASN A 1 345 ? -9.509 -3.394 -1.518 1.00 86.75 345 ASN A C 1
ATOM 2645 O O . ASN A 1 345 ? -8.693 -3.521 -2.421 1.00 86.75 345 ASN A O 1
ATOM 2649 N N . ASN A 1 346 ? -10.143 -4.437 -0.977 1.00 87.19 346 ASN A N 1
ATOM 2650 C CA . ASN A 1 346 ? -10.007 -5.823 -1.441 1.00 87.19 346 ASN A CA 1
ATOM 2651 C C . ASN A 1 346 ? -8.560 -6.357 -1.477 1.00 87.19 346 ASN A C 1
ATOM 2653 O O . ASN A 1 346 ? -8.246 -7.216 -2.300 1.00 87.19 346 ASN A O 1
ATOM 2657 N N . ASN A 1 347 ? -7.658 -5.864 -0.625 1.00 85.25 347 ASN A N 1
ATOM 2658 C CA . ASN A 1 347 ? -6.299 -6.398 -0.565 1.00 85.25 347 ASN A CA 1
ATOM 2659 C C . ASN A 1 347 ? -6.249 -7.607 0.378 1.00 85.25 347 ASN A C 1
ATOM 2661 O O . ASN A 1 347 ? -6.835 -7.599 1.466 1.00 85.25 347 ASN A O 1
ATOM 2665 N N . ASN A 1 348 ? -5.527 -8.644 -0.035 1.00 87.00 348 ASN A N 1
ATOM 2666 C CA . ASN A 1 348 ? -5.213 -9.795 0.796 1.00 87.00 348 ASN A CA 1
ATOM 2667 C C . ASN A 1 348 ? -3.765 -9.685 1.270 1.00 87.00 348 ASN A C 1
ATOM 2669 O O . ASN A 1 348 ? -2.853 -9.739 0.453 1.00 87.00 348 ASN A O 1
ATOM 2673 N N . ILE A 1 349 ? -3.557 -9.510 2.572 1.00 85.56 349 ILE A N 1
ATOM 2674 C CA . ILE A 1 349 ? -2.242 -9.318 3.181 1.00 85.56 349 ILE A CA 1
ATOM 2675 C C . ILE A 1 349 ? -2.018 -10.430 4.204 1.00 85.56 349 ILE A C 1
ATOM 2677 O O . ILE A 1 349 ? -2.678 -10.483 5.243 1.00 85.56 349 ILE A O 1
ATOM 2681 N N . GLU A 1 350 ? -1.082 -11.334 3.933 1.00 83.38 350 GLU A N 1
ATOM 2682 C CA . GLU A 1 350 ? -0.829 -12.492 4.790 1.00 83.38 350 GLU A CA 1
ATOM 2683 C C . GLU A 1 350 ? 0.634 -12.602 5.212 1.00 83.38 350 GLU A C 1
ATOM 2685 O O . GLU A 1 350 ? 1.548 -12.407 4.419 1.00 83.38 350 GLU A O 1
ATOM 2690 N N . ASN A 1 351 ? 0.846 -13.012 6.464 1.00 79.88 351 ASN A N 1
ATOM 2691 C CA . ASN A 1 351 ? 2.161 -13.269 7.046 1.00 79.88 351 ASN A CA 1
ATOM 2692 C C . ASN A 1 351 ? 3.088 -12.043 6.962 1.00 79.88 351 ASN A C 1
ATOM 2694 O O . ASN A 1 351 ? 4.219 -12.142 6.490 1.00 79.88 351 ASN A O 1
ATOM 2698 N N . VAL A 1 352 ? 2.613 -10.888 7.436 1.00 81.25 352 VAL A N 1
ATOM 2699 C CA . VAL A 1 352 ? 3.511 -9.767 7.754 1.00 81.25 352 VAL A CA 1
ATOM 2700 C C . VAL A 1 352 ? 4.176 -10.081 9.091 1.00 81.25 352 VAL A C 1
ATOM 2702 O O . VAL A 1 352 ? 3.468 -10.315 10.069 1.00 81.25 352 VAL A O 1
ATOM 2705 N N . ILE A 1 353 ? 5.503 -10.155 9.129 1.00 75.81 353 ILE A N 1
ATOM 2706 C CA . ILE A 1 353 ? 6.273 -10.615 10.286 1.00 75.81 353 ILE A CA 1
ATOM 2707 C C . ILE A 1 353 ? 7.354 -9.596 10.617 1.00 75.81 353 ILE A C 1
ATOM 2709 O O . ILE A 1 353 ? 8.210 -9.318 9.785 1.00 75.81 353 ILE A O 1
ATOM 2713 N N . SER A 1 354 ? 7.376 -9.102 11.853 1.00 72.81 354 SER A N 1
ATOM 2714 C CA . SER A 1 354 ? 8.527 -8.377 12.401 1.00 72.81 354 SER A CA 1
ATOM 2715 C C . SER A 1 354 ? 9.051 -9.069 13.658 1.00 72.81 354 SER A C 1
ATOM 2717 O O . SER A 1 354 ? 8.271 -9.606 14.455 1.00 72.81 354 SER A O 1
ATOM 2719 N N . PHE A 1 355 ? 10.378 -9.102 13.826 1.00 66.62 355 PHE A N 1
ATOM 2720 C CA . PHE A 1 355 ? 11.001 -9.705 15.010 1.00 66.62 355 PHE A CA 1
ATOM 2721 C C . PHE A 1 355 ? 11.411 -8.666 16.064 1.00 66.62 355 PHE A C 1
ATOM 2723 O O . PHE A 1 355 ? 11.299 -8.975 17.249 1.00 66.62 355 PHE A O 1
ATOM 2730 N N . ASP A 1 356 ? 11.801 -7.453 15.652 1.00 61.59 356 ASP A N 1
ATOM 2731 C CA . ASP A 1 356 ? 12.349 -6.409 16.538 1.00 61.59 356 ASP A CA 1
ATOM 2732 C C . ASP A 1 356 ? 11.694 -5.017 16.352 1.00 61.59 356 ASP A C 1
ATOM 2734 O O . ASP A 1 356 ? 12.217 -4.016 16.849 1.00 61.59 356 ASP A O 1
ATOM 2738 N N . GLY A 1 357 ? 10.568 -4.917 15.635 1.00 62.81 357 GLY A N 1
ATOM 2739 C CA . GLY A 1 357 ? 9.968 -3.631 15.265 1.00 62.81 357 GLY A CA 1
ATOM 2740 C C . GLY A 1 357 ? 8.447 -3.641 15.131 1.00 62.81 357 GLY A C 1
ATOM 2741 O O . GLY A 1 357 ? 7.768 -4.620 15.450 1.00 62.81 357 GLY A O 1
ATOM 2742 N N . ASN A 1 358 ? 7.912 -2.515 14.660 1.00 68.38 358 ASN A N 1
ATOM 2743 C CA . ASN A 1 358 ? 6.499 -2.389 14.325 1.00 68.38 358 ASN A CA 1
ATOM 2744 C C . ASN A 1 358 ? 6.184 -3.272 13.111 1.00 68.38 358 ASN A C 1
ATOM 2746 O O . ASN A 1 358 ? 6.974 -3.347 12.164 1.00 68.38 358 ASN A O 1
ATOM 2750 N N . SER A 1 359 ? 5.041 -3.958 13.143 1.00 74.62 359 SER A N 1
ATOM 2751 C CA . SER A 1 359 ? 4.482 -4.542 11.924 1.00 74.62 359 SER A CA 1
ATOM 2752 C C . SER A 1 359 ? 3.005 -4.242 11.767 1.00 74.62 359 SER A C 1
ATOM 2754 O O . SER A 1 359 ? 2.210 -4.397 12.701 1.00 74.62 359 SER A O 1
ATOM 2756 N N . SER A 1 360 ? 2.666 -3.837 10.548 1.00 80.62 360 SER A N 1
ATOM 2757 C CA . SER A 1 360 ? 1.336 -3.376 10.181 1.00 80.62 360 SER A CA 1
ATOM 2758 C C . SER A 1 360 ? 0.859 -4.107 8.928 1.00 80.62 360 SER A C 1
ATOM 2760 O O . SER A 1 360 ? 1.598 -4.281 7.962 1.00 80.62 360 SER A O 1
ATOM 2762 N N . GLY A 1 361 ? -0.399 -4.546 8.894 1.00 81.50 361 GLY A N 1
ATOM 2763 C CA . GLY A 1 361 ? -0.987 -4.997 7.629 1.00 81.50 361 GLY A CA 1
ATOM 2764 C C . GLY A 1 361 ? -1.112 -3.815 6.668 1.00 81.50 361 GLY A C 1
ATOM 2765 O O . GLY A 1 361 ? -0.577 -3.835 5.559 1.00 81.50 361 GLY A O 1
ATOM 2766 N N . ILE A 1 362 ? -1.784 -2.766 7.143 1.00 83.56 362 ILE A N 1
ATOM 2767 C CA . ILE A 1 362 ? -1.959 -1.485 6.457 1.00 83.56 362 ILE A CA 1
ATOM 2768 C C . ILE A 1 362 ? -1.649 -0.367 7.447 1.00 83.56 362 ILE A C 1
ATOM 2770 O O . ILE A 1 362 ? -2.195 -0.363 8.550 1.00 83.56 362 ILE A O 1
ATOM 2774 N N . GLU A 1 363 ? -0.836 0.593 7.030 1.00 86.50 363 GLU A N 1
ATOM 2775 C CA . GLU A 1 363 ? -0.543 1.808 7.777 1.00 86.50 363 GLU A CA 1
ATOM 2776 C C . GLU A 1 363 ? -0.706 3.027 6.870 1.00 86.50 363 GLU A C 1
ATOM 2778 O O . GLU A 1 363 ? -0.148 3.084 5.773 1.00 86.50 363 GLU A O 1
ATOM 2783 N N . VAL A 1 364 ? -1.516 3.982 7.321 1.00 82.00 364 VAL A N 1
ATOM 2784 C CA . VAL A 1 364 ? -1.771 5.239 6.619 1.00 82.00 364 VAL A CA 1
ATOM 2785 C C . VAL A 1 364 ? -1.478 6.388 7.569 1.00 82.00 364 VAL A C 1
ATOM 2787 O O . VAL A 1 364 ? -2.219 6.598 8.528 1.00 82.00 364 VAL A O 1
ATOM 2790 N N . ASN A 1 365 ? -0.421 7.132 7.272 1.00 82.94 365 ASN A N 1
ATOM 2791 C CA . ASN A 1 365 ? 0.005 8.332 7.968 1.00 82.94 365 ASN A CA 1
ATOM 2792 C C . ASN A 1 365 ? -0.300 9.528 7.073 1.00 82.94 365 ASN A C 1
ATOM 2794 O O . ASN A 1 365 ? 0.227 9.637 5.973 1.00 82.94 365 ASN A O 1
ATOM 2798 N N . ASN A 1 366 ? -1.185 10.410 7.519 1.00 79.12 366 ASN A N 1
ATOM 2799 C CA . ASN A 1 366 ? -1.541 11.624 6.799 1.00 79.12 366 ASN A CA 1
ATOM 2800 C C . ASN A 1 366 ? -1.254 12.819 7.703 1.00 79.12 366 ASN A C 1
ATOM 2802 O O . ASN A 1 366 ? -1.761 12.836 8.815 1.00 79.12 366 ASN A O 1
ATOM 2806 N N . ASP A 1 367 ? -0.504 13.814 7.248 1.00 77.00 367 ASP A N 1
ATOM 2807 C CA . ASP A 1 367 ? -0.176 15.029 8.000 1.00 77.00 367 ASP A CA 1
ATOM 2808 C C . ASP A 1 367 ? -0.342 16.286 7.135 1.00 77.00 367 ASP A C 1
ATOM 2810 O O . ASP A 1 367 ? -0.185 16.260 5.919 1.00 77.00 367 ASP A O 1
ATOM 2814 N N . GLY A 1 368 ? -0.688 17.420 7.733 1.00 69.75 368 GLY A N 1
ATOM 2815 C CA . GLY A 1 368 ? -0.667 18.715 7.050 1.00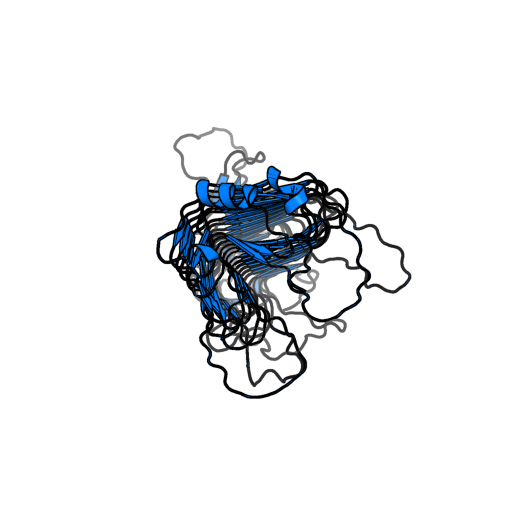 69.75 368 GLY A CA 1
ATOM 2816 C C . GLY A 1 368 ? -1.711 18.931 5.939 1.00 69.75 368 GLY A C 1
ATOM 2817 O O . GLY A 1 368 ? -1.645 19.950 5.246 1.00 69.75 368 GLY A O 1
ATOM 2818 N N . PHE A 1 369 ? -2.703 18.049 5.761 1.00 72.38 369 PHE A N 1
ATOM 2819 C CA . PHE A 1 369 ? -3.788 18.243 4.782 1.00 72.38 369 PHE A CA 1
ATOM 2820 C C . PHE A 1 369 ? -4.964 19.051 5.349 1.00 72.38 369 PHE A C 1
ATOM 2822 O O . PHE A 1 369 ? -5.263 18.984 6.543 1.00 72.38 369 PHE A O 1
ATOM 2829 N N . LYS A 1 370 ? -5.673 19.796 4.483 1.00 73.38 370 LYS A N 1
ATOM 2830 C CA . LYS A 1 370 ? -6.949 20.454 4.841 1.00 73.38 370 LYS A CA 1
ATOM 2831 C C . LYS A 1 370 ? -8.145 19.513 4.707 1.00 73.38 370 LYS A C 1
ATOM 2833 O O . LYS A 1 370 ? -9.116 19.655 5.436 1.00 73.38 370 LYS A O 1
ATOM 2838 N N . GLN A 1 371 ? -8.114 18.577 3.765 1.00 75.00 371 GLN A N 1
ATOM 2839 C CA . GLN A 1 371 ? -9.160 17.577 3.594 1.00 75.00 371 GLN A CA 1
ATOM 2840 C C . GLN A 1 371 ? -8.541 16.193 3.444 1.00 75.00 371 GLN A C 1
ATOM 2842 O O . GLN A 1 371 ? -7.710 15.989 2.565 1.00 75.00 371 GLN A O 1
ATOM 2847 N N . ILE A 1 372 ? -8.987 15.238 4.258 1.00 75.06 372 ILE A N 1
ATOM 2848 C CA . ILE A 1 372 ? -8.571 13.836 4.149 1.00 75.06 372 ILE A CA 1
ATOM 2849 C C . ILE A 1 372 ? -9.818 12.959 4.070 1.00 75.06 372 ILE A C 1
ATOM 2851 O O . ILE A 1 372 ? -10.657 12.991 4.972 1.00 75.06 372 ILE A O 1
ATOM 2855 N N . ASN A 1 373 ? -9.923 12.160 3.010 1.00 76.00 373 ASN A N 1
ATOM 2856 C CA . ASN A 1 373 ? -10.953 11.143 2.843 1.00 76.00 373 ASN A CA 1
ATOM 2857 C C . ASN A 1 373 ? -10.289 9.766 2.707 1.00 76.00 373 ASN A C 1
ATOM 2859 O O . ASN A 1 373 ? -9.817 9.404 1.628 1.00 76.00 373 ASN A O 1
ATOM 2863 N N . ASN A 1 374 ? -10.285 8.986 3.788 1.00 73.06 374 ASN A N 1
ATOM 2864 C CA . ASN A 1 374 ? -9.816 7.601 3.766 1.00 73.06 374 ASN A CA 1
ATOM 2865 C C . ASN A 1 374 ? -11.007 6.644 3.661 1.00 73.06 374 ASN A C 1
ATOM 2867 O O . ASN A 1 374 ? -11.918 6.681 4.493 1.00 73.06 374 ASN A O 1
ATOM 2871 N N . THR A 1 375 ? -10.970 5.741 2.683 1.00 78.44 375 THR A N 1
ATOM 2872 C CA . THR A 1 375 ? -11.893 4.605 2.578 1.00 78.44 375 THR A CA 1
ATOM 2873 C C . THR A 1 375 ? -11.095 3.309 2.552 1.00 78.44 375 THR A C 1
ATOM 2875 O O . THR A 1 375 ? -10.431 3.005 1.561 1.00 78.44 375 THR A O 1
ATOM 2878 N N . ILE A 1 376 ? -11.175 2.526 3.628 1.00 76.56 376 ILE A N 1
ATOM 2879 C CA . ILE A 1 376 ? -10.476 1.243 3.755 1.00 76.56 376 ILE A CA 1
ATOM 2880 C C . ILE A 1 376 ? -11.515 0.136 3.935 1.00 76.56 376 ILE A C 1
ATOM 2882 O O . ILE A 1 376 ? -12.242 0.123 4.930 1.00 76.56 376 ILE A O 1
ATOM 2886 N N . THR A 1 377 ? -11.617 -0.777 2.962 1.00 64.81 377 THR A N 1
ATOM 2887 C CA . THR A 1 377 ? -12.695 -1.785 2.944 1.00 64.81 377 THR A CA 1
ATOM 2888 C C . THR A 1 377 ? -12.284 -3.163 2.437 1.00 64.81 377 THR A C 1
ATOM 2890 O O . THR A 1 377 ? -11.446 -3.272 1.549 1.00 64.81 377 THR A O 1
ATOM 2893 N N . ASN A 1 378 ? -12.897 -4.230 2.961 1.00 64.94 378 ASN A N 1
ATOM 2894 C CA . ASN A 1 378 ? -12.714 -5.615 2.495 1.00 64.94 378 ASN A CA 1
ATOM 2895 C C . ASN A 1 378 ? -11.252 -6.097 2.457 1.00 64.94 378 ASN A C 1
ATOM 2897 O O . ASN A 1 378 ? -10.880 -6.873 1.579 1.00 64.94 378 ASN A O 1
ATOM 2901 N N . ASN A 1 379 ? -10.412 -5.641 3.388 1.00 64.44 379 ASN A N 1
ATOM 2902 C CA . ASN A 1 379 ? -9.015 -6.071 3.461 1.00 64.44 379 ASN A CA 1
ATOM 2903 C C . ASN A 1 379 ? -8.854 -7.226 4.459 1.00 64.44 379 ASN A C 1
ATOM 2905 O O . ASN A 1 379 ? -9.349 -7.160 5.580 1.00 64.44 379 ASN A O 1
ATOM 2909 N N . SER A 1 380 ? -8.126 -8.271 4.080 1.00 69.31 380 SER A N 1
ATOM 2910 C CA . SER A 1 380 ? -7.750 -9.362 4.988 1.00 69.31 380 SER A CA 1
ATOM 2911 C C . SER A 1 380 ? -6.312 -9.139 5.435 1.00 69.31 380 SER A C 1
ATOM 2913 O O . SER A 1 380 ? -5.439 -9.022 4.580 1.00 69.31 380 SER A O 1
ATOM 2915 N N . THR A 1 381 ? -6.055 -9.055 6.743 1.00 66.62 381 THR A N 1
ATOM 2916 C CA . THR A 1 381 ? -4.705 -8.856 7.284 1.00 66.62 381 THR A CA 1
ATOM 2917 C C . THR A 1 381 ? -4.355 -9.938 8.304 1.00 66.62 381 THR A C 1
ATOM 2919 O O . THR A 1 381 ? -5.009 -10.137 9.328 1.00 66.62 381 THR A O 1
ATOM 2922 N N . LYS A 1 382 ? -3.277 -10.674 8.043 1.00 70.31 382 LYS A N 1
ATOM 2923 C CA . LYS A 1 382 ? -2.715 -11.628 9.000 1.00 70.31 382 LYS A CA 1
ATOM 2924 C C . LYS A 1 382 ? -1.288 -11.218 9.325 1.00 70.31 382 LYS A C 1
ATOM 2926 O O . LYS A 1 382 ? -0.376 -11.470 8.540 1.00 70.31 382 LYS A O 1
ATOM 2931 N N . VAL A 1 383 ? -1.118 -10.609 10.491 1.00 63.19 383 VAL A N 1
ATOM 2932 C CA . VAL A 1 383 ? 0.175 -10.130 10.991 1.00 63.19 383 VAL A CA 1
ATOM 2933 C C . VAL A 1 383 ? 0.627 -11.061 12.117 1.00 63.19 383 VAL A C 1
ATOM 2935 O O . VAL A 1 383 ? -0.173 -11.493 12.952 1.00 63.19 383 VAL A O 1
ATOM 2938 N N . LEU A 1 384 ? 1.898 -11.444 12.103 1.00 65.19 384 LEU A N 1
ATOM 2939 C CA . LEU A 1 384 ? 2.501 -12.369 13.057 1.00 65.19 384 LEU A CA 1
ATOM 2940 C C . LEU A 1 384 ? 3.631 -11.653 13.798 1.00 65.19 384 LEU A C 1
ATOM 2942 O O . LEU A 1 384 ? 4.506 -11.058 13.176 1.00 65.19 384 LEU A O 1
ATOM 2946 N N . LEU A 1 385 ? 3.643 -11.760 15.124 1.00 57.91 385 LEU A N 1
ATOM 2947 C CA . LEU A 1 385 ? 4.756 -11.293 15.949 1.00 57.91 385 LEU A CA 1
ATOM 2948 C C . LEU A 1 385 ? 5.701 -12.443 16.238 1.00 57.91 385 LEU A C 1
ATOM 2950 O O . LEU A 1 385 ? 5.270 -13.478 16.748 1.00 57.91 385 LEU A O 1
ATOM 2954 N N . ALA A 1 386 ? 6.992 -12.238 15.980 1.00 53.94 386 ALA A N 1
ATOM 2955 C CA . ALA A 1 386 ? 7.991 -13.238 16.319 1.00 53.94 386 ALA A CA 1
ATOM 2956 C C . ALA A 1 386 ? 8.541 -13.069 17.746 1.00 53.94 386 ALA A C 1
ATOM 2958 O O . ALA A 1 386 ? 8.567 -14.051 18.485 1.00 53.94 386 ALA A O 1
ATOM 2959 N N . GLU A 1 387 ? 8.942 -11.866 18.184 1.00 57.91 387 GLU A N 1
ATOM 2960 C CA . GLU A 1 387 ? 9.560 -11.708 19.516 1.00 57.91 387 GLU A CA 1
ATOM 2961 C C . GLU A 1 387 ? 9.183 -10.422 20.272 1.00 57.91 387 GLU A C 1
ATOM 2963 O O . GLU A 1 387 ? 8.707 -10.516 21.411 1.00 57.91 387 GLU A O 1
ATOM 2968 N N . ARG A 1 388 ? 9.428 -9.225 19.710 1.00 55.25 388 ARG A N 1
ATOM 2969 C CA . ARG A 1 388 ? 9.257 -7.934 20.409 1.00 55.25 388 ARG A CA 1
ATOM 2970 C C . ARG A 1 388 ? 8.795 -6.834 19.445 1.00 55.25 388 ARG A C 1
ATOM 2972 O O . ARG A 1 388 ? 9.519 -6.502 18.520 1.00 55.25 388 ARG A O 1
ATOM 2979 N N . GLY A 1 389 ? 7.631 -6.228 19.686 1.00 55.19 389 GLY A N 1
ATOM 2980 C CA . GLY A 1 389 ? 7.148 -5.113 18.861 1.00 55.19 389 GLY A CA 1
ATOM 2981 C C . GLY A 1 389 ? 5.698 -4.726 19.140 1.00 55.19 389 GLY A C 1
ATOM 2982 O O . GLY A 1 389 ? 5.012 -5.400 19.911 1.00 55.19 389 GLY A O 1
ATOM 2983 N N . PHE A 1 390 ? 5.254 -3.630 18.526 1.00 60.03 390 PHE A N 1
ATOM 2984 C CA . PHE A 1 390 ? 3.842 -3.259 18.432 1.00 60.03 390 PHE A CA 1
ATOM 2985 C C . PHE A 1 390 ? 3.272 -3.887 17.152 1.00 60.03 390 PHE A C 1
ATOM 2987 O O . PHE A 1 390 ? 3.924 -3.827 16.107 1.00 60.03 390 PHE A O 1
ATOM 2994 N N . THR A 1 391 ? 2.078 -4.491 17.211 1.00 60.56 391 THR A N 1
ATOM 2995 C CA . THR A 1 391 ? 1.397 -4.939 15.983 1.00 60.56 391 THR A CA 1
ATOM 2996 C C . THR A 1 391 ? 0.021 -4.388 15.785 1.00 60.56 391 THR A C 1
ATOM 2998 O O . THR A 1 391 ? -0.787 -4.289 16.710 1.00 60.56 391 THR A O 1
ATOM 3001 N N . GLN A 1 392 ? -0.228 -4.069 14.521 1.00 65.25 392 GLN A N 1
ATOM 3002 C CA . GLN A 1 392 ? -1.452 -3.460 14.064 1.00 65.25 392 GLN A CA 1
ATOM 3003 C C . GLN A 1 392 ? -1.968 -4.230 12.852 1.00 65.25 392 GLN A C 1
ATOM 3005 O O . GLN A 1 392 ? -1.260 -4.456 11.874 1.00 65.25 392 GLN A O 1
ATOM 3010 N N . GLY A 1 393 ? -3.230 -4.658 12.900 1.00 60.31 393 GLY A N 1
ATOM 3011 C CA . GLY A 1 393 ? -3.878 -5.175 11.694 1.00 60.31 393 GLY A CA 1
ATOM 3012 C C . GLY A 1 393 ? -3.998 -4.066 10.652 1.00 60.31 393 GLY A C 1
ATOM 3013 O O . GLY A 1 393 ? -3.524 -4.207 9.524 1.00 60.31 393 GLY A O 1
ATOM 3014 N N . ILE A 1 394 ? -4.626 -2.963 11.062 1.00 69.75 394 ILE A N 1
ATOM 3015 C CA . ILE A 1 394 ? -4.763 -1.727 10.292 1.00 69.75 394 ILE A CA 1
ATOM 3016 C C . ILE A 1 394 ? -4.589 -0.533 11.229 1.00 69.75 394 ILE A C 1
ATOM 3018 O O . ILE A 1 394 ? -5.208 -0.498 12.300 1.00 69.75 394 ILE A O 1
ATOM 3022 N N . SER A 1 395 ? -3.828 0.455 10.767 1.00 70.19 395 SER A N 1
ATOM 3023 C CA . SER A 1 395 ? -3.647 1.735 11.442 1.00 70.19 395 SER A CA 1
ATOM 3024 C C . SER A 1 395 ? -3.845 2.912 10.519 1.00 70.19 395 SER A C 1
ATOM 3026 O O . SER A 1 395 ? -3.342 2.936 9.397 1.00 70.19 395 SER A O 1
ATOM 3028 N N . VAL A 1 396 ? -4.578 3.900 11.021 1.00 66.12 396 VAL A N 1
ATOM 3029 C CA . VAL A 1 396 ? -4.801 5.167 10.334 1.00 66.12 396 VAL A CA 1
ATOM 3030 C C . VAL A 1 396 ? -4.509 6.301 11.303 1.00 66.12 396 VAL A C 1
ATOM 3032 O O . VAL A 1 396 ? -5.174 6.428 12.332 1.00 66.12 396 VAL A O 1
ATOM 3035 N N . TYR A 1 397 ? -3.536 7.128 10.948 1.00 68.69 397 TYR A N 1
ATOM 3036 C CA . TYR A 1 397 ? -3.148 8.335 11.658 1.00 68.69 397 TYR A CA 1
ATOM 3037 C C . TYR A 1 397 ? -3.455 9.533 10.760 1.00 68.69 397 TYR A C 1
ATOM 3039 O O . TYR A 1 397 ? -2.862 9.689 9.696 1.00 68.69 397 TYR A O 1
ATOM 3047 N N . ASN A 1 398 ? -4.397 10.380 11.172 1.00 64.00 398 ASN A N 1
ATOM 3048 C CA . ASN A 1 398 ? -4.697 11.632 10.482 1.00 64.00 398 ASN A CA 1
ATOM 3049 C C . ASN A 1 398 ? -4.277 12.809 11.354 1.00 64.00 398 ASN A C 1
ATOM 3051 O O . ASN A 1 398 ? -4.856 13.032 12.412 1.00 64.00 398 ASN A O 1
ATOM 3055 N N . MET A 1 399 ? -3.306 13.575 10.881 1.00 58.28 399 MET A N 1
ATOM 3056 C CA . MET A 1 399 ? -2.867 14.855 11.402 1.00 58.28 399 MET A CA 1
ATOM 3057 C C . MET A 1 399 ? -3.339 15.970 10.468 1.00 58.28 399 MET A C 1
ATOM 3059 O O . MET A 1 399 ? -3.047 15.980 9.274 1.00 58.28 399 MET A O 1
ATOM 3063 N N . VAL A 1 400 ? -4.147 16.889 10.991 1.00 55.56 400 VAL A N 1
ATOM 3064 C CA . VAL A 1 400 ? -4.869 17.876 10.170 1.00 55.56 400 VAL A CA 1
ATOM 3065 C C . VAL A 1 400 ? -4.402 19.280 10.506 1.00 55.56 400 VAL A C 1
ATOM 3067 O O . VAL A 1 400 ? -4.281 19.641 11.680 1.00 55.56 400 VAL A O 1
ATOM 3070 N N . ASN A 1 401 ? -4.199 20.095 9.471 1.00 54.91 401 ASN A N 1
ATOM 3071 C CA . ASN A 1 401 ? -3.929 21.517 9.640 1.00 54.91 401 ASN A CA 1
ATOM 3072 C C . ASN A 1 401 ? -5.168 22.271 10.163 1.00 54.91 401 ASN A C 1
ATOM 3074 O O . ASN A 1 401 ? -6.309 21.833 10.007 1.00 54.91 401 ASN A O 1
ATOM 3078 N N . ARG A 1 402 ? -4.928 23.435 10.778 1.00 46.41 402 ARG A N 1
ATOM 3079 C CA . ARG A 1 402 ? -5.964 24.362 11.266 1.00 46.41 402 ARG A CA 1
ATOM 3080 C C . ARG A 1 402 ? -7.047 24.584 10.190 1.00 46.41 402 ARG A C 1
ATOM 3082 O O . ARG A 1 402 ? -6.693 24.877 9.049 1.00 46.41 402 ARG A O 1
ATOM 3089 N N . ASP A 1 403 ? -8.327 24.439 10.552 1.00 54.66 403 ASP A N 1
ATOM 3090 C CA . ASP A 1 403 ? -9.519 24.551 9.680 1.00 54.66 403 ASP A CA 1
ATOM 3091 C C . ASP A 1 403 ? -9.810 23.373 8.718 1.00 54.66 403 ASP A C 1
ATOM 3093 O O . ASP A 1 403 ? -10.686 23.489 7.855 1.00 54.66 403 ASP A O 1
ATOM 3097 N N . GLY A 1 404 ? -9.108 22.240 8.832 1.00 54.62 404 GLY A N 1
ATOM 3098 C CA . GLY A 1 404 ? -9.342 21.076 7.971 1.00 54.62 404 GLY A CA 1
ATOM 3099 C C . GLY A 1 404 ? -10.481 20.145 8.416 1.00 54.62 404 GLY A C 1
ATOM 3100 O O . GLY A 1 404 ? -10.815 20.088 9.597 1.00 54.62 404 GLY A O 1
ATOM 3101 N N . ASN A 1 405 ? -11.041 19.385 7.463 1.00 63.41 405 ASN A N 1
ATOM 3102 C CA . ASN A 1 405 ? -12.073 18.362 7.673 1.00 63.41 405 ASN A CA 1
ATOM 3103 C C . ASN A 1 405 ? -11.519 16.962 7.380 1.00 63.41 405 ASN A C 1
ATOM 3105 O O . ASN A 1 405 ? -10.846 16.753 6.366 1.00 63.41 405 ASN A O 1
ATOM 3109 N N . THR A 1 406 ? -11.871 15.973 8.202 1.00 64.38 406 THR A N 1
ATOM 3110 C CA . THR A 1 406 ? -11.457 14.579 7.976 1.00 64.38 406 THR A CA 1
ATOM 3111 C C . THR A 1 406 ? -12.622 13.616 7.983 1.00 64.38 406 THR A C 1
ATOM 3113 O O . THR A 1 406 ? -13.540 13.708 8.796 1.00 64.38 406 THR A O 1
ATOM 3116 N N . LYS A 1 407 ? -12.561 12.651 7.070 1.00 74.56 407 LYS A N 1
ATOM 3117 C CA . LYS A 1 407 ? -13.477 11.524 7.023 1.00 74.56 407 LYS A CA 1
ATOM 3118 C C . LYS A 1 407 ? -12.690 10.235 6.867 1.00 74.56 407 LYS A C 1
ATOM 3120 O O . LYS A 1 407 ? -12.041 10.015 5.847 1.00 74.56 407 LYS A O 1
ATOM 3125 N N . THR A 1 408 ? -12.803 9.355 7.854 1.00 71.69 408 THR A N 1
ATOM 3126 C CA . THR A 1 408 ? -12.216 8.014 7.803 1.00 71.69 408 THR A CA 1
ATOM 3127 C C . THR A 1 408 ? -13.323 6.978 7.905 1.00 71.69 408 THR A C 1
ATOM 3129 O O . THR A 1 408 ? -14.046 6.910 8.897 1.00 71.69 408 THR A O 1
ATOM 3132 N N . THR A 1 409 ? -13.471 6.172 6.854 1.00 70.44 409 THR A N 1
ATOM 3133 C CA . THR A 1 409 ? -14.427 5.062 6.797 1.00 70.44 409 THR A CA 1
ATOM 3134 C C . THR A 1 409 ? -13.679 3.736 6.725 1.00 70.44 409 THR A C 1
ATOM 3136 O O . THR A 1 409 ? -12.943 3.476 5.774 1.00 70.44 409 THR A O 1
ATOM 3139 N N . LEU A 1 410 ? -13.900 2.894 7.731 1.00 69.00 410 LEU A N 1
ATOM 3140 C CA . LEU A 1 410 ? -13.337 1.554 7.886 1.00 69.00 410 LEU A CA 1
ATOM 3141 C C . LEU A 1 410 ? -14.495 0.559 7.902 1.00 69.00 410 LEU A C 1
ATOM 3143 O O . LEU A 1 410 ? -15.243 0.494 8.883 1.00 69.00 410 LEU A O 1
ATOM 3147 N N . GLN A 1 411 ? -14.696 -0.162 6.799 1.00 68.69 411 GLN A N 1
ATOM 3148 C CA . GLN A 1 411 ? -15.919 -0.940 6.597 1.00 68.69 411 GLN A CA 1
ATOM 3149 C C . GLN A 1 411 ? -15.675 -2.315 5.959 1.00 68.69 411 GLN A C 1
ATOM 3151 O O . GLN A 1 411 ? -14.831 -2.464 5.087 1.00 68.69 411 GLN A O 1
ATOM 3156 N N . ASP A 1 412 ? -16.500 -3.290 6.343 1.00 45.53 412 ASP A N 1
ATOM 3157 C CA . ASP A 1 412 ? -16.679 -4.596 5.697 1.00 45.53 412 ASP A CA 1
ATOM 3158 C C . ASP A 1 412 ? -15.448 -5.514 5.764 1.00 45.53 412 ASP A C 1
ATOM 3160 O O . ASP A 1 412 ? -14.496 -5.388 5.004 1.00 45.53 412 ASP A O 1
ATOM 3164 N N . ASN A 1 413 ? -15.514 -6.520 6.643 1.00 48.62 413 ASN A N 1
ATOM 3165 C CA . ASN A 1 413 ? -14.617 -7.682 6.657 1.00 48.62 413 ASN A CA 1
ATOM 3166 C C . ASN A 1 413 ? -13.116 -7.371 6.755 1.00 48.62 413 ASN A C 1
ATOM 3168 O O . ASN A 1 413 ? -12.310 -8.103 6.181 1.00 48.62 413 ASN A O 1
ATOM 3172 N N . ILE A 1 414 ? -12.727 -6.368 7.549 1.00 54.88 414 ILE A N 1
ATOM 3173 C CA . ILE A 1 414 ? -11.354 -6.314 8.061 1.00 54.88 414 ILE A CA 1
ATOM 3174 C C . ILE A 1 414 ? -11.163 -7.526 8.975 1.00 54.88 414 ILE A C 1
ATOM 3176 O O . ILE A 1 414 ? -11.628 -7.525 10.117 1.00 54.88 414 ILE A O 1
ATOM 3180 N N . VAL A 1 415 ? -10.557 -8.587 8.436 1.00 52.25 415 VAL A N 1
ATOM 3181 C CA . VAL A 1 415 ? -10.174 -9.781 9.193 1.00 52.25 415 VAL A CA 1
ATOM 3182 C C . VAL A 1 415 ? -8.739 -9.587 9.625 1.00 52.25 415 VAL A C 1
ATOM 3184 O O . VAL A 1 415 ? -7.828 -9.886 8.863 1.00 52.25 415 VAL A O 1
ATOM 3187 N N . SER A 1 416 ? -8.559 -9.073 10.837 1.00 52.91 416 SER A N 1
ATOM 3188 C CA . SER A 1 416 ? -7.252 -9.035 11.487 1.00 52.91 416 SER A CA 1
ATOM 3189 C C . SER A 1 416 ? -7.094 -10.286 12.346 1.00 52.91 416 SER A C 1
ATOM 3191 O O . SER A 1 416 ? -7.951 -10.563 13.192 1.00 52.91 416 SER A O 1
ATOM 3193 N N . LYS A 1 417 ? -6.024 -11.051 12.105 1.00 51.81 417 LYS A N 1
ATOM 3194 C CA . LYS A 1 417 ? -5.561 -12.139 12.979 1.00 51.81 417 LYS A CA 1
ATOM 3195 C C . LYS A 1 417 ? -4.146 -11.841 13.442 1.00 51.81 417 LYS A C 1
ATOM 3197 O O . LYS A 1 417 ? -3.240 -11.812 12.610 1.00 51.81 417 LYS A O 1
ATOM 3202 N N . LEU A 1 418 ? -3.963 -11.694 14.752 1.00 51.19 418 LEU A N 1
ATOM 3203 C CA . LEU A 1 418 ? -2.688 -11.342 15.376 1.00 51.19 418 LEU A CA 1
ATOM 3204 C C . LEU A 1 418 ? -2.201 -12.513 16.228 1.00 51.19 418 LEU A C 1
ATOM 3206 O O . LEU A 1 418 ? -2.698 -12.743 17.329 1.00 51.19 418 LEU A O 1
ATOM 3210 N N . HIS A 1 419 ? -1.233 -13.277 15.719 1.00 48.47 419 HIS A N 1
ATOM 3211 C CA . HIS A 1 419 ? -0.626 -14.355 16.505 1.00 48.47 419 HIS A CA 1
ATOM 3212 C C . HIS A 1 419 ? 0.725 -13.894 17.053 1.00 48.47 419 HIS A C 1
ATOM 3214 O O . HIS A 1 419 ? 1.672 -13.711 16.288 1.00 48.47 419 HIS A O 1
ATOM 3220 N N . GLY A 1 420 ? 0.811 -13.744 18.374 1.00 44.66 420 GLY A N 1
ATOM 3221 C CA . GLY A 1 420 ? 2.064 -13.701 19.120 1.00 44.66 420 GLY A CA 1
ATOM 3222 C C . GLY A 1 420 ? 2.197 -14.958 19.975 1.00 44.66 420 GLY A C 1
ATOM 3223 O O . GLY A 1 420 ? 1.765 -14.978 21.127 1.00 44.66 420 GLY A O 1
ATOM 3224 N N . ASP A 1 421 ? 2.784 -16.020 19.426 1.00 32.00 421 ASP A N 1
ATOM 3225 C CA . ASP A 1 421 ? 3.155 -17.200 20.207 1.00 32.00 421 ASP A CA 1
ATOM 3226 C C . ASP A 1 421 ? 4.561 -16.982 20.769 1.00 32.00 421 ASP A C 1
ATOM 3228 O O . ASP A 1 421 ? 5.526 -17.405 20.145 1.00 32.00 421 ASP A O 1
ATOM 3232 N N . ASN A 1 422 ? 4.714 -16.347 21.941 1.00 29.81 422 ASN A N 1
ATOM 3233 C CA . ASN A 1 422 ? 5.932 -16.563 22.727 1.00 29.81 422 ASN A CA 1
ATOM 3234 C C . ASN A 1 422 ? 5.783 -16.371 24.245 1.00 29.81 422 ASN A C 1
ATOM 3236 O O . ASN A 1 422 ? 5.383 -15.332 24.768 1.00 29.81 422 ASN A O 1
ATOM 3240 N N . MET A 1 423 ? 6.171 -17.439 24.948 1.00 26.67 423 MET A N 1
ATOM 3241 C CA . MET A 1 423 ? 6.392 -17.516 26.387 1.00 26.67 423 MET A CA 1
ATOM 3242 C C . MET A 1 423 ? 7.538 -16.597 26.812 1.00 26.67 423 MET A C 1
ATOM 3244 O O . MET A 1 423 ? 8.619 -16.607 26.230 1.00 26.67 423 MET A O 1
ATOM 3248 N N . ILE A 1 424 ? 7.323 -15.905 27.928 1.00 25.52 424 ILE A N 1
ATOM 3249 C CA . ILE A 1 424 ? 8.339 -15.192 28.702 1.00 25.52 424 ILE A CA 1
ATOM 3250 C C . ILE A 1 424 ? 9.541 -16.119 28.962 1.00 25.52 424 ILE A C 1
ATOM 3252 O O . ILE A 1 424 ? 9.488 -17.002 29.820 1.00 25.52 424 ILE A O 1
ATOM 3256 N N . LEU A 1 425 ? 10.651 -15.886 28.263 1.00 20.88 425 LEU A N 1
ATOM 3257 C CA . LEU A 1 425 ? 11.975 -16.356 28.659 1.00 20.88 425 LEU A CA 1
ATOM 3258 C C . LEU A 1 425 ? 12.780 -15.150 29.155 1.00 20.88 425 LEU A C 1
ATOM 3260 O O . LEU A 1 425 ? 13.092 -14.218 28.421 1.00 20.88 425 LEU A O 1
ATOM 3264 N N . ASN A 1 426 ? 13.055 -15.167 30.460 1.00 26.53 426 ASN A N 1
ATOM 3265 C CA . ASN A 1 426 ? 13.864 -14.192 31.185 1.00 26.53 426 ASN A CA 1
ATOM 3266 C C . ASN A 1 426 ? 15.232 -13.963 30.515 1.00 26.53 426 ASN A C 1
ATOM 3268 O O . ASN A 1 426 ? 16.108 -14.815 30.644 1.00 26.53 426 ASN A O 1
ATOM 3272 N N . SER A 1 427 ? 15.469 -12.771 29.956 1.00 21.48 427 SER A N 1
ATOM 3273 C CA . SER A 1 427 ? 16.791 -12.122 30.002 1.00 21.48 427 SER A CA 1
ATOM 3274 C C . SER A 1 427 ? 16.737 -10.625 29.646 1.00 21.48 427 SER A C 1
ATOM 3276 O O . SER A 1 427 ? 16.591 -10.227 28.494 1.00 21.48 427 SER A O 1
ATOM 3278 N N . ILE A 1 428 ? 16.850 -9.838 30.716 1.00 27.61 428 ILE A N 1
ATOM 3279 C CA . ILE A 1 428 ? 17.382 -8.479 30.928 1.00 27.61 428 ILE A CA 1
ATOM 3280 C C . ILE A 1 428 ? 18.042 -7.781 29.714 1.00 27.61 428 ILE A C 1
ATOM 3282 O O . ILE A 1 428 ? 19.108 -8.194 29.267 1.00 27.61 428 ILE A O 1
ATOM 3286 N N . SER A 1 429 ? 17.498 -6.617 29.333 1.00 23.12 429 SER A N 1
ATOM 3287 C CA . SER A 1 429 ? 18.258 -5.374 29.082 1.00 23.12 429 SER A CA 1
ATOM 3288 C C . SER A 1 429 ? 17.315 -4.161 29.245 1.00 23.12 429 SER A C 1
ATOM 3290 O O . SER A 1 429 ? 16.269 -4.147 28.596 1.00 23.12 429 SER A O 1
ATOM 3292 N N . PRO A 1 430 ? 17.601 -3.185 30.130 1.00 26.62 430 PRO A N 1
ATOM 3293 C CA . PRO A 1 430 ? 16.687 -2.093 30.453 1.00 26.62 430 PRO A CA 1
ATOM 3294 C C . PRO A 1 430 ? 17.107 -0.797 29.750 1.00 26.62 430 PRO A C 1
ATOM 3296 O O . PRO A 1 430 ? 17.936 -0.084 30.302 1.00 26.62 430 PRO A O 1
ATOM 3299 N N . SER A 1 431 ? 16.552 -0.489 28.570 1.00 26.17 431 SER A N 1
ATOM 3300 C CA . SER A 1 431 ? 16.476 0.896 28.045 1.00 26.17 431 SER A CA 1
ATOM 3301 C C . SER A 1 431 ? 15.897 0.993 26.619 1.00 26.17 431 SER A C 1
ATOM 3303 O O . SER A 1 431 ? 16.526 1.629 25.787 1.00 26.17 431 SER A O 1
ATOM 3305 N N . VAL A 1 432 ? 14.742 0.387 26.302 1.00 24.50 432 VAL A N 1
ATOM 3306 C CA . VAL A 1 432 ? 13.872 0.812 25.173 1.00 24.50 432 VAL A CA 1
ATOM 3307 C C . VAL A 1 432 ? 12.412 0.389 25.465 1.00 24.50 432 VAL A C 1
ATOM 3309 O O . VAL A 1 432 ? 12.175 -0.769 25.803 1.00 24.50 432 VAL A O 1
ATOM 3312 N N . SER A 1 433 ? 11.480 1.351 25.355 1.00 31.41 433 SER A N 1
ATOM 3313 C CA . SER A 1 433 ? 10.007 1.261 25.180 1.00 31.41 433 SER A CA 1
ATOM 3314 C C . SER A 1 433 ? 9.156 0.400 26.143 1.00 31.41 433 SER A C 1
ATOM 3316 O O . SER A 1 433 ? 9.050 -0.819 25.998 1.00 31.41 433 SER A O 1
ATOM 3318 N N . ASN A 1 434 ? 8.428 1.073 27.046 1.00 31.22 434 ASN A N 1
ATOM 3319 C CA . ASN A 1 434 ? 7.431 0.497 27.967 1.00 31.22 434 ASN A CA 1
ATOM 3320 C C . ASN A 1 434 ? 6.020 0.301 27.362 1.00 31.22 434 ASN A C 1
ATOM 3322 O O . ASN A 1 434 ? 5.103 -0.070 28.087 1.00 31.22 434 ASN A O 1
ATOM 3326 N N . LEU A 1 435 ? 5.816 0.496 26.055 1.00 40.47 435 LEU A N 1
ATOM 3327 C CA . LEU A 1 435 ? 4.496 0.343 25.427 1.00 40.47 435 LEU A CA 1
ATOM 3328 C C . LEU A 1 435 ? 4.491 -0.881 24.519 1.00 40.47 435 LEU A C 1
ATOM 3330 O O . LEU A 1 435 ? 5.091 -0.892 23.450 1.00 40.47 435 LEU A O 1
ATOM 3334 N N . ARG A 1 436 ? 3.841 -1.943 24.992 1.00 51.78 436 ARG A N 1
ATOM 3335 C CA . ARG A 1 436 ? 3.705 -3.225 24.293 1.00 51.78 436 ARG A CA 1
ATOM 3336 C C . ARG A 1 436 ? 2.223 -3.483 24.041 1.00 51.78 436 ARG A C 1
ATOM 3338 O O . ARG A 1 436 ? 1.566 -4.150 24.842 1.00 51.78 436 ARG A O 1
ATOM 3345 N N . GLY A 1 437 ? 1.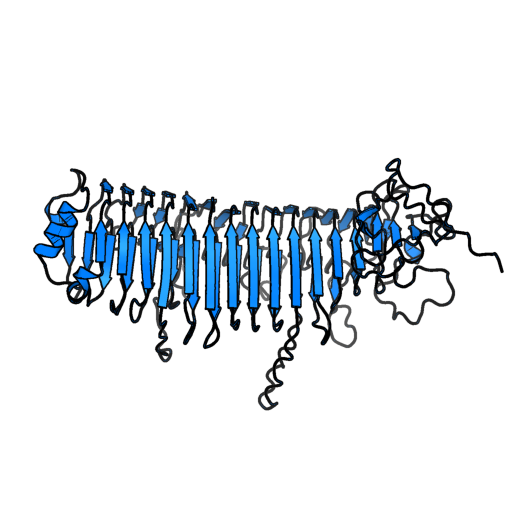688 -2.891 22.978 1.00 52.34 437 GLY A N 1
ATOM 3346 C CA . GLY A 1 437 ? 0.279 -3.013 22.614 1.00 52.34 437 GLY A CA 1
ATOM 3347 C C . GLY A 1 437 ? 0.069 -3.785 21.314 1.00 52.34 437 GLY A C 1
ATOM 3348 O O . GLY A 1 437 ? 0.873 -3.658 20.395 1.00 52.34 437 GLY A O 1
ATOM 3349 N N . ASN A 1 438 ? -1.020 -4.551 21.235 1.00 57.44 438 ASN A N 1
ATOM 3350 C CA . ASN A 1 438 ? -1.541 -5.051 19.961 1.00 57.44 438 ASN A CA 1
ATOM 3351 C C . ASN A 1 438 ? -2.939 -4.484 19.731 1.00 57.44 438 ASN A C 1
ATOM 3353 O O . ASN A 1 438 ? -3.829 -4.640 20.573 1.00 57.44 438 ASN A O 1
ATOM 3357 N N . SER A 1 439 ? -3.173 -3.883 18.571 1.00 54.75 439 SER A N 1
ATOM 3358 C CA . SER A 1 439 ? -4.505 -3.428 18.171 1.00 54.75 439 SER A CA 1
ATOM 3359 C C . SER A 1 439 ? -4.951 -4.106 16.882 1.00 54.75 439 SER A C 1
ATOM 3361 O O . SER A 1 439 ? -4.224 -4.171 15.893 1.00 54.75 439 SER A O 1
ATOM 3363 N N . GLY A 1 440 ? -6.184 -4.619 16.877 1.00 58.22 440 GLY A N 1
ATOM 3364 C CA . GLY A 1 440 ? -6.799 -5.110 15.643 1.00 58.22 440 GLY A CA 1
ATOM 3365 C C . GLY A 1 440 ? -6.991 -3.966 14.646 1.00 58.22 440 GLY A C 1
ATOM 3366 O O . GLY A 1 440 ? -6.573 -4.072 13.493 1.00 58.22 440 GLY A O 1
ATOM 3367 N N . LEU A 1 441 ? -7.569 -2.866 15.134 1.00 67.06 441 LEU A N 1
ATOM 3368 C CA . LEU A 1 441 ? -7.773 -1.617 14.413 1.00 67.06 441 LEU A CA 1
ATOM 3369 C C . LEU A 1 441 ? -7.436 -0.422 15.313 1.00 67.06 441 LEU A C 1
ATOM 3371 O O . LEU A 1 441 ? -7.968 -0.318 16.421 1.00 67.06 441 LEU A O 1
ATOM 3375 N N . TYR A 1 442 ? -6.586 0.480 14.826 1.00 72.31 442 TYR A N 1
ATOM 3376 C CA . TYR A 1 442 ? -6.243 1.730 15.503 1.00 72.31 442 TYR A CA 1
ATOM 3377 C C . TYR A 1 442 ? -6.533 2.925 14.598 1.00 72.31 442 TYR A C 1
ATOM 3379 O O . TYR A 1 442 ? -6.068 2.983 13.460 1.00 72.31 442 TYR A O 1
ATOM 3387 N N . VAL A 1 443 ? -7.313 3.876 15.103 1.00 65.94 443 VAL A N 1
ATOM 3388 C CA . VAL A 1 443 ? -7.604 5.131 14.412 1.00 65.94 443 VAL A CA 1
ATOM 3389 C C . VAL A 1 443 ? -7.239 6.271 15.338 1.00 65.94 443 VAL A C 1
ATOM 3391 O O . VAL A 1 443 ? -7.816 6.385 16.419 1.00 65.94 443 VAL A O 1
ATOM 3394 N N . ALA A 1 444 ? -6.311 7.115 14.901 1.00 71.25 444 ALA A N 1
ATOM 3395 C CA . ALA A 1 444 ? -6.006 8.357 15.585 1.00 71.25 444 ALA A CA 1
ATOM 3396 C C . ALA A 1 444 ? -6.268 9.558 14.685 1.00 71.25 444 ALA A C 1
ATOM 3398 O O . ALA A 1 444 ? -5.751 9.630 13.571 1.00 71.25 444 ALA A O 1
ATOM 3399 N N . ASN A 1 445 ? -7.047 10.513 15.187 1.00 63.56 445 ASN A N 1
ATOM 3400 C CA . ASN A 1 445 ? -7.211 11.817 14.554 1.00 63.56 445 ASN A CA 1
ATOM 3401 C C . ASN A 1 445 ? -6.587 12.856 15.483 1.00 63.56 445 ASN A C 1
ATOM 3403 O O . ASN A 1 445 ? -7.098 13.098 16.565 1.00 63.56 445 ASN A O 1
ATOM 3407 N N . MET A 1 446 ? -5.472 13.444 15.076 1.00 63.97 446 MET A N 1
ATOM 3408 C CA . MET A 1 446 ? -4.711 14.422 15.844 1.00 63.97 446 MET A CA 1
ATOM 3409 C C . MET A 1 446 ? -4.788 15.771 15.109 1.00 63.97 446 MET A C 1
ATOM 3411 O O . MET A 1 446 ? -4.650 15.839 13.893 1.00 63.97 446 MET A O 1
ATOM 3415 N N . GLY A 1 447 ? -5.053 16.878 15.794 1.00 56.28 447 GLY A N 1
ATOM 3416 C CA . GLY A 1 447 ? -5.186 18.170 15.114 1.00 56.28 447 GLY A CA 1
ATOM 3417 C C . GLY A 1 447 ? -5.511 19.296 16.075 1.00 56.28 447 GLY A C 1
ATOM 3418 O O . GLY A 1 447 ? -6.162 19.076 17.092 1.00 56.28 447 GLY A O 1
ATOM 3419 N N . SER A 1 448 ? -5.028 20.504 15.777 1.00 48.69 448 SER A N 1
ATOM 3420 C CA . SER A 1 448 ? -5.109 21.604 16.739 1.00 48.69 448 SER A CA 1
ATOM 3421 C C . SER A 1 448 ? -6.448 22.337 16.755 1.00 48.69 448 SER A C 1
ATOM 3423 O O . SER A 1 448 ? -6.832 22.825 17.814 1.00 48.69 448 SER A O 1
ATOM 3425 N N . GLU A 1 449 ? -7.169 22.370 15.631 1.00 53.44 449 GLU A N 1
ATOM 3426 C CA . GLU A 1 449 ? -8.468 23.045 15.458 1.00 53.44 449 GLU A CA 1
ATOM 3427 C C . GLU A 1 449 ? -9.192 22.473 14.210 1.00 53.44 449 GLU A C 1
ATOM 3429 O O . GLU A 1 449 ? -9.529 23.208 13.279 1.00 53.44 449 GLU A O 1
ATOM 3434 N N . ALA A 1 450 ? -9.329 21.144 14.104 1.00 49.69 450 ALA A N 1
ATOM 3435 C CA . ALA A 1 450 ? -10.017 20.520 12.966 1.00 49.69 450 ALA A CA 1
ATOM 3436 C C . ALA A 1 450 ? -11.545 20.599 13.137 1.00 49.69 450 ALA A C 1
ATOM 3438 O O . ALA A 1 450 ? -12.071 20.295 14.211 1.00 49.69 450 ALA A O 1
ATOM 3439 N N . ASN A 1 451 ? -12.258 20.970 12.071 1.00 52.66 451 ASN A N 1
ATOM 3440 C CA . ASN A 1 451 ? -13.720 20.961 12.036 1.00 52.66 451 ASN A CA 1
ATOM 3441 C C . ASN A 1 451 ? -14.211 19.576 11.584 1.00 52.66 451 ASN A C 1
ATOM 3443 O O . ASN A 1 451 ? -13.674 19.013 10.635 1.00 52.66 451 ASN A O 1
ATOM 3447 N N . LEU A 1 452 ? -15.231 19.025 12.257 1.00 52.75 452 LEU A N 1
ATOM 3448 C CA . LEU A 1 452 ? -15.950 17.795 11.876 1.00 52.75 452 LEU A CA 1
ATOM 3449 C C . LEU A 1 452 ? -15.047 16.642 11.400 1.00 52.75 452 LEU A C 1
ATOM 3451 O O . LEU A 1 452 ? -14.948 16.348 10.207 1.00 52.75 452 LEU A O 1
ATOM 3455 N N . ALA A 1 453 ? -14.441 15.936 12.359 1.00 61.16 453 ALA A N 1
ATOM 3456 C CA . ALA A 1 453 ? -13.887 14.606 12.117 1.00 61.16 453 ALA A CA 1
ATOM 3457 C C . ALA A 1 453 ? -15.025 13.568 12.141 1.00 61.16 453 ALA A C 1
ATOM 3459 O O . ALA A 1 453 ? -15.646 13.338 13.183 1.00 61.16 453 ALA A O 1
ATOM 3460 N N . GLU A 1 454 ? -15.318 12.944 10.998 1.00 72.19 454 GLU A N 1
ATOM 3461 C CA . GLU A 1 454 ? -16.246 11.811 10.909 1.00 72.19 454 GLU A CA 1
ATOM 3462 C C . GLU A 1 454 ? -15.448 10.500 10.851 1.00 72.19 454 GLU A C 1
ATOM 3464 O O . GLU A 1 454 ? -14.760 10.214 9.867 1.00 72.19 454 GLU A O 1
ATOM 3469 N N . THR A 1 455 ? -15.547 9.684 11.903 1.00 74.81 455 THR A N 1
ATOM 3470 C CA . THR A 1 455 ? -14.935 8.350 11.961 1.00 74.81 455 THR A CA 1
ATOM 3471 C C . THR A 1 455 ? -16.022 7.285 11.986 1.00 74.81 455 THR A C 1
ATOM 3473 O O . THR A 1 455 ? -16.808 7.189 12.928 1.00 74.81 455 THR A O 1
ATOM 3476 N N . ILE A 1 456 ? -16.065 6.457 10.945 1.00 72.00 456 ILE A N 1
ATOM 3477 C CA . ILE A 1 456 ? -17.038 5.372 10.809 1.00 72.00 456 ILE A CA 1
ATOM 3478 C C . ILE A 1 456 ? -16.290 4.043 10.801 1.00 72.00 456 ILE A C 1
ATOM 3480 O O . ILE A 1 456 ? -15.528 3.765 9.879 1.00 72.00 456 ILE A O 1
ATOM 3484 N N . VAL A 1 457 ? -16.558 3.197 11.795 1.00 72.50 457 VAL A N 1
ATOM 3485 C CA . VAL A 1 457 ? -15.994 1.850 11.928 1.00 72.50 457 VAL A CA 1
ATOM 3486 C C . VAL A 1 457 ? -17.127 0.825 11.945 1.00 72.50 457 VAL A C 1
ATOM 3488 O O . VAL A 1 457 ? -17.850 0.689 12.937 1.00 72.50 457 VAL A O 1
ATOM 3491 N N . LYS A 1 458 ? -17.304 0.096 10.839 1.00 72.69 458 LYS A N 1
ATOM 3492 C CA . LYS A 1 458 ? -18.470 -0.771 10.626 1.00 72.69 458 LYS A CA 1
ATOM 3493 C C . LYS A 1 458 ? -18.134 -2.174 10.145 1.00 72.69 458 LYS A C 1
ATOM 3495 O O . LYS A 1 458 ? -17.309 -2.351 9.258 1.00 72.69 458 LYS A O 1
ATOM 3500 N N . SER A 1 459 ? -18.876 -3.165 10.637 1.00 75.00 459 SER A N 1
ATOM 3501 C CA . SER A 1 459 ? -18.884 -4.522 10.060 1.00 75.00 459 SER A CA 1
ATOM 3502 C C . SER A 1 459 ? -17.508 -5.215 10.043 1.00 75.00 459 SER A C 1
ATOM 3504 O O . SER A 1 459 ? -17.200 -5.969 9.115 1.00 75.00 459 SER A O 1
ATOM 3506 N N . ASN A 1 460 ? -16.666 -4.964 11.052 1.00 67.50 460 ASN A N 1
ATOM 3507 C CA . ASN A 1 460 ? -15.333 -5.567 11.153 1.00 67.50 460 ASN A CA 1
ATOM 3508 C C . ASN A 1 460 ? -15.365 -6.897 11.912 1.00 67.50 460 ASN A C 1
ATOM 3510 O O . ASN A 1 460 ? -16.147 -7.068 12.848 1.00 67.50 460 ASN A O 1
ATOM 3514 N N . ASN A 1 461 ? -14.494 -7.832 11.524 1.00 68.25 461 ASN A N 1
ATOM 3515 C CA . ASN A 1 461 ? -14.357 -9.145 12.153 1.00 68.25 461 ASN A CA 1
ATOM 3516 C C . ASN A 1 461 ? -12.942 -9.283 12.723 1.00 68.25 461 ASN A C 1
ATOM 3518 O O . ASN A 1 461 ? -12.027 -9.727 12.039 1.00 68.25 461 ASN A O 1
ATOM 3522 N N . ILE A 1 462 ? -12.763 -8.926 13.990 1.00 67.00 462 ILE A N 1
ATOM 3523 C CA . ILE A 1 462 ? -11.462 -9.004 14.660 1.00 67.00 462 ILE A CA 1
ATOM 3524 C C . ILE A 1 462 ? -11.437 -10.303 15.453 1.00 67.00 462 ILE A C 1
ATOM 3526 O O . ILE A 1 462 ? -12.294 -10.526 16.308 1.00 67.00 462 ILE A O 1
ATOM 3530 N N . SER A 1 463 ? -10.490 -11.186 15.150 1.00 66.94 463 SER A N 1
ATOM 3531 C CA . SER A 1 463 ? -10.424 -12.511 15.768 1.00 66.94 463 SER A CA 1
ATOM 3532 C C . SER A 1 463 ? -8.994 -12.897 16.080 1.00 66.94 463 SER A C 1
ATOM 3534 O O . SER A 1 463 ? -8.089 -12.511 15.351 1.00 66.94 463 SER A O 1
ATOM 3536 N N . ASP A 1 464 ? -8.807 -13.735 17.095 1.00 63.53 464 ASP A N 1
ATOM 3537 C CA . ASP A 1 464 ? -7.511 -14.342 17.392 1.00 63.53 464 ASP A CA 1
ATOM 3538 C C . ASP A 1 464 ? -6.432 -13.277 17.683 1.00 63.53 464 ASP A C 1
ATOM 3540 O O . ASP A 1 464 ? -5.376 -13.300 17.061 1.00 63.53 464 ASP A O 1
ATOM 3544 N N . ASN A 1 465 ? -6.706 -12.317 18.583 1.00 60.47 465 ASN A N 1
ATOM 3545 C CA . ASN A 1 465 ? -5.730 -11.301 18.998 1.00 60.47 465 ASN A CA 1
ATOM 3546 C C . ASN A 1 465 ? -4.974 -11.768 20.256 1.00 60.47 465 ASN A C 1
ATOM 3548 O O . ASN A 1 465 ? -5.409 -11.547 21.393 1.00 60.47 465 ASN A O 1
ATOM 3552 N N . TYR A 1 466 ? -3.852 -12.458 20.048 1.00 56.88 466 TYR A N 1
ATOM 3553 C CA . TYR A 1 466 ? -3.072 -13.114 21.097 1.00 56.88 466 TYR A CA 1
ATOM 3554 C C . TYR A 1 466 ? -1.736 -12.406 21.347 1.00 56.88 466 TYR A C 1
ATOM 3556 O O . TYR A 1 466 ? -1.009 -12.100 20.407 1.00 56.88 466 TYR A O 1
ATOM 3564 N N . GLY A 1 467 ? -1.379 -12.226 22.624 1.00 52.53 467 GLY A N 1
ATOM 3565 C CA . GLY A 1 467 ? 0.000 -11.930 23.030 1.00 52.53 467 GLY A CA 1
ATOM 3566 C C . GLY A 1 467 ? 0.395 -10.452 22.970 1.00 52.53 467 GLY A C 1
ATOM 3567 O O . GLY A 1 467 ? 1.030 -10.019 22.021 1.00 52.53 467 GLY A O 1
ATOM 3568 N N . GLY A 1 468 ? 0.091 -9.705 24.034 1.00 54.56 468 GLY A N 1
ATOM 3569 C CA . GLY A 1 468 ? 0.514 -8.316 24.260 1.00 54.56 468 GLY A CA 1
ATOM 3570 C C . GLY A 1 468 ? 0.314 -7.913 25.730 1.00 54.56 468 GLY A C 1
ATOM 3571 O O . GLY A 1 468 ? -0.346 -8.641 26.486 1.00 54.56 468 GLY A O 1
ATOM 3572 N N . PHE A 1 469 ? 0.897 -6.786 26.167 1.00 53.44 469 PHE A N 1
ATOM 3573 C CA . PHE A 1 469 ? 0.636 -6.249 27.516 1.00 53.44 469 PHE A CA 1
ATOM 3574 C C . PHE A 1 469 ? -0.758 -5.608 27.553 1.00 53.44 469 PHE A C 1
ATOM 3576 O O . PHE A 1 469 ? -1.542 -5.901 28.457 1.00 53.44 469 PHE A O 1
ATOM 3583 N N . ILE A 1 470 ? -1.100 -4.837 26.516 1.00 54.56 470 ILE A N 1
ATOM 3584 C CA . ILE A 1 470 ? -2.414 -4.213 26.323 1.00 54.56 470 ILE A CA 1
ATOM 3585 C C . ILE A 1 470 ? -2.958 -4.611 24.945 1.00 54.56 470 ILE A C 1
ATOM 3587 O O . ILE A 1 470 ? -2.313 -4.301 23.947 1.00 54.56 470 ILE A O 1
ATOM 3591 N N . ASN A 1 471 ? -4.138 -5.244 24.859 1.00 62.44 471 ASN A N 1
ATOM 3592 C CA . ASN A 1 471 ? -4.778 -5.474 23.552 1.00 62.44 471 ASN A CA 1
ATOM 3593 C C . ASN A 1 471 ? -6.081 -4.699 23.399 1.00 62.44 471 ASN A C 1
ATOM 3595 O O . ASN A 1 471 ? -6.958 -4.774 24.262 1.00 62.44 471 ASN A O 1
ATOM 3599 N N . PHE A 1 472 ? -6.221 -4.050 22.246 1.00 61.78 472 PHE A N 1
ATOM 3600 C CA . PHE A 1 472 ? -7.461 -3.436 21.787 1.00 61.78 472 PHE A CA 1
ATOM 3601 C C . PHE A 1 472 ? -8.019 -4.220 20.596 1.00 61.78 472 PHE A C 1
ATOM 3603 O O . PHE A 1 472 ? -7.289 -4.575 19.668 1.00 61.78 472 PHE A O 1
ATOM 3610 N N . GLY A 1 473 ? -9.326 -4.477 20.586 1.00 61.00 473 GLY A N 1
ATOM 3611 C CA . GLY A 1 473 ? -10.024 -4.827 19.351 1.00 61.00 473 GLY A CA 1
ATOM 3612 C C . GLY A 1 473 ? -10.026 -3.614 18.424 1.00 61.00 473 GLY A C 1
ATOM 3613 O O . GLY A 1 473 ? -9.336 -3.603 17.407 1.00 61.00 473 GLY A O 1
ATOM 3614 N N . ILE A 1 474 ? -10.747 -2.573 18.836 1.00 69.38 474 ILE A N 1
ATOM 3615 C CA . ILE A 1 474 ? -10.807 -1.270 18.167 1.00 69.38 474 ILE A CA 1
ATOM 3616 C C . ILE A 1 474 ? -10.379 -0.197 19.166 1.00 69.38 474 ILE A C 1
ATOM 3618 O O . ILE A 1 474 ? -10.909 -0.150 20.277 1.00 69.38 474 ILE A O 1
ATOM 3622 N N . MET A 1 475 ? -9.459 0.674 18.762 1.00 74.88 475 MET A N 1
ATOM 3623 C CA . MET A 1 475 ? -9.095 1.876 19.509 1.00 74.88 475 MET A CA 1
ATOM 3624 C C . MET A 1 475 ? -9.313 3.106 18.632 1.00 74.88 475 MET A C 1
ATOM 3626 O O . MET A 1 475 ? -8.810 3.159 17.509 1.00 74.88 475 MET A O 1
ATOM 3630 N N . VAL A 1 476 ? -10.060 4.077 19.156 1.00 68.81 476 VAL A N 1
ATOM 3631 C CA . VAL A 1 476 ? -10.211 5.407 18.557 1.00 68.81 476 VAL A CA 1
ATOM 3632 C C . VAL A 1 476 ? -9.649 6.429 19.541 1.00 68.81 476 VAL A C 1
ATOM 3634 O O . VAL A 1 476 ? -10.174 6.574 20.647 1.00 68.81 476 VAL A O 1
ATOM 3637 N N . ASP A 1 477 ? -8.566 7.098 19.146 1.00 69.88 477 ASP A N 1
ATOM 3638 C CA . ASP A 1 477 ? -7.864 8.104 19.949 1.00 69.88 477 ASP A CA 1
ATOM 3639 C C . ASP A 1 477 ? -7.866 9.459 19.229 1.00 69.88 477 ASP A C 1
ATOM 3641 O O . ASP A 1 477 ? -7.187 9.647 18.222 1.00 69.88 477 ASP A O 1
ATOM 3645 N N . ASN A 1 478 ? -8.629 10.423 19.738 1.00 61.53 478 ASN A N 1
ATOM 3646 C CA . ASN A 1 478 ? -8.697 11.756 19.132 1.00 61.53 478 ASN A CA 1
ATOM 3647 C C . ASN A 1 478 ? -7.647 12.736 19.691 1.00 61.53 478 ASN A C 1
ATOM 3649 O O . ASN A 1 478 ? -7.602 13.885 19.266 1.00 61.53 478 ASN A O 1
ATOM 3653 N N . ASN A 1 479 ? -6.793 12.306 20.629 1.00 55.97 479 ASN A N 1
ATOM 3654 C CA . ASN A 1 479 ? -5.783 13.169 21.254 1.00 55.97 479 ASN A CA 1
ATOM 3655 C C . ASN A 1 479 ? -4.350 12.613 21.173 1.00 55.97 479 ASN A C 1
ATOM 3657 O O . ASN A 1 479 ? -3.406 13.349 21.446 1.00 55.97 479 ASN A O 1
ATOM 3661 N N . GLY A 1 480 ? -4.173 11.340 20.801 1.00 48.06 480 GLY A N 1
ATOM 3662 C CA . GLY A 1 480 ? -2.870 10.664 20.745 1.00 48.06 480 GLY A CA 1
ATOM 3663 C C . GLY A 1 480 ? -2.261 10.365 22.123 1.00 48.06 480 GLY A C 1
ATOM 3664 O O . GLY A 1 480 ? -1.080 10.027 22.218 1.00 48.06 480 GLY A O 1
ATOM 3665 N N . ASP A 1 481 ? -3.040 10.508 23.197 1.00 44.47 481 ASP A N 1
ATOM 3666 C CA . ASP A 1 481 ? -2.540 10.496 24.574 1.00 44.47 481 ASP A CA 1
ATOM 3667 C C . ASP A 1 481 ? -2.504 9.093 25.194 1.00 44.47 481 ASP A C 1
ATOM 3669 O O . ASP A 1 481 ? -1.718 8.851 26.117 1.00 44.47 481 ASP A O 1
ATOM 3673 N N . LEU A 1 482 ? -3.317 8.139 24.712 1.00 40.84 482 LEU A N 1
ATOM 3674 C CA . LEU A 1 482 ? -3.486 6.871 25.437 1.00 40.84 482 LEU A CA 1
ATOM 3675 C C . LEU A 1 482 ? -2.254 5.959 25.363 1.00 40.84 482 LEU A C 1
ATOM 3677 O O . LEU A 1 482 ? -2.100 5.034 26.162 1.00 40.84 482 LEU A O 1
ATOM 3681 N N . LEU A 1 483 ? -1.353 6.240 24.423 1.00 41.50 483 LEU A N 1
ATOM 3682 C CA . LEU A 1 483 ? -0.092 5.531 24.263 1.00 41.50 483 LEU A CA 1
ATOM 3683 C C . LEU A 1 483 ? 1.085 6.243 24.936 1.00 41.50 483 LEU A C 1
ATOM 3685 O O . LEU A 1 483 ? 2.199 5.786 24.760 1.00 41.50 483 LEU A O 1
ATOM 3689 N N . ASN A 1 484 ? 0.902 7.302 25.733 1.00 33.06 484 ASN A N 1
ATOM 3690 C CA . ASN A 1 484 ? 2.018 7.989 26.400 1.00 33.06 484 ASN A CA 1
ATOM 3691 C C . ASN A 1 484 ? 2.006 7.790 27.927 1.00 33.06 484 ASN A C 1
ATOM 3693 O O . ASN A 1 484 ? 2.058 8.735 28.714 1.00 33.06 484 ASN A O 1
ATOM 3697 N N . VAL A 1 485 ? 1.935 6.530 28.373 1.00 29.70 485 VAL A N 1
ATOM 3698 C CA . VAL A 1 485 ? 2.029 6.158 29.797 1.00 29.70 485 VAL A CA 1
ATOM 3699 C C . VAL A 1 485 ? 3.495 5.916 30.178 1.00 29.70 485 VAL A C 1
ATOM 3701 O O . VAL A 1 485 ? 3.887 4.792 30.452 1.00 29.70 485 VAL A O 1
ATOM 3704 N N . ASP A 1 486 ? 4.329 6.957 30.093 1.00 27.44 486 ASP A N 1
ATOM 3705 C CA . ASP A 1 486 ? 5.450 7.220 31.015 1.00 27.44 486 ASP A CA 1
ATOM 3706 C C . ASP A 1 486 ? 6.280 8.432 30.538 1.00 27.44 486 ASP A C 1
ATOM 3708 O O . ASP A 1 486 ? 7.140 8.345 29.665 1.00 27.44 486 ASP A O 1
ATOM 3712 N N . SER A 1 487 ? 6.077 9.562 31.223 1.00 31.52 487 SER A N 1
ATOM 3713 C CA . SER A 1 487 ? 6.992 10.709 31.343 1.00 31.52 487 SER A CA 1
ATOM 3714 C C . SER A 1 487 ? 7.427 11.455 30.069 1.00 31.52 487 SER A C 1
ATOM 3716 O O . SER A 1 487 ? 8.486 11.156 29.544 1.00 31.52 487 SER A O 1
ATOM 3718 N N . VAL A 1 488 ? 6.752 12.560 29.717 1.00 24.25 488 VAL A N 1
ATOM 3719 C CA . VAL A 1 488 ? 7.411 13.856 29.423 1.00 24.25 488 VAL A CA 1
ATOM 3720 C C . VAL A 1 488 ? 6.430 14.996 29.733 1.00 24.25 488 VAL A C 1
ATOM 3722 O O . VAL A 1 488 ? 5.304 15.015 29.243 1.00 24.25 488 VAL A O 1
ATOM 3725 N N . GLU A 1 489 ? 6.876 15.969 30.530 1.00 26.42 489 GLU A N 1
ATOM 3726 C CA . GLU A 1 489 ? 6.307 17.320 30.633 1.00 26.42 489 GLU A CA 1
ATOM 3727 C C . GLU A 1 489 ? 6.449 18.060 29.284 1.00 26.42 489 GLU A C 1
ATOM 3729 O O . GLU A 1 489 ? 7.245 18.987 29.151 1.00 26.42 489 GLU A O 1
ATOM 3734 N N . ALA A 1 490 ? 5.732 17.626 28.246 1.00 25.75 490 ALA A N 1
ATOM 3735 C CA . ALA A 1 490 ? 5.568 18.414 27.032 1.00 25.75 490 ALA A CA 1
ATOM 3736 C C . ALA A 1 490 ? 4.456 19.436 27.293 1.00 25.75 490 ALA A C 1
ATOM 3738 O O . ALA A 1 490 ? 3.399 19.081 27.818 1.00 25.75 490 ALA A O 1
ATOM 3739 N N . GLU A 1 491 ? 4.714 20.712 26.994 1.00 26.73 491 GLU A N 1
ATOM 3740 C CA . GLU A 1 491 ? 3.743 21.799 27.134 1.00 26.73 491 GLU A CA 1
ATOM 3741 C C . GLU A 1 491 ? 2.423 21.409 26.450 1.00 26.73 491 GLU A C 1
ATOM 3743 O O . GLU A 1 491 ? 2.322 21.347 25.225 1.00 26.73 491 GLU A O 1
ATOM 3748 N N . ARG A 1 492 ? 1.420 21.089 27.279 1.00 31.56 492 ARG A N 1
ATOM 3749 C CA . ARG A 1 492 ? 0.077 20.674 26.872 1.00 31.56 492 ARG A CA 1
ATOM 3750 C C . ARG A 1 492 ? -0.590 21.820 26.119 1.00 31.56 492 ARG A C 1
ATOM 3752 O O . ARG A 1 492 ? -1.140 22.739 26.726 1.00 31.56 492 ARG A O 1
ATOM 3759 N N . SER A 1 493 ? -0.521 21.763 24.797 1.00 32.03 493 SER A N 1
ATOM 3760 C CA . SER A 1 493 ? -1.338 22.593 23.921 1.00 32.03 493 SER A CA 1
ATOM 3761 C C . SER A 1 493 ? -2.764 22.057 23.999 1.00 32.03 493 SER A C 1
ATOM 3763 O O . SER A 1 493 ? -3.004 20.886 23.727 1.00 32.03 493 SER A O 1
ATOM 3765 N N . ILE A 1 494 ? -3.697 22.886 24.460 1.00 33.97 494 ILE A N 1
ATOM 3766 C CA . ILE A 1 494 ? -5.114 22.532 24.579 1.00 33.97 494 ILE A CA 1
ATOM 3767 C C . ILE A 1 494 ? -5.679 22.441 23.159 1.00 33.97 494 ILE A C 1
ATOM 3769 O O . ILE A 1 494 ? -5.861 23.469 22.510 1.00 33.97 494 ILE A O 1
ATOM 3773 N N . TYR A 1 495 ? -5.919 21.226 22.672 1.00 42.94 495 TYR A N 1
ATOM 3774 C CA . TYR A 1 495 ? -6.578 20.990 21.391 1.00 42.94 495 TYR A CA 1
ATOM 3775 C C . TYR A 1 495 ? -8.090 20.903 21.615 1.00 42.94 495 TYR A C 1
ATOM 3777 O O . TYR A 1 495 ? -8.556 20.103 22.429 1.00 42.94 495 TYR A O 1
ATOM 3785 N N . ASN A 1 496 ? -8.839 21.777 20.939 1.00 40.22 496 ASN A N 1
ATOM 3786 C CA . ASN A 1 496 ? -10.295 21.855 21.016 1.00 40.22 496 ASN A CA 1
ATOM 3787 C C . ASN A 1 496 ? -10.877 21.376 19.682 1.00 40.22 496 ASN A C 1
ATOM 3789 O O . ASN A 1 496 ? -10.825 22.106 18.696 1.00 40.22 496 ASN A O 1
ATOM 3793 N N . PHE A 1 497 ? -11.460 20.179 19.654 1.00 45.16 497 PHE A N 1
ATOM 3794 C CA . PHE A 1 497 ? -12.313 19.756 18.542 1.00 45.16 497 PHE A CA 1
ATOM 3795 C C . PHE A 1 497 ? -13.728 20.286 18.787 1.00 45.16 497 PHE A C 1
ATOM 3797 O O . PHE A 1 497 ? -14.276 20.066 19.866 1.00 45.16 497 PHE A O 1
ATOM 3804 N N . GLU A 1 498 ? -14.312 21.027 17.840 1.00 46.06 498 GLU A N 1
ATOM 3805 C CA . GLU A 1 498 ? -15.638 21.634 18.046 1.00 46.06 498 GLU A CA 1
ATOM 3806 C C . GLU A 1 498 ? -16.787 20.636 17.835 1.00 46.06 498 GLU A C 1
ATOM 3808 O O . GLU A 1 498 ? -17.755 20.686 18.586 1.00 46.06 498 GLU A O 1
ATOM 3813 N N . GLU A 1 499 ? -16.663 19.683 16.903 1.00 52.75 499 GLU A N 1
ATOM 3814 C CA . GLU A 1 499 ? -17.651 18.622 16.659 1.00 52.75 499 GLU A CA 1
ATOM 3815 C C . GLU A 1 499 ? -16.957 17.393 16.039 1.00 52.75 499 GLU A C 1
ATOM 3817 O O . GLU A 1 499 ? -16.234 17.522 15.050 1.00 52.75 499 GLU A O 1
ATOM 3822 N N . SER A 1 500 ? -17.178 16.189 16.571 1.00 58.59 500 SER A N 1
ATOM 3823 C CA . SER A 1 500 ? -16.779 14.931 15.917 1.00 58.59 500 SER A CA 1
ATOM 3824 C C . SER A 1 500 ? -17.922 13.916 15.959 1.00 58.59 500 SER A C 1
ATOM 3826 O O . SER A 1 500 ? -18.707 13.861 16.910 1.00 58.59 500 SER A O 1
ATOM 3828 N N . ILE A 1 501 ? -18.075 13.140 14.885 1.00 55.66 501 ILE A N 1
ATOM 3829 C CA . ILE A 1 501 ? -19.087 12.083 14.793 1.00 55.66 501 ILE A CA 1
ATOM 3830 C C . ILE A 1 501 ? -18.349 10.760 14.688 1.00 55.66 501 ILE A C 1
ATOM 3832 O O . ILE A 1 501 ? -17.687 10.485 13.687 1.00 55.66 501 ILE A O 1
ATOM 3836 N N . THR A 1 502 ? -18.502 9.931 15.715 1.00 70.00 502 THR A N 1
ATOM 3837 C CA . THR A 1 502 ? -17.907 8.597 15.749 1.00 70.00 502 THR A CA 1
ATOM 3838 C C . THR A 1 502 ? -19.015 7.556 15.761 1.00 70.00 502 THR A C 1
ATOM 3840 O O . THR A 1 502 ? -19.806 7.482 16.703 1.00 70.00 502 THR A O 1
ATOM 3843 N N . GLU A 1 503 ? -19.075 6.718 14.729 1.00 79.56 503 GLU A N 1
ATOM 3844 C CA . GLU A 1 503 ? -19.971 5.563 14.694 1.00 79.56 503 GLU A CA 1
ATOM 3845 C C . GLU A 1 503 ? -19.159 4.266 14.687 1.00 79.56 503 GLU A C 1
ATOM 3847 O O . GLU A 1 503 ? -18.436 3.987 13.734 1.00 79.56 503 GLU A O 1
ATOM 3852 N N . ILE A 1 504 ? -19.325 3.445 15.726 1.00 75.62 504 ILE A N 1
ATOM 3853 C CA . ILE A 1 504 ? -18.740 2.104 15.827 1.00 75.62 504 ILE A CA 1
ATOM 3854 C C . ILE A 1 504 ? -19.885 1.094 15.855 1.00 75.62 504 ILE A C 1
ATOM 3856 O O . ILE A 1 504 ? -20.543 0.921 16.887 1.00 75.62 504 ILE A O 1
ATOM 3860 N N . SER A 1 505 ? -20.168 0.429 14.732 1.00 75.31 505 SER A N 1
ATOM 3861 C CA . SER A 1 505 ? -21.342 -0.446 14.661 1.00 75.31 505 SER A CA 1
ATOM 3862 C C . SER A 1 505 ? -21.178 -1.761 13.908 1.00 75.31 505 SER A C 1
ATOM 3864 O O . SER A 1 505 ? -20.400 -1.892 12.968 1.00 75.31 505 SER A O 1
ATOM 3866 N N . ASN A 1 506 ? -21.949 -2.769 14.324 1.00 78.38 506 ASN A N 1
ATOM 3867 C CA . ASN A 1 506 ? -21.978 -4.105 13.713 1.00 78.38 506 ASN A CA 1
ATOM 3868 C C . ASN A 1 506 ? -20.614 -4.828 13.691 1.00 78.38 506 ASN A C 1
ATOM 3870 O O . ASN A 1 506 ? -20.379 -5.661 12.819 1.00 78.38 506 ASN A O 1
ATOM 3874 N N . ASN A 1 507 ? -19.703 -4.518 14.618 1.00 71.19 507 ASN A N 1
ATOM 3875 C CA . ASN A 1 507 ? -18.409 -5.194 14.699 1.00 71.19 507 ASN A CA 1
ATOM 3876 C C . ASN A 1 507 ? -18.521 -6.487 15.512 1.00 71.19 507 ASN A C 1
ATOM 3878 O O . ASN A 1 507 ? -19.291 -6.581 16.467 1.00 71.19 507 ASN A O 1
ATOM 3882 N N . ASN A 1 508 ? -17.723 -7.481 15.148 1.00 74.56 508 ASN A N 1
ATOM 3883 C CA . ASN A 1 508 ? -17.625 -8.763 15.824 1.00 74.56 508 ASN A CA 1
ATOM 3884 C C . ASN A 1 508 ? -16.176 -8.949 16.282 1.00 74.56 508 ASN A C 1
ATOM 3886 O O . ASN A 1 508 ? -15.276 -9.153 15.467 1.00 74.56 508 ASN A O 1
ATOM 3890 N N . ILE A 1 509 ? -15.959 -8.828 17.586 1.00 74.88 509 ILE A N 1
ATOM 3891 C CA . ILE A 1 509 ? -14.646 -8.846 18.228 1.00 74.88 509 ILE A CA 1
ATOM 3892 C C . ILE A 1 509 ? -14.579 -10.111 19.076 1.00 74.88 509 ILE A C 1
ATOM 3894 O O . ILE A 1 509 ? -15.334 -10.268 20.036 1.00 74.88 509 ILE A O 1
ATOM 3898 N N . LYS A 1 510 ? -13.696 -11.039 18.710 1.00 74.75 510 LYS A N 1
ATOM 3899 C CA . LYS A 1 510 ? -13.550 -12.335 19.379 1.00 74.75 510 LYS A CA 1
ATOM 3900 C C . LYS A 1 510 ? -12.120 -12.565 19.828 1.00 74.75 510 LYS A C 1
ATOM 3902 O O . LYS A 1 510 ? -11.199 -12.399 19.037 1.00 74.75 510 LYS A O 1
ATOM 3907 N N . ASN A 1 511 ? -11.973 -13.085 21.045 1.00 63.16 511 ASN A N 1
ATOM 3908 C CA . ASN A 1 511 ? -10.716 -13.574 21.615 1.00 63.16 511 ASN A CA 1
ATOM 3909 C C . ASN A 1 511 ? -9.607 -12.507 21.675 1.00 63.16 511 ASN A C 1
ATOM 3911 O O . ASN A 1 511 ? -8.807 -12.374 20.748 1.00 63.16 511 ASN A O 1
ATOM 3915 N N . SER A 1 512 ? -9.495 -11.838 22.825 1.00 56.09 512 SER A N 1
ATOM 3916 C CA . SER A 1 512 ? -8.232 -11.243 23.266 1.00 56.09 512 SER A CA 1
ATOM 3917 C C . SER A 1 512 ? -7.727 -12.016 24.483 1.00 56.09 512 SER A C 1
ATOM 3919 O O . SER A 1 512 ? -8.419 -12.152 25.494 1.00 56.09 512 SER A O 1
ATOM 3921 N N . LEU A 1 513 ? -6.538 -12.598 24.355 1.00 56.50 513 LEU A N 1
ATOM 3922 C CA . LEU A 1 513 ? -5.832 -13.243 25.459 1.00 56.50 513 LEU A CA 1
ATOM 3923 C C . LEU A 1 513 ? -4.612 -12.380 25.759 1.00 56.50 513 LEU A C 1
ATOM 3925 O O . LEU A 1 513 ? -3.668 -12.335 24.966 1.00 56.50 513 LEU A O 1
ATOM 3929 N N . THR A 1 514 ? -4.672 -11.644 26.869 1.00 59.94 514 THR A N 1
ATOM 3930 C CA . THR A 1 514 ? -3.684 -10.605 27.201 1.00 59.94 514 THR A CA 1
ATOM 3931 C C . THR A 1 514 ? -3.069 -10.820 28.575 1.00 59.94 514 THR A C 1
ATOM 3933 O O . THR A 1 514 ? -3.597 -11.565 29.410 1.00 59.94 514 THR A O 1
ATOM 3936 N N . TYR A 1 515 ? -1.916 -10.187 28.805 1.00 55.84 515 TYR A N 1
ATOM 3937 C CA . TYR A 1 515 ? -1.226 -10.287 30.085 1.00 55.84 515 TYR A CA 1
ATOM 3938 C C . TYR A 1 515 ? -1.724 -9.245 31.100 1.00 55.84 515 TYR A C 1
ATOM 3940 O O . TYR A 1 515 ? -1.968 -9.636 32.235 1.00 55.84 515 TYR A O 1
ATOM 3948 N N . GLU A 1 516 ? -1.942 -7.969 30.744 1.00 63.00 516 GLU A N 1
ATOM 3949 C CA . GLU A 1 516 ? -2.264 -6.911 31.731 1.00 63.00 516 GLU A CA 1
ATOM 3950 C C . GLU A 1 516 ? -3.610 -6.205 31.539 1.00 63.00 516 GLU A C 1
ATOM 3952 O O . GLU A 1 516 ? -4.317 -5.995 32.526 1.00 63.00 516 GLU A O 1
ATOM 3957 N N . ALA A 1 517 ? -3.970 -5.829 30.311 1.00 63.78 517 ALA A N 1
ATOM 3958 C CA . ALA A 1 517 ? -5.235 -5.155 30.019 1.00 63.78 517 ALA A CA 1
ATOM 3959 C C . ALA A 1 517 ? -5.830 -5.641 28.693 1.00 63.78 517 ALA A C 1
ATOM 3961 O O . ALA A 1 517 ? -5.105 -6.002 27.761 1.00 63.78 517 ALA A O 1
ATOM 3962 N N . ALA A 1 518 ? -7.156 -5.686 28.619 1.00 65.69 518 ALA A N 1
ATOM 3963 C CA . ALA A 1 518 ? -7.888 -6.121 27.436 1.00 65.69 518 ALA A CA 1
ATOM 3964 C C . ALA A 1 518 ? -9.107 -5.226 27.229 1.00 65.69 518 ALA A C 1
ATOM 3966 O O . ALA A 1 518 ? -9.924 -5.055 28.135 1.00 65.69 518 ALA A O 1
ATOM 3967 N N . PHE A 1 519 ? -9.222 -4.684 26.022 1.00 72.06 519 PHE A N 1
ATOM 3968 C CA . PHE A 1 519 ? -10.298 -3.790 25.626 1.00 72.06 519 PHE A CA 1
ATOM 3969 C C . PHE A 1 519 ? -10.932 -4.299 24.336 1.00 72.06 519 PHE A C 1
ATOM 3971 O O . PHE A 1 519 ? -10.241 -4.515 23.338 1.00 72.06 519 PHE A O 1
ATOM 3978 N N . GLY A 1 520 ? -12.250 -4.482 24.332 1.00 71.25 520 GLY A N 1
ATOM 3979 C CA . GLY A 1 520 ? -12.973 -4.768 23.094 1.00 71.25 520 GLY A CA 1
ATOM 3980 C C . GLY A 1 520 ? -13.000 -3.519 22.218 1.00 71.25 520 GLY A C 1
ATOM 3981 O O . GLY A 1 520 ? -12.435 -3.502 21.124 1.00 71.25 520 GLY A O 1
ATOM 3982 N N . ILE A 1 521 ? -13.597 -2.454 22.751 1.00 76.69 521 ILE A N 1
ATOM 3983 C CA . ILE A 1 521 ? -13.612 -1.113 22.161 1.00 76.69 521 ILE A CA 1
ATOM 3984 C C . ILE A 1 521 ? -13.068 -0.123 23.193 1.00 76.69 521 ILE A C 1
ATOM 3986 O O . ILE A 1 521 ? -13.589 -0.054 24.306 1.00 76.69 521 ILE A O 1
ATOM 3990 N N . GLY A 1 522 ? -12.039 0.637 22.822 1.00 77.81 522 GLY A N 1
ATOM 3991 C CA . GLY A 1 522 ? -11.519 1.762 23.595 1.00 77.81 522 GLY A CA 1
ATOM 3992 C C . GLY A 1 522 ? -11.798 3.084 22.886 1.00 77.81 522 GLY A C 1
ATOM 3993 O O . GLY A 1 522 ? -11.506 3.224 21.698 1.00 77.81 522 GLY A O 1
ATOM 3994 N N . ILE A 1 523 ? -12.368 4.040 23.616 1.00 72.56 523 ILE A N 1
ATOM 3995 C CA . ILE A 1 523 ? -12.499 5.436 23.191 1.00 72.56 523 ILE A CA 1
ATOM 3996 C C . ILE A 1 523 ? -11.860 6.301 24.264 1.00 72.56 523 ILE A C 1
ATOM 3998 O O . ILE A 1 523 ? -12.188 6.154 25.444 1.00 72.56 523 ILE A O 1
ATOM 4002 N N . SER A 1 524 ? -10.978 7.207 23.852 1.00 72.62 524 SER A N 1
ATOM 4003 C CA . SER A 1 524 ? -10.340 8.146 24.768 1.00 72.62 524 SER A CA 1
ATOM 4004 C C . SER A 1 524 ? -10.294 9.560 24.232 1.00 72.62 524 SER A C 1
ATOM 4006 O O . SER A 1 524 ? -9.840 9.788 23.112 1.00 72.62 524 SER A O 1
ATOM 4008 N N . GLU A 1 525 ? -10.685 10.499 25.096 1.00 66.81 525 GLU A N 1
ATOM 4009 C CA . GLU A 1 525 ? -10.445 11.929 24.922 1.00 66.81 525 GLU A CA 1
ATOM 4010 C C . GLU A 1 525 ? -10.000 12.588 26.226 1.00 66.81 525 GLU A C 1
ATOM 4012 O O . GLU A 1 525 ? -10.749 12.708 27.192 1.00 66.81 525 GLU A O 1
ATOM 4017 N N . TYR A 1 526 ? -8.773 13.094 26.249 1.00 56.47 526 TYR A N 1
ATOM 4018 C CA . TYR A 1 526 ? -8.162 13.609 27.467 1.00 56.47 526 TYR A CA 1
ATOM 4019 C C . TYR A 1 526 ? -8.695 14.974 27.936 1.00 56.47 526 TYR A C 1
ATOM 4021 O O . TYR A 1 526 ? -8.412 15.320 29.066 1.00 56.47 526 TYR A O 1
ATOM 4029 N N . ASN A 1 527 ? -9.457 15.755 27.156 1.00 59.62 527 ASN A N 1
ATOM 4030 C CA . ASN A 1 527 ? -9.891 17.109 27.574 1.00 59.62 527 ASN A CA 1
ATOM 4031 C C . ASN A 1 527 ? -11.412 17.230 27.771 1.00 59.62 527 ASN A C 1
ATOM 4033 O O . ASN A 1 527 ? -11.891 17.351 28.893 1.00 59.62 527 ASN A O 1
ATOM 4037 N N . SER A 1 528 ? -12.185 17.200 26.688 1.00 56.31 528 SER A N 1
ATOM 4038 C CA . SER A 1 528 ? -13.646 17.300 26.729 1.00 56.31 528 SER A CA 1
ATOM 4039 C C . SER A 1 528 ? -14.226 16.444 25.615 1.00 56.31 528 SER A C 1
ATOM 4041 O O . SER A 1 528 ? -13.905 16.705 24.457 1.00 56.31 528 SER A O 1
ATOM 4043 N N . LEU A 1 529 ? -15.076 15.469 25.953 1.00 54.47 529 LEU A N 1
ATOM 4044 C CA . LEU A 1 529 ? -15.821 14.674 24.982 1.00 54.47 529 LEU A CA 1
ATOM 4045 C C . LEU A 1 529 ? -16.813 15.560 24.232 1.00 54.47 529 LEU A C 1
ATOM 4047 O O . LEU A 1 529 ? -17.955 15.724 24.664 1.00 54.47 529 LEU A O 1
ATOM 4051 N N . LYS A 1 530 ? -16.362 16.109 23.102 1.00 59.88 530 LYS A N 1
ATOM 4052 C CA . LYS A 1 530 ? -17.178 16.851 22.122 1.00 59.88 530 LYS A CA 1
ATOM 4053 C C . LYS A 1 530 ? -17.620 15.975 20.933 1.00 59.88 530 LYS A C 1
ATOM 4055 O O . LYS A 1 530 ? -18.158 16.458 19.939 1.00 59.88 530 LYS A O 1
ATOM 4060 N N . ILE A 1 531 ? -17.497 14.654 21.095 1.00 60.22 531 ILE A N 1
ATOM 4061 C CA . ILE A 1 531 ? -17.981 13.634 20.163 1.00 60.22 531 ILE A CA 1
ATOM 4062 C C . ILE A 1 531 ? -19.466 13.282 20.344 1.00 60.22 531 ILE A C 1
ATOM 4064 O O . ILE A 1 531 ? -19.877 12.784 21.394 1.00 60.22 531 ILE A O 1
ATOM 4068 N N . ASN A 1 532 ? -20.253 13.349 19.269 1.00 69.62 532 ASN A N 1
ATOM 4069 C CA . ASN A 1 532 ? -21.453 12.520 19.149 1.00 69.62 532 ASN A CA 1
ATOM 4070 C C . ASN A 1 532 ? -21.035 11.087 18.803 1.00 69.62 532 ASN A C 1
ATOM 4072 O O . ASN A 1 532 ? -20.758 10.765 17.646 1.00 69.62 532 ASN A O 1
ATOM 4076 N N . THR A 1 533 ? -20.974 10.226 19.818 1.00 76.25 533 THR A N 1
ATOM 4077 C CA . THR A 1 533 ? -20.529 8.837 19.658 1.00 76.25 533 THR A CA 1
ATOM 4078 C C . THR A 1 533 ? -21.712 7.883 19.694 1.00 76.25 533 THR A C 1
ATOM 4080 O O . THR A 1 533 ? -22.521 7.906 20.623 1.00 76.25 533 THR A O 1
ATOM 4083 N N . THR A 1 534 ? -21.785 6.983 18.715 1.00 82.00 534 THR A N 1
ATOM 4084 C CA . THR A 1 534 ? -22.714 5.849 18.728 1.00 82.00 534 THR A CA 1
ATOM 4085 C C . THR A 1 534 ? -21.951 4.533 18.621 1.00 82.00 534 THR A C 1
ATOM 4087 O O . THR A 1 534 ? -21.332 4.252 17.598 1.00 82.00 534 THR A O 1
ATOM 4090 N N . ILE A 1 535 ? -22.037 3.702 19.662 1.00 79.94 535 ILE A N 1
ATOM 4091 C CA . ILE A 1 535 ? -21.533 2.325 19.695 1.00 79.94 535 ILE A CA 1
ATOM 4092 C C . ILE A 1 535 ? -22.738 1.385 19.645 1.00 79.94 535 ILE A C 1
ATOM 4094 O O . ILE A 1 535 ? -23.451 1.247 20.640 1.00 79.94 535 ILE A O 1
ATOM 4098 N N . ASN A 1 536 ? -23.003 0.754 18.500 1.00 80.12 536 ASN A N 1
ATOM 4099 C CA . ASN A 1 536 ? -24.260 0.029 18.288 1.00 80.12 536 ASN A CA 1
ATOM 4100 C C . ASN A 1 536 ? -24.092 -1.360 17.662 1.00 80.12 536 ASN A C 1
ATOM 4102 O O . ASN A 1 536 ? -23.346 -1.522 16.703 1.00 80.12 536 ASN A O 1
ATOM 4106 N N . ASN A 1 537 ? -24.863 -2.348 18.122 1.00 81.00 537 ASN A N 1
ATOM 4107 C CA . ASN A 1 537 ? -24.912 -3.698 17.538 1.00 81.00 537 ASN A CA 1
ATOM 4108 C C . ASN A 1 537 ? -23.545 -4.413 17.467 1.00 81.00 537 ASN A C 1
ATOM 4110 O O . ASN A 1 537 ? -23.311 -5.203 16.552 1.00 81.00 537 ASN A O 1
ATOM 4114 N N . ASN A 1 538 ? -22.616 -4.140 18.385 1.00 71.69 538 ASN A N 1
ATOM 4115 C CA . ASN A 1 538 ? -21.341 -4.857 18.417 1.00 71.69 538 ASN A CA 1
ATOM 4116 C C . ASN A 1 538 ? -21.479 -6.164 19.210 1.00 71.69 538 ASN A C 1
ATOM 4118 O O . ASN A 1 538 ? -22.202 -6.227 20.206 1.00 71.69 538 ASN A O 1
ATOM 4122 N N . ASN A 1 539 ? -20.772 -7.203 18.774 1.00 79.56 539 ASN A N 1
ATOM 4123 C CA . ASN A 1 539 ? -20.657 -8.481 19.465 1.00 79.56 539 ASN A CA 1
ATOM 4124 C C . ASN A 1 539 ? -19.221 -8.654 19.967 1.00 79.56 539 ASN A C 1
ATOM 4126 O O . ASN A 1 539 ? -18.307 -8.788 19.155 1.00 79.56 539 ASN A O 1
ATOM 4130 N N 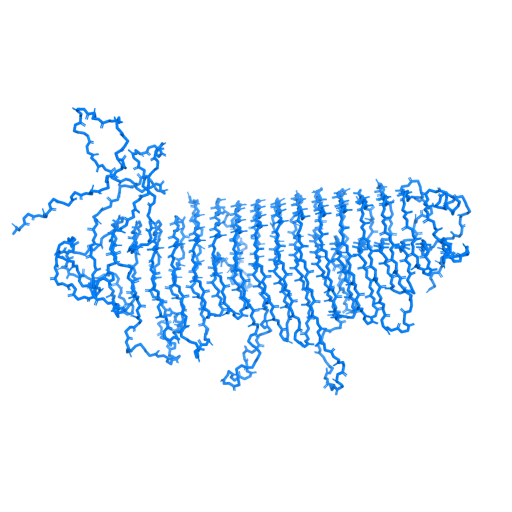. ILE A 1 540 ? -19.020 -8.636 21.284 1.00 79.19 540 ILE A N 1
ATOM 4131 C CA . ILE A 1 540 ? -17.703 -8.756 21.922 1.00 79.19 540 ILE A CA 1
ATOM 4132 C C . ILE A 1 540 ? -17.699 -10.026 22.771 1.00 79.19 540 ILE A C 1
ATOM 4134 O O . ILE A 1 540 ? -18.475 -10.140 23.721 1.00 79.19 540 ILE A O 1
ATOM 4138 N N . GLU A 1 541 ? -16.843 -10.986 22.417 1.00 81.56 541 GLU A N 1
ATOM 4139 C CA . GLU A 1 541 ? -16.816 -12.320 23.025 1.00 81.56 541 GLU A CA 1
ATOM 4140 C C . GLU A 1 541 ? -15.410 -12.734 23.495 1.00 81.56 541 GLU A C 1
ATOM 4142 O O . GLU A 1 541 ? -14.413 -12.515 22.799 1.00 81.56 541 GLU A O 1
ATOM 4147 N N . ASN A 1 542 ? -15.357 -13.454 24.623 1.00 76.19 542 ASN A N 1
ATOM 4148 C CA . ASN A 1 542 ? -14.188 -14.197 25.122 1.00 76.19 542 ASN A CA 1
ATOM 4149 C C . ASN A 1 542 ? -12.948 -13.337 25.418 1.00 76.19 542 ASN A C 1
ATOM 4151 O O . ASN A 1 542 ? -11.833 -13.664 24.999 1.00 76.19 542 ASN A O 1
ATOM 4155 N N . MET A 1 543 ? -13.112 -12.248 26.163 1.00 68.62 543 MET A N 1
ATOM 4156 C CA . MET A 1 543 ? -11.972 -11.435 26.592 1.00 68.62 543 MET A CA 1
ATOM 4157 C C . MET A 1 543 ? -11.418 -11.947 27.913 1.00 68.62 543 MET A C 1
ATOM 4159 O O . MET A 1 543 ? -12.101 -11.921 28.940 1.00 68.62 543 MET A O 1
ATOM 4163 N N . THR A 1 544 ? -10.175 -12.424 27.884 1.00 63.34 544 THR A N 1
ATOM 4164 C CA . THR A 1 544 ? -9.549 -13.108 29.019 1.00 63.34 544 THR A CA 1
ATOM 4165 C C . THR A 1 544 ? -8.179 -12.511 29.317 1.00 63.34 544 THR A C 1
ATOM 4167 O O . THR A 1 544 ? -7.310 -12.464 28.451 1.00 63.34 544 THR A O 1
ATOM 4170 N N . ILE A 1 545 ? -7.961 -12.118 30.572 1.00 58.84 545 ILE A N 1
ATOM 4171 C CA . ILE A 1 545 ? -6.649 -11.692 31.073 1.00 58.84 545 ILE A CA 1
ATOM 4172 C C . ILE A 1 545 ? -6.008 -12.844 31.854 1.00 58.84 545 ILE A C 1
ATOM 4174 O O . ILE A 1 545 ? -6.684 -13.536 32.618 1.00 58.84 545 ILE A O 1
ATOM 4178 N N . LEU A 1 546 ? -4.704 -13.056 31.657 1.00 59.69 546 LEU A N 1
ATOM 4179 C CA . LEU A 1 546 ? -3.925 -14.091 32.347 1.00 59.69 546 LEU A CA 1
ATOM 4180 C C . LEU A 1 546 ? -3.292 -13.619 33.668 1.00 59.69 546 LEU A C 1
ATOM 4182 O O . LEU A 1 546 ? -2.872 -14.465 34.458 1.00 59.69 546 LEU A O 1
ATOM 4186 N N . SER A 1 547 ? -3.204 -12.309 33.929 1.00 56.91 547 SER A N 1
ATOM 4187 C CA . SER A 1 547 ? -2.695 -11.778 35.202 1.00 56.91 547 SER A CA 1
ATOM 4188 C C . SER A 1 547 ? -3.753 -11.661 36.301 1.00 56.91 547 SER A C 1
ATOM 4190 O O . SER A 1 547 ? -4.956 -11.569 36.061 1.00 56.91 547 SER A O 1
ATOM 4192 N N . ASP A 1 548 ? -3.269 -11.575 37.542 1.00 56.91 548 ASP A N 1
ATOM 4193 C CA . ASP A 1 548 ? -4.076 -11.302 38.735 1.00 56.91 548 ASP A CA 1
ATOM 4194 C C . ASP A 1 548 ? -4.641 -9.863 38.782 1.00 56.91 548 ASP A C 1
ATOM 4196 O O . ASP A 1 548 ? -5.353 -9.509 39.728 1.00 56.91 548 ASP A O 1
ATOM 4200 N N . ASN A 1 549 ? -4.344 -9.016 37.787 1.00 56.66 549 ASN A N 1
ATOM 4201 C CA . ASN A 1 549 ? -4.716 -7.603 37.770 1.00 56.66 549 ASN A CA 1
ATOM 4202 C C . ASN A 1 549 ? -6.135 -7.404 37.202 1.00 56.66 549 ASN A C 1
ATOM 4204 O O . ASN A 1 549 ? -6.345 -6.928 36.090 1.00 56.66 549 ASN A O 1
ATOM 4208 N N . LYS A 1 550 ? -7.140 -7.796 37.992 1.00 57.12 550 LYS A N 1
ATOM 4209 C CA . LYS A 1 550 ? -8.559 -7.911 37.586 1.00 57.12 550 LYS A CA 1
ATOM 4210 C C . LYS A 1 550 ? -9.268 -6.596 37.223 1.00 57.12 550 LYS A C 1
ATOM 4212 O O . LYS A 1 550 ? -10.424 -6.625 36.828 1.00 57.12 550 LYS A O 1
ATOM 4217 N N . ASN A 1 551 ? -8.625 -5.439 37.370 1.00 58.75 551 ASN A N 1
ATOM 4218 C CA . ASN A 1 551 ? -9.312 -4.145 37.279 1.00 58.75 551 ASN A CA 1
ATOM 4219 C C . ASN A 1 551 ? -9.248 -3.476 35.894 1.00 58.75 551 ASN A C 1
ATOM 4221 O O . ASN A 1 551 ? -9.778 -2.376 35.757 1.00 58.75 551 ASN A O 1
ATOM 4225 N N . ASN A 1 552 ? -8.622 -4.108 34.892 1.00 66.19 552 ASN A N 1
ATOM 4226 C CA . ASN A 1 552 ? -8.320 -3.483 33.594 1.00 66.19 552 ASN A CA 1
ATOM 4227 C C . ASN A 1 552 ? -8.869 -4.264 32.375 1.00 66.19 552 ASN A C 1
ATOM 4229 O O . ASN A 1 552 ? -8.289 -4.205 31.292 1.00 66.19 552 ASN A O 1
ATOM 4233 N N . ASN A 1 553 ? -9.959 -5.024 32.539 1.00 72.88 553 ASN A N 1
ATOM 4234 C CA . ASN A 1 553 ? -10.629 -5.726 31.434 1.00 72.88 553 ASN A CA 1
ATOM 4235 C C . ASN A 1 553 ? -11.986 -5.074 31.143 1.00 72.88 553 ASN A C 1
ATOM 4237 O O . ASN A 1 553 ? -12.841 -5.059 32.034 1.00 72.88 553 ASN A O 1
ATOM 4241 N N . PHE A 1 554 ? -12.186 -4.559 29.930 1.00 77.19 554 PHE A N 1
ATOM 4242 C CA . PHE A 1 554 ? -13.396 -3.824 29.553 1.00 77.19 554 PHE A CA 1
ATOM 4243 C C . PHE A 1 554 ? -13.930 -4.245 28.188 1.00 77.19 554 PHE A C 1
ATOM 4245 O O . PHE A 1 554 ? -13.225 -4.122 27.188 1.00 77.19 554 PHE A O 1
ATOM 4252 N N . GLY A 1 555 ? -15.203 -4.661 28.129 1.00 76.69 555 GLY A N 1
ATOM 4253 C CA . GLY A 1 555 ? -15.958 -4.814 26.872 1.00 76.69 555 GLY A CA 1
ATOM 4254 C C . GLY A 1 555 ? -15.877 -3.548 26.033 1.00 76.69 555 GLY A C 1
ATOM 4255 O O . GLY A 1 555 ? -15.354 -3.543 24.919 1.00 76.69 555 GLY A O 1
ATOM 4256 N N . ILE A 1 556 ? -16.354 -2.464 26.629 1.00 82.00 556 ILE A N 1
ATOM 4257 C CA . ILE A 1 556 ? -16.282 -1.108 26.105 1.00 82.00 556 ILE A CA 1
ATOM 4258 C C . ILE A 1 556 ? -15.693 -0.229 27.208 1.00 82.00 556 ILE A C 1
ATOM 4260 O O . ILE A 1 556 ? -16.216 -0.212 28.323 1.00 82.00 556 ILE A O 1
ATOM 4264 N N . MET A 1 557 ? -14.622 0.499 26.904 1.00 85.44 557 MET A N 1
ATOM 4265 C CA . MET A 1 557 ? -14.075 1.539 27.771 1.00 85.44 557 MET A CA 1
ATOM 4266 C C . MET A 1 557 ? -14.269 2.903 27.121 1.00 85.44 557 MET A C 1
ATOM 4268 O O . MET A 1 557 ? -13.881 3.107 25.970 1.00 85.44 557 MET A O 1
ATOM 4272 N N . VAL A 1 558 ? -14.834 3.830 27.889 1.00 80.88 558 VAL A N 1
ATOM 4273 C CA . VAL A 1 558 ? -14.910 5.246 27.536 1.00 80.88 558 VAL A CA 1
ATOM 4274 C C . VAL A 1 558 ? -14.153 6.040 28.592 1.00 80.88 558 VAL A C 1
ATOM 4276 O O . VAL A 1 558 ? -14.554 6.074 29.757 1.00 80.88 558 VAL A O 1
ATOM 4279 N N . GLU A 1 559 ? -13.058 6.670 28.184 1.00 78.62 559 GLU A N 1
ATOM 4280 C CA . GLU A 1 559 ? -12.258 7.554 29.027 1.00 78.62 559 GLU A CA 1
ATOM 4281 C C . GLU A 1 559 ? -12.393 8.998 28.548 1.00 78.62 559 GLU A C 1
ATOM 4283 O O . GLU A 1 559 ? -12.163 9.304 27.378 1.00 78.62 559 GLU A O 1
ATOM 4288 N N . SER A 1 560 ? -12.822 9.887 29.445 1.00 71.38 560 SER A N 1
ATOM 4289 C CA . SER A 1 560 ? -12.961 11.304 29.129 1.00 71.38 560 SER A CA 1
ATOM 4290 C C . SER A 1 560 ? -12.869 12.205 30.360 1.00 71.38 560 SER A C 1
ATOM 4292 O O . SER A 1 560 ? -13.363 11.844 31.422 1.00 71.38 560 SER A O 1
ATOM 4294 N N . GLN A 1 561 ? -12.295 13.405 30.228 1.00 66.19 561 GLN A N 1
ATOM 4295 C CA . GLN A 1 561 ? -12.268 14.379 31.326 1.00 66.19 561 GLN A CA 1
ATOM 4296 C C . GLN A 1 561 ? -13.598 15.125 31.549 1.00 66.19 561 GLN A C 1
ATOM 4298 O O . GLN A 1 561 ? -13.952 15.314 32.708 1.00 66.19 561 GLN A O 1
ATOM 4303 N N . SER A 1 562 ? -14.363 15.471 30.503 1.00 68.44 562 SER A N 1
ATOM 4304 C CA . SER A 1 562 ? -15.676 16.142 30.621 1.00 68.44 562 SER A CA 1
ATOM 4305 C C . SER A 1 562 ? -16.631 15.772 29.472 1.00 68.44 562 SER A C 1
ATOM 4307 O O . SER A 1 562 ? -16.185 15.304 28.433 1.00 68.44 562 SER A O 1
ATOM 4309 N N . LEU A 1 563 ? -17.949 15.939 29.636 1.00 64.50 563 LEU A N 1
ATOM 4310 C CA . LEU A 1 563 ? -18.983 15.642 28.617 1.00 64.50 563 LEU A CA 1
ATOM 4311 C C . LEU A 1 563 ? -19.722 16.927 28.198 1.00 64.50 563 LEU A C 1
ATOM 4313 O O . LEU A 1 563 ? -20.904 17.128 28.500 1.00 64.50 563 LEU A O 1
ATOM 4317 N N . GLU A 1 564 ? -19.032 17.849 27.534 1.00 62.22 564 GLU A N 1
ATOM 4318 C CA . GLU A 1 564 ? -19.641 19.102 27.077 1.00 62.22 564 GLU A CA 1
ATOM 4319 C C . GLU A 1 564 ? -20.367 18.905 25.727 1.00 62.22 564 GLU A C 1
ATOM 4321 O O . GLU A 1 564 ? -19.804 18.391 24.773 1.00 62.22 564 GLU A O 1
ATOM 4326 N N . GLU A 1 565 ? -21.647 19.305 25.661 1.00 57.22 565 GLU A N 1
ATOM 4327 C CA . GLU A 1 565 ? -22.459 19.426 24.422 1.00 57.22 565 GLU A CA 1
ATOM 4328 C C . GLU A 1 565 ? -22.790 18.157 23.596 1.00 57.22 565 GLU A C 1
ATOM 4330 O O . GLU A 1 565 ? -23.440 18.260 22.557 1.00 57.22 565 GLU A O 1
ATOM 4335 N N . THR A 1 566 ? -22.475 16.952 24.074 1.00 64.69 566 THR A N 1
ATOM 4336 C CA . THR A 1 566 ? -22.554 15.716 23.266 1.00 64.69 566 THR A CA 1
ATOM 4337 C C . THR A 1 566 ? -23.564 14.676 23.711 1.00 64.69 566 THR A C 1
ATOM 4339 O O . THR A 1 566 ? -24.064 14.724 24.827 1.00 64.69 566 THR A O 1
ATOM 4342 N N . SER A 1 567 ? -23.855 13.704 22.836 1.00 74.75 567 SER A N 1
ATOM 4343 C CA . SER A 1 567 ? -24.561 12.467 23.188 1.00 74.75 567 SER A CA 1
ATOM 4344 C C . SER A 1 567 ? -23.663 11.239 23.006 1.00 74.75 567 SER A C 1
ATOM 4346 O O . SER A 1 567 ? -23.017 11.068 21.970 1.00 74.75 567 SER A O 1
ATOM 4348 N N . LEU A 1 568 ? -23.650 10.363 24.010 1.00 81.81 568 LEU A N 1
ATOM 4349 C CA . LEU A 1 568 ? -22.996 9.060 23.970 1.00 81.81 568 LEU A CA 1
ATOM 4350 C C . LEU A 1 568 ? -24.064 7.969 23.999 1.00 81.81 568 LEU A C 1
ATOM 4352 O O . LEU A 1 568 ? -24.724 7.743 25.014 1.00 81.81 568 LEU A O 1
ATOM 4356 N N . ASN A 1 569 ? -24.226 7.286 22.870 1.00 85.12 569 ASN A N 1
ATOM 4357 C CA . ASN A 1 569 ? -25.206 6.225 22.694 1.00 85.12 569 ASN A CA 1
ATOM 4358 C C . ASN A 1 569 ? -24.493 4.870 22.621 1.00 85.12 569 ASN A C 1
ATOM 4360 O O . ASN A 1 569 ? -23.831 4.578 21.628 1.00 85.12 569 ASN A O 1
ATOM 4364 N N . ILE A 1 570 ? -24.642 4.023 23.641 1.00 85.94 570 ILE A N 1
ATOM 4365 C CA . ILE A 1 570 ? -24.150 2.638 23.632 1.00 85.94 570 ILE A CA 1
ATOM 4366 C C . ILE A 1 570 ? -25.367 1.717 23.598 1.00 85.94 570 ILE A C 1
ATOM 4368 O O . ILE A 1 570 ? -26.052 1.522 24.606 1.00 85.94 570 ILE A O 1
ATOM 4372 N N . LEU A 1 571 ? -25.666 1.201 22.407 1.00 88.94 571 LEU A N 1
ATOM 4373 C CA . LEU A 1 571 ? -26.952 0.596 22.081 1.00 88.94 571 LEU A CA 1
ATOM 4374 C C . LEU A 1 571 ? -26.812 -0.848 21.593 1.00 88.94 571 LEU A C 1
ATOM 4376 O O . LEU A 1 571 ? -25.968 -1.150 20.757 1.00 88.94 571 LEU A O 1
ATOM 4380 N N . ASN A 1 572 ? -27.692 -1.738 22.046 1.00 90.06 572 ASN A N 1
ATOM 4381 C CA . ASN A 1 572 ? -27.866 -3.082 21.472 1.00 90.06 572 ASN A CA 1
ATOM 4382 C C . ASN A 1 572 ? -26.572 -3.917 21.338 1.00 90.06 572 ASN A C 1
ATOM 4384 O O . ASN A 1 572 ? -26.459 -4.743 20.430 1.00 90.06 572 ASN A O 1
ATOM 4388 N N . ASN A 1 573 ? -25.574 -3.704 22.199 1.00 86.31 573 ASN A N 1
ATOM 4389 C CA . ASN A 1 573 ? -24.336 -4.480 22.155 1.00 86.31 573 ASN A CA 1
ATOM 4390 C C . ASN A 1 573 ? -24.511 -5.803 22.907 1.00 86.31 573 ASN A C 1
ATOM 4392 O O . ASN A 1 573 ? -25.208 -5.867 23.919 1.00 86.31 573 ASN A O 1
ATOM 4396 N N . THR A 1 574 ? -23.855 -6.859 22.431 1.00 88.88 574 THR A N 1
ATOM 4397 C CA . THR A 1 574 ? -23.738 -8.135 23.146 1.00 88.88 574 THR A CA 1
ATOM 4398 C C . THR A 1 574 ? -22.326 -8.250 23.700 1.00 88.88 574 THR A C 1
ATOM 4400 O O . THR A 1 574 ? -21.357 -8.284 22.943 1.00 88.88 574 THR A O 1
ATOM 4403 N N . LEU A 1 575 ? -22.212 -8.286 25.027 1.00 86.44 575 LEU A N 1
ATOM 4404 C CA . LEU A 1 575 ? -20.955 -8.376 25.762 1.00 86.44 575 LEU A CA 1
ATOM 4405 C C . LEU A 1 575 ? -20.941 -9.706 26.508 1.00 86.44 575 LEU A C 1
ATOM 4407 O O . LEU A 1 575 ? -21.715 -9.911 27.447 1.00 86.44 575 LEU A O 1
ATOM 4411 N N . LYS A 1 576 ? -20.085 -10.629 26.073 1.00 86.00 576 LYS A N 1
ATOM 4412 C CA . LYS A 1 576 ? -20.126 -12.014 26.534 1.00 86.00 576 LYS A CA 1
ATOM 4413 C C . LYS A 1 576 ? -18.751 -12.536 26.932 1.00 86.00 576 LYS A C 1
ATOM 4415 O O . LYS A 1 576 ? -17.775 -12.362 26.207 1.00 86.00 576 LYS A O 1
ATOM 4420 N N . ASP A 1 577 ? -18.705 -13.250 28.055 1.00 83.38 577 ASP A N 1
ATOM 4421 C CA . ASP A 1 577 ? -17.505 -13.947 28.533 1.00 83.38 577 ASP A CA 1
ATOM 4422 C C . ASP A 1 577 ? -16.313 -12.978 28.719 1.00 83.38 577 ASP A C 1
ATOM 4424 O O . ASP A 1 577 ? -15.182 -13.246 28.307 1.00 83.38 577 ASP A O 1
ATOM 4428 N N . VAL A 1 578 ? -16.581 -11.818 29.334 1.00 75.06 578 VAL A N 1
ATOM 4429 C CA . VAL A 1 578 ? -15.563 -10.838 29.754 1.00 75.06 578 VAL A CA 1
ATOM 4430 C C . VAL A 1 578 ? -15.058 -11.244 31.140 1.00 75.06 578 VAL A C 1
ATOM 4432 O O . VAL A 1 578 ? -15.520 -10.759 32.180 1.00 75.06 578 VAL A O 1
ATOM 4435 N N . TYR A 1 579 ? -14.150 -12.221 31.169 1.00 72.00 579 TYR A N 1
ATOM 4436 C CA . TYR A 1 579 ? -13.735 -12.876 32.407 1.00 72.00 579 TYR A CA 1
ATOM 4437 C C . TYR A 1 579 ? -12.994 -11.918 33.340 1.00 72.00 579 TYR A C 1
ATOM 4439 O O . TYR A 1 579 ? -12.025 -11.264 32.954 1.00 72.00 579 TYR A O 1
ATOM 4447 N N . TYR A 1 580 ? -13.453 -11.870 34.595 1.00 69.94 580 TYR A N 1
ATOM 4448 C CA . TYR A 1 580 ? -12.936 -10.982 35.642 1.00 69.94 580 TYR A CA 1
ATOM 4449 C C . TYR A 1 580 ? -12.947 -9.490 35.272 1.00 69.94 580 TYR A C 1
ATOM 4451 O O . TYR A 1 580 ? -12.214 -8.727 35.885 1.00 69.94 580 TYR A O 1
ATOM 4459 N N . GLY A 1 581 ? -13.766 -9.081 34.297 1.00 80.00 581 GLY A N 1
ATOM 4460 C CA . GLY A 1 581 ? -13.809 -7.713 33.792 1.00 80.00 581 GLY A CA 1
ATOM 4461 C C . GLY A 1 581 ? -15.155 -7.016 33.929 1.00 80.00 581 GLY A C 1
ATOM 4462 O O . GLY A 1 581 ? -16.124 -7.555 34.474 1.00 80.00 581 GLY A O 1
ATOM 4463 N N . THR A 1 582 ? -15.177 -5.798 33.404 1.00 85.00 582 THR A N 1
ATOM 4464 C CA . THR A 1 582 ? -16.340 -4.921 33.309 1.00 85.00 582 THR A CA 1
ATOM 4465 C C . THR A 1 582 ? -16.907 -4.977 31.889 1.00 85.00 582 THR A C 1
ATOM 4467 O O . THR A 1 582 ? -16.157 -4.914 30.919 1.00 85.00 582 THR A O 1
ATOM 4470 N N . GLY A 1 583 ? -18.227 -5.064 31.735 1.00 85.44 583 GLY A N 1
ATOM 4471 C CA . GLY A 1 583 ? -18.882 -4.946 30.433 1.00 85.44 583 GLY A CA 1
ATOM 4472 C C . GLY A 1 583 ? -18.661 -3.564 29.815 1.00 85.44 583 GLY A C 1
ATOM 4473 O O . GLY A 1 583 ? -18.000 -3.449 28.786 1.00 85.44 583 GLY A O 1
ATOM 4474 N N . ILE A 1 584 ? -19.177 -2.516 30.460 1.00 88.62 584 ILE A N 1
ATOM 4475 C CA . ILE A 1 584 ? -18.974 -1.115 30.058 1.00 88.62 584 ILE A CA 1
ATOM 4476 C C . ILE A 1 584 ? -18.339 -0.340 31.212 1.00 88.62 584 ILE A C 1
ATOM 4478 O O . ILE A 1 584 ? -18.907 -0.271 32.301 1.00 88.62 584 ILE A O 1
ATOM 4482 N N . GLY A 1 585 ? -17.167 0.243 30.976 1.00 87.81 585 GLY A N 1
ATOM 4483 C CA . GLY A 1 585 ? -16.464 1.089 31.933 1.00 87.81 585 GLY A CA 1
ATOM 4484 C C . GLY A 1 585 ? -16.440 2.539 31.493 1.00 87.81 585 GLY A C 1
ATOM 4485 O O . GLY A 1 585 ? -16.097 2.837 30.349 1.00 87.81 585 GLY A O 1
ATOM 4486 N N . PHE A 1 586 ? -16.748 3.429 32.427 1.00 84.44 586 PHE A N 1
ATOM 4487 C CA . PHE A 1 586 ? -16.632 4.860 32.235 1.00 84.44 586 PHE A CA 1
ATOM 4488 C C . PHE A 1 586 ? -15.612 5.459 33.195 1.00 84.44 586 PHE A C 1
ATOM 4490 O O . PHE A 1 586 ? -15.745 5.316 34.410 1.00 84.44 586 PHE A O 1
ATOM 4497 N N . TYR A 1 587 ? -14.647 6.184 32.644 1.00 80.19 587 TYR A N 1
ATOM 4498 C CA . TYR A 1 587 ? -13.658 6.958 33.383 1.00 80.19 587 TYR A CA 1
ATOM 4499 C C . TYR A 1 587 ? -13.879 8.442 33.103 1.00 80.19 587 TYR A C 1
ATOM 4501 O O . TYR A 1 587 ? -13.263 8.983 32.190 1.00 80.19 587 TYR A O 1
ATOM 4509 N N . ASN A 1 588 ? -14.788 9.089 33.842 1.00 70.31 588 ASN A N 1
ATOM 4510 C CA . ASN A 1 588 ? -15.080 10.514 33.660 1.00 70.31 588 ASN A CA 1
ATOM 4511 C C . ASN A 1 588 ? -15.617 11.154 34.952 1.00 70.31 588 ASN A C 1
ATOM 4513 O O . ASN A 1 588 ? -16.443 10.562 35.647 1.00 70.31 588 ASN A O 1
ATOM 4517 N N . GLN A 1 589 ? -15.106 12.345 35.287 1.00 66.31 589 GLN A N 1
ATOM 4518 C CA . GLN A 1 589 ? -15.415 13.048 36.543 1.00 66.31 589 GLN A CA 1
ATOM 4519 C C . GLN A 1 589 ? -16.802 13.721 36.540 1.00 66.31 589 GLN A C 1
ATOM 4521 O O . GLN A 1 589 ? -17.390 13.904 37.603 1.00 66.31 589 GLN A O 1
ATOM 4526 N N . ASP A 1 590 ? -17.367 13.984 35.360 1.00 70.94 590 ASP A N 1
ATOM 4527 C CA . ASP A 1 590 ? -18.555 14.820 35.147 1.00 70.94 590 ASP A CA 1
ATOM 4528 C C . ASP A 1 590 ? -19.775 14.030 34.634 1.00 70.94 590 ASP A C 1
ATOM 4530 O O . ASP A 1 590 ? -20.767 14.608 34.177 1.00 70.94 590 ASP A O 1
ATOM 4534 N N . ILE A 1 591 ? -19.738 12.694 34.688 1.00 69.75 591 ILE A N 1
ATOM 4535 C CA . ILE A 1 591 ? -20.832 11.839 34.191 1.00 69.75 591 ILE A CA 1
ATOM 4536 C C . ILE A 1 591 ? -22.165 12.141 34.865 1.00 69.75 591 ILE A C 1
ATOM 4538 O O . ILE A 1 591 ? -23.202 12.142 34.203 1.00 69.75 591 ILE A O 1
ATOM 4542 N N . LEU A 1 592 ? -22.155 12.411 36.171 1.00 65.44 592 LEU A N 1
ATOM 4543 C CA . LEU A 1 592 ? -23.385 12.686 36.917 1.00 65.44 592 LEU A CA 1
ATOM 4544 C C . LEU A 1 592 ? -24.060 13.977 36.462 1.00 65.44 592 LEU A C 1
ATOM 4546 O O . LEU A 1 592 ? -25.285 14.025 36.367 1.00 65.44 592 LEU A O 1
ATOM 4550 N N . GLU A 1 593 ? -23.272 14.997 36.129 1.00 71.19 593 GLU A N 1
ATOM 4551 C CA . GLU A 1 593 ? -23.786 16.274 35.627 1.00 71.19 593 GLU A CA 1
ATOM 4552 C C . GLU A 1 593 ? -24.360 16.142 34.208 1.00 71.19 593 GLU A C 1
ATOM 4554 O O . GLU A 1 593 ? -25.141 16.980 33.761 1.00 71.19 593 GLU A O 1
ATOM 4559 N N . ASN A 1 594 ? -24.023 15.048 33.519 1.00 72.12 594 ASN A N 1
ATOM 4560 C CA . ASN A 1 594 ? -24.324 14.805 32.115 1.00 72.12 594 ASN A CA 1
ATOM 4561 C C . ASN A 1 594 ? -25.104 13.499 31.876 1.00 72.12 594 ASN A C 1
ATOM 4563 O O . ASN A 1 594 ? -25.131 12.987 30.761 1.00 72.12 594 ASN A O 1
ATOM 4567 N N . GLN A 1 595 ? -25.795 12.960 32.883 1.00 72.81 595 GLN A N 1
ATOM 4568 C CA . GLN A 1 595 ? -26.516 11.680 32.776 1.00 72.81 595 GLN A CA 1
ATOM 4569 C C . GLN A 1 595 ? -27.601 11.644 31.678 1.00 72.81 595 GLN A C 1
ATOM 4571 O O . GLN A 1 595 ? -27.910 10.580 31.142 1.00 72.81 595 GLN A O 1
ATOM 4576 N N . GLU A 1 596 ? -28.174 12.794 31.304 1.00 76.19 596 GLU A N 1
ATOM 4577 C CA . GLU A 1 596 ? -29.144 12.897 30.199 1.00 76.19 596 GLU A CA 1
ATOM 4578 C C . GLU A 1 596 ? -28.504 12.661 28.824 1.00 76.19 596 GLU A C 1
ATOM 4580 O O . GLU A 1 596 ? -29.190 12.294 27.871 1.00 76.19 596 GLU A O 1
ATOM 4585 N N . LYS A 1 597 ? -27.186 12.844 28.731 1.00 77.19 597 LYS A N 1
ATOM 4586 C CA . LYS A 1 597 ? -26.394 12.694 27.509 1.00 77.19 597 LYS A CA 1
ATOM 4587 C C . LYS A 1 597 ? -25.891 11.271 27.291 1.00 77.19 597 LYS A C 1
ATOM 4589 O O . LYS A 1 597 ? -25.383 10.964 26.215 1.00 77.19 597 LYS A O 1
ATOM 4594 N N . ILE A 1 598 ? -26.036 10.404 28.291 1.00 80.12 598 ILE A N 1
ATOM 4595 C CA . ILE A 1 598 ? -25.610 9.009 28.232 1.00 80.12 598 ILE A CA 1
ATOM 4596 C C . ILE A 1 598 ? -26.843 8.131 28.027 1.00 80.12 598 ILE A C 1
ATOM 4598 O O . ILE A 1 598 ? -27.742 8.055 28.870 1.00 80.12 598 ILE A O 1
ATOM 4602 N N . ASN A 1 599 ? -26.873 7.442 26.891 1.00 87.06 599 ASN A N 1
ATOM 4603 C CA . ASN A 1 599 ? -27.924 6.505 26.539 1.00 87.06 599 ASN A CA 1
ATOM 4604 C C . ASN A 1 599 ? -27.358 5.081 26.481 1.00 87.06 599 ASN A C 1
ATOM 4606 O O . ASN A 1 599 ? -26.694 4.700 25.516 1.00 87.06 599 ASN A O 1
ATOM 4610 N N . LEU A 1 600 ? -27.619 4.309 27.537 1.00 90.38 600 LEU A N 1
ATOM 4611 C CA . LEU A 1 600 ? -27.233 2.905 27.677 1.00 90.38 600 LEU A CA 1
ATOM 4612 C C . LEU A 1 600 ? -28.477 2.031 27.534 1.00 90.38 600 LEU A C 1
ATOM 4614 O O . LEU A 1 600 ? -29.164 1.793 28.526 1.00 90.38 600 LEU A O 1
ATOM 4618 N N . GLN A 1 601 ? -28.774 1.551 26.326 1.00 91.31 601 GLN A N 1
ATOM 4619 C CA . GLN A 1 601 ? -30.032 0.846 26.068 1.00 91.31 601 GLN A CA 1
ATOM 4620 C C . GLN A 1 601 ? -29.861 -0.419 25.226 1.00 91.31 601 GLN A C 1
ATOM 4622 O O . GLN A 1 601 ? -29.181 -0.437 24.204 1.00 91.31 601 GLN A O 1
ATOM 4627 N N . GLY A 1 602 ? -30.560 -1.483 25.616 1.00 90.75 602 GLY A N 1
ATOM 4628 C CA . GLY A 1 602 ? -30.660 -2.724 24.855 1.00 90.75 602 GLY A CA 1
ATOM 4629 C C . GLY A 1 602 ? -29.406 -3.596 24.896 1.00 90.75 602 GLY A C 1
ATOM 4630 O O . GLY A 1 602 ? -29.346 -4.569 24.149 1.00 90.75 602 GLY A O 1
ATOM 4631 N N . ASN A 1 603 ? -28.417 -3.280 25.738 1.00 92.94 603 ASN A N 1
ATOM 4632 C CA . ASN A 1 603 ? -27.196 -4.075 25.851 1.00 92.94 603 ASN A CA 1
ATOM 4633 C C . ASN A 1 603 ? -27.464 -5.387 26.610 1.00 92.94 603 ASN A C 1
ATOM 4635 O O . ASN A 1 603 ? -28.276 -5.423 27.540 1.00 92.94 603 ASN A O 1
ATOM 4639 N N . ASP A 1 604 ? -26.786 -6.461 26.206 1.00 91.94 604 ASP A N 1
ATOM 4640 C CA . ASP A 1 604 ? -26.873 -7.791 26.814 1.00 91.94 604 ASP A CA 1
ATOM 4641 C C . ASP A 1 604 ? -25.536 -8.164 27.465 1.00 91.94 604 ASP A C 1
ATOM 4643 O O . ASP A 1 604 ? -24.513 -8.287 26.786 1.00 91.94 604 ASP A O 1
ATOM 4647 N N . PHE A 1 605 ? -25.552 -8.319 28.789 1.00 92.00 605 PHE A N 1
ATOM 4648 C CA . PHE A 1 605 ? -24.392 -8.627 29.617 1.00 92.00 605 PHE A CA 1
ATOM 4649 C C . PHE A 1 605 ? -24.432 -10.095 30.061 1.00 92.00 605 PHE A C 1
ATOM 4651 O O . PHE A 1 605 ? -25.254 -10.492 30.896 1.00 92.00 605 PHE A O 1
ATOM 4658 N N . ILE A 1 606 ? -23.521 -10.910 29.522 1.00 88.06 606 ILE A N 1
ATOM 4659 C CA . ILE A 1 606 ? -23.471 -12.361 29.736 1.00 88.06 606 ILE A CA 1
ATOM 4660 C C . ILE A 1 606 ? -22.100 -12.760 30.304 1.00 88.06 606 ILE A C 1
ATOM 4662 O O . ILE A 1 606 ? -21.071 -12.489 29.692 1.00 88.06 606 ILE A O 1
ATOM 4666 N N . ASN A 1 607 ? -22.080 -13.460 31.443 1.00 85.50 607 ASN A N 1
ATOM 4667 C CA . ASN A 1 607 ? -20.872 -14.040 32.052 1.00 85.50 607 ASN A CA 1
ATOM 4668 C C . ASN A 1 607 ? -19.718 -13.035 32.261 1.00 85.50 607 ASN A C 1
ATOM 4670 O O . ASN A 1 607 ? -18.644 -13.165 31.674 1.00 85.50 607 ASN A O 1
ATOM 4674 N N . MET A 1 608 ? -19.923 -12.032 33.113 1.00 86.50 608 MET A N 1
ATOM 4675 C CA . MET A 1 608 ? -18.892 -11.046 33.469 1.00 86.50 608 MET A CA 1
ATOM 4676 C C . MET A 1 608 ? -18.912 -10.722 34.961 1.00 86.50 608 MET A C 1
ATOM 4678 O O . MET A 1 608 ? -19.838 -11.117 35.669 1.00 86.50 608 MET A O 1
ATOM 4682 N N . PHE A 1 609 ? -17.881 -10.024 35.450 1.00 86.69 609 PHE A N 1
ATOM 4683 C CA . PHE A 1 609 ? -17.789 -9.685 36.869 1.00 86.69 609 PHE A CA 1
ATOM 4684 C C . PHE A 1 609 ? -18.621 -8.453 37.220 1.00 86.69 609 PHE A C 1
ATOM 4686 O O . PHE A 1 609 ? -19.370 -8.521 38.189 1.00 86.69 609 PHE A O 1
ATOM 4693 N N . ILE A 1 610 ? -18.508 -7.374 36.435 1.00 89.56 610 ILE A N 1
ATOM 4694 C CA . ILE A 1 610 ? -19.305 -6.144 36.562 1.00 89.56 610 ILE A CA 1
ATOM 4695 C C . ILE A 1 610 ? -19.989 -5.857 35.225 1.00 89.56 610 ILE A C 1
ATOM 4697 O O . ILE A 1 610 ? -19.346 -5.933 34.183 1.00 89.56 610 ILE A O 1
ATOM 4701 N N . GLY A 1 611 ? -21.276 -5.511 35.243 1.00 90.06 611 GLY A N 1
ATOM 4702 C CA . GLY A 1 611 ? -22.003 -5.096 34.043 1.00 90.06 611 GLY A CA 1
ATOM 4703 C C . GLY A 1 611 ? -21.577 -3.705 33.572 1.00 90.06 611 GLY A C 1
ATOM 4704 O O . GLY A 1 611 ? -20.923 -3.565 32.538 1.00 90.06 611 GLY A O 1
ATOM 4705 N N . VAL A 1 612 ? -21.892 -2.683 34.371 1.00 91.81 612 VAL A N 1
ATOM 4706 C CA . VAL A 1 612 ? -21.501 -1.284 34.139 1.00 91.81 612 VAL A CA 1
ATOM 4707 C C . VAL A 1 612 ? -20.700 -0.759 35.332 1.00 91.81 612 VAL A C 1
ATOM 4709 O O . VAL A 1 612 ? -21.156 -0.875 36.467 1.00 91.81 612 VAL A O 1
ATOM 4712 N N . ASN A 1 613 ? -19.523 -0.175 35.092 1.00 91.56 613 ASN A N 1
ATOM 4713 C CA . ASN A 1 613 ? -18.721 0.497 36.119 1.00 91.56 613 ASN A CA 1
ATOM 4714 C C . ASN A 1 613 ? -18.598 1.993 35.806 1.00 91.56 613 ASN A C 1
ATOM 4716 O O . ASN A 1 613 ? -18.045 2.373 34.772 1.00 91.56 613 ASN A O 1
ATOM 4720 N N . LEU A 1 614 ? -19.108 2.824 36.708 1.00 88.00 614 LEU A N 1
ATOM 4721 C CA . LEU A 1 614 ? -19.038 4.278 36.666 1.00 88.00 614 LEU A CA 1
ATOM 4722 C C . LEU A 1 614 ? -17.956 4.715 37.661 1.00 88.00 614 LEU A C 1
ATOM 4724 O O . LEU A 1 614 ? -18.127 4.616 38.879 1.00 88.00 614 LEU A O 1
ATOM 4728 N N . ILE A 1 615 ? -16.803 5.132 37.139 1.00 83.50 615 ILE A N 1
ATOM 4729 C CA . ILE A 1 615 ? -15.622 5.455 37.941 1.00 83.50 615 ILE A CA 1
ATOM 4730 C C . ILE A 1 615 ? -15.534 6.971 38.114 1.00 83.50 615 ILE A C 1
ATOM 4732 O O . ILE A 1 615 ? -15.807 7.732 37.192 1.00 83.50 615 ILE A O 1
ATOM 4736 N N . ASN A 1 616 ? -15.130 7.398 39.308 1.00 79.56 616 ASN A N 1
ATOM 4737 C CA . ASN A 1 616 ? -15.108 8.782 39.789 1.00 79.56 616 ASN A CA 1
ATOM 4738 C C . ASN A 1 616 ? -16.487 9.430 39.890 1.00 79.56 616 ASN A C 1
ATOM 4740 O O . ASN A 1 616 ? -16.620 10.643 39.786 1.00 79.56 616 ASN A O 1
ATOM 4744 N N . THR A 1 617 ? -17.509 8.623 40.151 1.00 76.44 617 THR A N 1
ATOM 4745 C CA . THR A 1 617 ? -18.887 9.087 40.280 1.00 76.44 617 THR A CA 1
ATOM 4746 C C . THR A 1 617 ? -19.481 8.666 41.617 1.00 76.44 617 THR A C 1
ATOM 4748 O O . THR A 1 617 ? -19.209 7.585 42.144 1.00 76.44 617 THR A O 1
ATOM 4751 N N . GLU A 1 618 ? -20.257 9.567 42.214 1.00 82.94 618 GLU A N 1
ATOM 4752 C CA . GLU A 1 618 ? -21.072 9.265 43.389 1.00 82.94 618 GLU A CA 1
ATOM 4753 C C . GLU A 1 618 ? -22.250 8.357 43.013 1.00 82.94 618 GLU A C 1
ATOM 4755 O O . GLU A 1 618 ? -22.704 8.332 41.869 1.00 82.94 618 GLU A O 1
ATOM 4760 N N . THR A 1 619 ? -22.753 7.598 43.985 1.00 84.25 619 THR A N 1
ATOM 4761 C CA . THR A 1 619 ? -23.915 6.727 43.786 1.00 84.25 619 THR A CA 1
ATOM 4762 C C . THR A 1 619 ? -25.147 7.540 43.387 1.00 84.25 619 THR A C 1
ATOM 4764 O O . THR A 1 619 ? -25.471 8.537 44.033 1.00 84.25 619 THR A O 1
ATOM 4767 N N . ASN A 1 620 ? -25.859 7.082 42.357 1.00 87.88 620 ASN A N 1
ATOM 4768 C CA . ASN A 1 620 ? -27.097 7.689 41.877 1.00 87.88 620 ASN A CA 1
ATOM 4769 C C . ASN A 1 620 ? -28.123 6.590 41.558 1.00 87.88 620 ASN A C 1
ATOM 4771 O O . ASN A 1 620 ? -28.015 5.912 40.538 1.00 87.88 620 ASN A O 1
ATOM 4775 N N . GLU A 1 621 ? -29.112 6.433 42.442 1.00 88.94 621 GLU A N 1
ATOM 4776 C CA . GLU A 1 621 ? -30.129 5.373 42.364 1.00 88.94 621 GLU A CA 1
ATOM 4777 C C . GLU A 1 621 ? -31.005 5.485 41.105 1.00 88.94 621 GLU A C 1
ATOM 4779 O O . GLU A 1 621 ? -31.341 4.475 40.497 1.00 88.94 621 GLU A O 1
ATOM 4784 N N . GLU A 1 622 ? -31.344 6.703 40.666 1.00 89.12 622 GLU A N 1
ATOM 4785 C CA . GLU A 1 622 ? -32.175 6.907 39.471 1.00 89.12 622 GLU A CA 1
ATOM 4786 C C . GLU A 1 622 ? -31.441 6.457 38.202 1.00 89.12 622 GLU A C 1
ATOM 4788 O O . GLU A 1 622 ? -32.018 5.791 37.339 1.00 89.12 622 GLU A O 1
ATOM 4793 N N . LEU A 1 623 ? -30.149 6.786 38.106 1.00 87.75 623 LEU A N 1
ATOM 4794 C CA . LEU A 1 623 ? -29.299 6.347 37.004 1.00 87.75 623 LEU A CA 1
ATOM 4795 C C . LEU A 1 623 ? -29.072 4.830 37.040 1.00 87.75 623 LEU A C 1
ATOM 4797 O O . LEU A 1 623 ? -29.121 4.183 35.995 1.00 87.75 623 LEU A O 1
ATOM 4801 N N . GLU A 1 624 ? -28.855 4.259 38.225 1.00 91.69 624 GLU A N 1
ATOM 4802 C CA . GLU A 1 624 ? -28.719 2.814 38.418 1.00 91.69 624 GLU A CA 1
ATOM 4803 C C . GLU A 1 624 ? -29.968 2.056 37.953 1.00 91.69 624 GLU A C 1
ATOM 4805 O O . GLU A 1 624 ? -29.868 1.171 37.100 1.00 91.69 624 GLU A O 1
ATOM 4810 N N . ASP A 1 625 ? -31.148 2.450 38.437 1.00 91.38 625 ASP A N 1
ATOM 4811 C CA . ASP A 1 625 ? -32.424 1.842 38.057 1.00 91.38 625 ASP A CA 1
ATOM 4812 C C . ASP A 1 625 ? -32.677 1.968 36.555 1.00 91.38 625 ASP A C 1
ATOM 4814 O O . ASP A 1 625 ? -33.136 1.018 35.912 1.00 91.38 625 ASP A O 1
ATOM 4818 N N . LYS A 1 626 ? -32.364 3.129 35.969 1.00 91.75 626 LYS A N 1
ATOM 4819 C CA . LYS A 1 626 ? -32.463 3.338 34.522 1.00 91.75 626 LYS A CA 1
ATOM 4820 C C . LYS A 1 626 ? -31.578 2.344 33.768 1.00 91.75 626 LYS A C 1
ATOM 4822 O O . LYS A 1 626 ? -32.077 1.627 32.904 1.00 91.75 626 LYS A O 1
ATOM 4827 N N . ILE A 1 627 ? -30.297 2.233 34.132 1.00 92.38 627 ILE A N 1
ATOM 4828 C CA . ILE A 1 627 ? -29.351 1.302 33.498 1.00 92.38 627 ILE A CA 1
ATOM 4829 C C . ILE A 1 627 ? -29.826 -0.149 33.642 1.00 92.38 627 ILE A C 1
ATOM 4831 O O . ILE A 1 627 ? -29.764 -0.909 32.673 1.00 92.38 627 ILE A O 1
ATOM 4835 N N . ILE A 1 628 ? -30.319 -0.541 34.819 1.00 93.19 628 ILE A N 1
ATOM 4836 C CA . ILE A 1 628 ? -30.814 -1.899 35.069 1.00 93.19 628 ILE A CA 1
ATOM 4837 C C . ILE A 1 628 ? -32.038 -2.213 34.202 1.00 93.19 628 ILE A C 1
ATOM 4839 O O . ILE A 1 628 ? -32.115 -3.300 33.633 1.00 93.19 628 ILE A O 1
ATOM 4843 N N . ASN A 1 629 ? -32.982 -1.279 34.084 1.00 93.69 629 ASN A N 1
ATOM 4844 C CA . ASN A 1 629 ? -34.220 -1.485 33.332 1.00 93.69 629 ASN A CA 1
ATOM 4845 C C . ASN A 1 629 ? -34.019 -1.443 31.813 1.00 93.69 629 ASN A C 1
ATOM 4847 O O . ASN A 1 629 ? -34.718 -2.148 31.080 1.00 93.69 629 ASN A O 1
ATOM 4851 N N . ASP A 1 630 ? -33.069 -0.637 31.343 1.00 94.25 630 ASP A N 1
ATOM 4852 C CA . ASP A 1 630 ? -32.811 -0.453 29.917 1.00 94.25 630 ASP A CA 1
ATOM 4853 C C . ASP A 1 630 ? -31.927 -1.561 29.321 1.00 94.25 630 ASP A C 1
ATOM 4855 O O . ASP A 1 630 ? -31.807 -1.653 28.097 1.00 94.25 630 ASP A O 1
ATOM 4859 N N . ASN A 1 631 ? -31.330 -2.433 30.143 1.00 95.19 631 ASN A N 1
ATOM 4860 C CA . ASN A 1 631 ? -30.379 -3.459 29.702 1.00 95.19 631 ASN A CA 1
ATOM 4861 C C . ASN A 1 631 ? -30.696 -4.856 30.269 1.00 95.19 631 ASN A C 1
ATOM 4863 O O . ASN A 1 631 ? -31.489 -5.024 31.193 1.00 95.19 631 ASN A O 1
ATOM 4867 N N . LYS A 1 632 ? -30.085 -5.898 29.695 1.00 93.56 632 LYS A N 1
ATOM 4868 C CA . LYS A 1 632 ? -30.237 -7.288 30.149 1.00 93.56 632 LYS A CA 1
ATOM 4869 C C . LYS A 1 632 ? -28.990 -7.740 30.897 1.00 93.56 632 LYS A C 1
ATOM 4871 O O . LYS A 1 632 ? -27.907 -7.778 30.327 1.00 93.56 632 LYS A O 1
ATOM 4876 N N . PHE A 1 633 ? -29.162 -8.145 32.152 1.00 92.38 633 PHE A N 1
ATOM 4877 C CA . PHE A 1 633 ? -28.105 -8.734 32.976 1.00 92.38 633 PHE A CA 1
ATOM 4878 C C . PHE A 1 633 ? -28.420 -10.211 33.207 1.00 92.38 633 PHE A C 1
ATOM 4880 O O . PHE A 1 633 ? -29.428 -10.542 33.838 1.00 92.38 633 PHE A O 1
ATOM 4887 N N . ASN A 1 634 ? -27.587 -11.106 32.674 1.00 86.81 634 ASN A N 1
ATOM 4888 C CA . ASN A 1 634 ? -27.773 -12.544 32.857 1.00 86.81 634 ASN A CA 1
ATOM 4889 C C . ASN A 1 634 ? -27.431 -12.975 34.302 1.00 86.81 634 ASN A C 1
ATOM 4891 O O . ASN A 1 634 ? -26.711 -12.280 35.018 1.00 86.81 634 ASN A O 1
ATOM 4895 N N . THR A 1 635 ? -27.960 -14.120 34.742 1.00 68.31 635 THR A N 1
ATOM 4896 C CA . THR A 1 635 ? -28.025 -14.557 36.151 1.00 68.31 635 THR A CA 1
ATOM 4897 C C . THR A 1 635 ? -26.684 -14.766 36.843 1.00 68.31 635 THR A C 1
ATOM 4899 O O . THR A 1 635 ? -26.651 -14.884 38.065 1.00 68.31 635 THR A O 1
ATOM 4902 N N . ASP A 1 636 ? -25.597 -14.816 36.082 1.00 76.00 636 ASP A N 1
ATOM 4903 C CA . ASP A 1 636 ? -24.260 -15.082 36.608 1.00 76.00 636 ASP A CA 1
ATOM 4904 C C . ASP A 1 636 ? -23.563 -13.800 37.103 1.00 76.00 636 ASP A C 1
ATOM 4906 O O . ASP A 1 636 ? -22.538 -13.876 37.780 1.00 76.00 636 ASP A O 1
ATOM 4910 N N . ILE A 1 637 ? -24.146 -12.624 36.826 1.00 82.88 637 ILE A N 1
ATOM 4911 C CA . ILE A 1 637 ? -23.727 -11.342 37.401 1.00 82.88 637 ILE A CA 1
ATOM 4912 C C . ILE A 1 637 ? -24.454 -11.158 38.736 1.00 82.88 637 ILE A C 1
ATOM 4914 O O . ILE A 1 637 ? -25.688 -11.112 38.783 1.00 82.88 637 ILE A O 1
ATOM 4918 N N . LEU A 1 638 ? -23.685 -11.042 39.823 1.00 84.25 638 LEU A N 1
ATOM 4919 C CA . LEU A 1 638 ? -24.228 -10.711 41.143 1.00 84.25 638 LEU A CA 1
ATOM 4920 C C . LEU A 1 638 ? -24.994 -9.385 41.077 1.00 84.25 638 LEU A C 1
ATOM 4922 O O . LEU A 1 638 ? -24.607 -8.478 40.343 1.00 84.25 638 LEU A O 1
ATOM 4926 N N . GLU A 1 639 ? -26.085 -9.274 41.832 1.00 84.62 639 GLU A N 1
ATOM 4927 C CA . GLU A 1 639 ? -26.973 -8.109 41.771 1.00 84.62 639 GLU A CA 1
ATOM 4928 C C . GLU A 1 639 ? -26.217 -6.808 42.073 1.00 84.62 639 GLU A C 1
ATOM 4930 O O . GLU A 1 639 ? -26.333 -5.851 41.313 1.00 84.62 639 GLU A O 1
ATOM 4935 N N . GLU A 1 640 ? -25.337 -6.833 43.075 1.00 84.81 640 GLU A N 1
ATOM 4936 C CA . GLU A 1 640 ? -24.458 -5.724 43.466 1.00 84.81 640 GLU A CA 1
ATOM 4937 C C . GLU A 1 640 ? -23.386 -5.349 42.429 1.00 84.81 640 GLU A C 1
ATOM 4939 O O . GLU A 1 640 ? -22.705 -4.338 42.580 1.00 84.81 640 GLU A O 1
ATOM 4944 N N . ASN A 1 641 ? -23.206 -6.169 41.393 1.00 87.62 641 ASN A N 1
ATOM 4945 C CA . ASN A 1 641 ? -22.230 -5.938 40.336 1.00 87.62 641 ASN A CA 1
ATOM 4946 C C . ASN A 1 641 ? -22.885 -5.606 38.989 1.00 87.62 641 ASN A C 1
ATOM 4948 O O . ASN A 1 641 ? -22.185 -5.474 37.984 1.00 87.62 641 ASN A O 1
ATOM 4952 N N . ARG A 1 642 ? -24.215 -5.482 38.920 1.00 91.50 642 ARG A N 1
ATOM 4953 C CA . ARG A 1 642 ? -24.885 -5.067 37.678 1.00 91.50 642 ARG A CA 1
ATOM 4954 C C . ARG A 1 642 ? -24.470 -3.653 37.290 1.00 91.50 642 ARG A C 1
ATOM 4956 O O . ARG A 1 642 ? -24.052 -3.432 36.156 1.00 91.50 642 ARG A O 1
ATOM 4963 N N . VAL A 1 643 ? -24.513 -2.741 38.256 1.00 91.75 643 VAL A N 1
ATOM 4964 C CA . VAL A 1 643 ? -24.031 -1.366 38.139 1.00 91.75 643 VAL A CA 1
ATOM 4965 C C . VAL A 1 643 ? -23.183 -1.067 39.364 1.00 91.75 643 VAL A C 1
ATOM 4967 O O . VAL A 1 643 ? -23.592 -1.345 40.487 1.00 91.75 643 VAL A O 1
ATOM 4970 N N . LYS A 1 644 ? -21.985 -0.529 39.157 1.00 91.69 644 LYS A N 1
ATOM 4971 C CA . LYS A 1 644 ? -21.068 -0.177 40.236 1.00 91.69 644 LYS A CA 1
ATOM 4972 C C . LYS A 1 644 ? -20.640 1.275 40.109 1.00 91.69 644 LYS A C 1
ATOM 4974 O O . LYS A 1 644 ? -20.281 1.717 39.023 1.00 91.69 644 LYS A O 1
ATOM 4979 N N . PHE A 1 645 ? -20.649 1.978 41.235 1.00 88.00 645 PHE A N 1
ATOM 4980 C CA . PHE A 1 645 ? -20.091 3.319 41.372 1.00 88.00 645 PHE A CA 1
ATOM 4981 C C . PHE A 1 645 ? -18.803 3.216 42.185 1.00 88.00 645 PHE A C 1
ATOM 4983 O O . PHE A 1 645 ? -18.815 2.739 43.324 1.00 88.00 645 PHE A O 1
ATOM 4990 N N . GLU A 1 646 ? -17.680 3.627 41.605 1.00 85.44 646 GLU A N 1
ATOM 4991 C CA . GLU A 1 646 ? -16.374 3.583 42.258 1.00 85.44 646 GLU A CA 1
ATOM 4992 C C . GLU A 1 646 ? -15.767 4.980 42.328 1.00 85.44 646 GLU A C 1
ATOM 4994 O O . GLU A 1 646 ? -15.536 5.613 41.307 1.00 85.44 646 GLU A O 1
ATOM 4999 N N . GLN A 1 647 ? -15.400 5.448 43.521 1.00 75.44 647 GLN A N 1
ATOM 5000 C CA . GLN A 1 647 ? -14.473 6.574 43.637 1.00 75.44 647 GLN A CA 1
ATOM 5001 C C . GLN A 1 647 ? -13.045 6.029 43.607 1.00 75.44 647 GLN A C 1
ATOM 5003 O O . GLN A 1 647 ? -12.600 5.412 44.582 1.00 75.44 647 GLN A O 1
ATOM 5008 N N . ARG A 1 648 ? -12.311 6.243 42.507 1.00 64.75 648 ARG A N 1
ATOM 5009 C CA . ARG A 1 648 ? -10.859 6.044 42.539 1.00 64.75 648 ARG A CA 1
ATOM 5010 C C . ARG A 1 648 ? -10.248 7.238 43.274 1.00 64.75 648 ARG A C 1
ATOM 5012 O O . ARG A 1 648 ? -10.519 8.388 42.947 1.00 64.75 648 ARG A O 1
ATOM 5019 N N . LYS A 1 649 ? -9.488 6.934 44.325 1.00 40.91 649 LYS A N 1
ATOM 5020 C CA . LYS A 1 649 ? -8.702 7.912 45.082 1.00 40.91 649 LYS A CA 1
ATOM 5021 C C . LYS A 1 649 ? -7.360 8.171 44.433 1.00 40.91 649 LYS A C 1
ATOM 5023 O O . LYS A 1 649 ? -6.783 7.187 43.920 1.00 40.91 649 LYS A O 1
#

InterPro domains:
  IPR006626 Parallel beta-helix repeat [SM00710] (166-188)
  IPR006626 Parallel beta-helix repeat [SM00710] (226-247)
  IPR006626 Parallel beta-helix repeat [SM00710] (268-290)
  IPR006626 Parallel beta-helix repeat [SM00710] (312-334)
  IPR006626 Parallel beta-helix repeat [SM00710] (339-366)
  IPR006626 Parallel beta-helix repeat [SM00710] (371-398)
  IPR006626 Parallel beta-helix repeat [SM00710] (452-478)
  IPR006626 Parallel beta-helix repeat [SM00710] (504-525)
  IPR006626 Parallel beta-helix repeat [SM00710] (530-560)
  IPR011050 Pectin lyase fold/virulence factor [SSF51126] (138-309)

pLDDT: mean 70.34, std 19.35, range [20.88, 97.69]

Secondary structure (DSSP, 8-state):
-PPPP-----------S----S-----PPEETTTSPBP--EEEEESS--S-SSSSSPEEGGGTEESS---GGG--S-----TT-EEEEBGGG-EEEE-EEEPPTT-EEE-BTB-EEEESSTT--SEEEE---SPBPEEEE-TTS--S---EEETTEEEPEEEEEE-TTEEEES-EEEESS-SEEEEEEEEE-SEEEEES-EEEE-TT---S-EEEEEEE---TT-EEEEEEES-EEEEEEEEEEEEE--------TTS-------EEEEEEEEES-EEEEEEEEEEEEEEESEEEEEEEEES-EEEEEE-----TTS-TT------EEEEEEEEEEEEEEEEEEES-EEEEEEESSS-EEEEEEEEEEEEEEEEEEES-EEEEEE-SS--EEEEEEEEEEEEEEEEEEEEES--EEEEEE-----------S-S--EEEEEEEEEEESS-EEEEEEEES-EEEEEE--SEEEEEEEESSS-TT--S-----------S-EEEEEES-EEEEEEESSEEEEEEEEESS---EEEEEES-EEEEEEE-SS-TT-EEEEEEEES---S--EEEES-EEEEEEEEEEEEEE-TTTGGGGGGEEEES-EEEEEEEEEEEET----HHHHHHHHHHSEE-TTS-GGGSEEEE---

Sequence (649 aa):
MTEQPKRDLDIVVGESDALQSDNDEDDLALDYSGGVELGTVWYVTADGDGDGSREDPLNISEIAGEYYVDAAKIVDKNLPDENDVIILLGDDGVMEVGAINLMPGQKLLSPSGYITVAADAEGSRKTQFRPEGKRAELEFENNVPLTIQEIEINGSPEYLNLITLADNTAVSGLKINDPGYYGNIIYGDGVSGEINITNNIIAIGEDRIEAGNSIYISARPDENGNTNINIIGNDISTYREGISVETRSFAPKSISGLAEIEPRSFENLNINISNNKINKIINYGIHVENYGYKNSTINVKDNDIKDVISAVFDPRLESSYISPYESTGIYLDNRDGESLNVNINNNNIENVISFDGNSSGIEVNNDGFKQINNTITNNSTKVLLAERGFTQGISVYNMVNRDGNTKTTLQDNIVSKLHGDNMILNSISPSVSNLRGNSGLYVANMGSEANLAETIVKSNNISDNYGGFINFGIMVDNNGDLLNVDSVEAERSIYNFEESITEISNNNIKNSLTYEAAFGIGISEYNSLKINTTINNNNIENMTILSDNKNNNFGIMVESQSLEETSLNILNNTLKDVYYGTGIGFYNQDILENQEKINLQGNDFINMFIGVNLINTETNEELEDKIINDNKFNTDILEENRVKFEQRK

Foldseek 3Di:
DPDDDPQDPPPPLDDPPDDPDVDPDDQFWAALFPLHTADEEFEEECDFDAQRDPVGHHHQPVQADAQDDPPPPPPDHPDDDARYEYEYACQPHAHAGHAGEDDHNYEYEYQQWWGWIASHSVSPDIDIDGDDHDAYEYEYHPPDPQDDDQPCDVNHRDFGERYEDEANYEHTRHEYEYQAHGEEDYEYAQYQHEYYYYNYEEEYDPPYEDAYEPEEYAHEFDLPGEYHYAHEQYEEERYQEYYEYEHPPPPPPCPPPDDPPPLSAGEEYEAHAENYEYEQYAAEPYYYHAERYAEYEHAAYHYEAYNQHHDDDPVPPPPPPCDQREGEHEEYAHEAYAEYHYEAEQYEAYEREGAAEEYEPEEHHHARYQEYHAHHENYEFEYEYEHDYEYEDYEYEAHYEAAHEYEHAAEYEHEYAYDDDDDDDDDDDDDDDPFWEYEHYEYEADYQEYEEYEAEAYQYEYEHAEDTQEYEDYEYHDHPCPRPPDDDPDPDRDRDYQEYEAEHENYEHYDDEHAHAYEHYEYDDEEEPRYQYAAEHYEHEAADYPDPNLEHFEPYEYEYAYYPPYAHHRYQYEFENSESYEHYEYHYQCCVVVVVRYHQANYEAYNYAADYEYENDDDDVVSVVVNPVRYHDDPNHDPQRPYYYYYDD

Radius of gyration: 29.2 Å; chains: 1; bounding box: 65×50×95 Å

Organism: NCBI:txid54121